Protein 1EP3 (pdb70)

Radius of gyration: 25.52 Å; Cα contacts (8 Å, |Δi|>4): 1447; chains: 2; bounding box: 64×76×48 Å

GO terms:
  GO:0005515 protein binding (F, IPI)

Organism: Lactococcus lactis subsp. cremoris (strain MG1363) (NCBI:txid416870)

InterPro domains:
  IPR001295 Dihydroorotate dehydrogenase, conserved site [PS00911] (43-62)
  IPR001295 Dihydroorotate dehydrogenase, conserved site [PS00912] (244-264)
  IPR005720 Dihydroorotate dehydrogenase, catalytic [PF01180] (7-291)
  IPR012135 Dihydroorotate dehydrogenase, class 1/ 2 [PIRSF000164] (5-302)
  IPR013785 Aldolase-type TIM barrel [G3DSA:3.20.20.70] (1-311)
  IPR024920 Dihydroorotate dehydrogenase, class 1 [MF_00224] (7-306)
  IPR033888 Dihydroorotate dehydrogenase, class 1B [cd04740] (8-303)
  IPR049622 Dihydroorotate dehydrogenase class I, catalytic [TIGR01037] (7-303)
  IPR050074 Dihydroorotate dehydrogenase [PTHR48109] (3-304)

Sequence (572 aa):
MTENNRLSVKLPGLDLKNPIIPASGCFGFGEEYAKYYDLNKLGSIMVKATTLHPRFGNPTPRVAETASGMLNAIGLQNPGLEVIMTEKLPWLNENFPELPIIANVAGSEEADYVAVCAKIGDAANVKAIELNISCPNVKHGGQAFGTDPEVAAALVKACKAVSKVPLYVKLSPNVTDIVPIAKAVEAAGADGLTMINTLMGVRFDLKTRQPILANITGGLSGPAIKPVALKLIHQVAQDVDIPIIGMGGVANAQDVLEMYMAGASAVAVGTANFADPFVCPKIIDKLPELMDQYRIESLESLIQEVKEGKKSQLQEMMTVVSQREVAYNIFEMVLKGTLVDEMDLPGQFLHLAVPNGAMLLRRPISISSWDKRAKTCTILYRIGDETTGTYKLSKLESGAKVDVMGPLGNGFPVAEVTSTDKILIIGGGIGVPPLYELAKQLEKTGCQMTILLGFASENVKILENEFSNLKNVTLKIATDDGSYGTKGHVGMLMNEIDFEVDALYTCGAPAMLKAVAKKYDQLERLYISMESRMACGIGACYACVEHDKEDESHALKVCEDGPVFLGKQLSL

Nearest PDB structures (foldseek):
  1ep1-assembly1_B  TM=9.930E-01  e=3.314E-54  Lactococcus lactis
  5ksw-assembly1_B  TM=9.909E-01  e=3.669E-52  Lactococcus lactis subsp. lactis
  6rra-assembly1_A  TM=8.407E-01  e=7.922E-14  Brucella ovis ATCC 25840
  7c3a-assembly3_C  TM=8.103E-01  e=3.298E-12  Janthinobacterium sp. J3
  7c3a-assembly2_B  TM=8.035E-01  e=1.981E-10  Janthinobacterium sp. J3

Foldseek 3Di:
DDADQQAWFDAFLFGFSHQEEADAPFCALVPPLCVVDPCVLGRAYAHHAAWAAFDQFDDDPAKDDDVQWIFGRRGRGDHHLVCCVPPRLVVCCVRPVPHAYEYEYEYQALVGRQVNQLPVLVRSRHREYEYDQQFFHVVVVGHGCQADLVSVLVSLLSSQVRHPHAYEYEHELAYPDNQSNLLSNVVSPHQEYEDYWFDKDWDADPVVRATNGPVRIGGIFALVCLVSQLVSLLVNQVPHDHAYAYEGRDQALVSQVSSLLSQHLHYHHGPNCVVPVCRRSRRVVPNVVVCVVVVRSHSNVSNVVSSVVSD/DLFKDFWFWQFKDAPFVQKMKTKTADPNLQVDDAQQFWKFWDFPDPVGGFTDTFGFLAADNVRRMTMTIDGDDDPVDRVVRVNPDGGGHTIIIGDRFFDHADQVPDAQEFAEEEEEEQRFCRSVLNVLVSNLVRNHAYEYEYEYQEPRRDDCPVSQVPGPSYHYAYEHCCRNDGHHRGSLVVVVVDDDDHQAYAYTYDPVVLLSVCVVPVVHFNYKYFADADDGPLAPDPLRQWAQAPVHSVDTAHCSYNHRIATHNSGHD

Secondary structure (DSSP, 8-state):
----TTT-EEETTEEESSSEEEPTTSSTTSTTGGGTS-GGGSS-EEEEEE-SS-B--PPSP-EEEETTEEEE-----B--HHHIIIIIHHHHHHH-TTS-EEEEE--SSHHHHHHHHHHHTTSTTEEEEEEE--SEEGGGTTEEGGG-HHHHHHHHHHHHHH-SS-EEEEE-S-SS-SHHHHHHHHHTT-SEEEE---EEE--B-TTT-SBSSTTS-EEEESGGGHHHHHHHHHHHHTT-SS-EEE-SS--SHHHHHHHHHHT-SEEEE-THHHH-TTHHHHHHHHHHHHHHHTT-S-HHHHHHHHHHS--/--SEEEEEEEEEEEEETTEEEEEEESGGGGG--STT-EEEEPPS-TT--SPEEEE--EEETTTTEEEEEEE---TTSHHHHHHT--TT-EEEEEEEESB----TT--TTSEEEEEEEGGGSHHHHHHHHHHHHHT-EEEEEEEESSGGG---HHHHHTSTTEEEEEEETT-SSSEES-HHHHHHH--S--SEEEEES-HHHHHHHHHHTTT-SSEEEE-----SSSSSSS-TTEEEETTEEEEEEETTTT-BEEBTTTTB-

Solvent-accessible surface area: 23606 Å² total; per-residue (Å²): 214,140,130,51,125,70,6,39,2,157,9,50,41,2,119,2,67,5,0,0,0,0,9,23,32,18,0,2,10,0,52,21,1,28,134,22,20,68,0,53,103,0,0,0,0,0,0,20,5,0,8,58,122,94,87,44,24,36,88,54,42,0,3,7,30,25,80,34,0,4,2,43,8,25,16,55,13,5,38,1,18,133,41,0,26,87,101,56,1,39,72,0,50,134,79,21,83,154,1,15,0,1,0,2,0,0,8,45,50,71,62,30,0,39,34,0,0,40,91,0,13,95,15,69,4,3,88,0,0,0,0,13,0,40,7,85,7,88,142,90,87,34,62,23,3,1,58,31,26,127,24,0,22,53,1,0,145,28,0,72,85,44,18,155,23,32,0,0,0,13,0,4,10,56,36,155,70,2,32,53,5,0,107,20,0,38,92,18,29,5,35,0,0,0,0,6,26,34,37,126,16,59,96,111,43,163,194,74,197,102,35,32,2,46,64,94,47,5,10,36,15,1,40,44,4,41,83,54,0,24,122,14,0,83,47,0,26,80,30,15,128,34,35,3,0,0,7,11,10,4,40,61,2,89,12,0,8,70,0,0,92,11,22,1,9,0,0,0,0,13,12,14,0,9,24,35,1,31,8,0,13,112,5,23,109,76,0,28,96,7,0,89,126,105,204,8,141,24,0,74,36,9,36,94,95,35,128,130,45,133,239,95,119,43,35,36,102,1,45,1,63,23,31,137,87,61,13,139,45,5,29,40,0,26,0,104,10,82,1,3,88,79,14,94,62,0,2,33,8,0,0,0,27,11,77,49,68,37,27,39,11,8,42,51,25,35,1,1,14,15,64,123,217,40,71,17,1,20,0,8,4,128,20,34,75,108,97,42,1,21,59,57,1,11,121,36,137,80,48,29,116,3,39,0,1,0,22,15,19,90,7,0,44,25,101,117,14,74,66,111,16,84,0,0,0,0,0,9,29,54,3,0,2,1,0,36,2,0,0,72,45,2,40,184,33,40,1,62,0,4,0,0,0,7,7,63,29,82,68,30,42,8,15,35,108,61,0,61,119,18,148,49,24,69,36,73,12,0,0,67,93,30,57,84,54,53,155,12,123,7,20,113,5,4,127,114,30,129,61,151,17,53,0,0,1,0,4,13,60,111,81,19,14,119,28,0,2,104,104,41,100,171,28,115,49,2,12,4,6,39,118,35,118,18,1,2,2,14,0,2,12,47,1,4,6,41,79,7,99,142,71,99,90,92,11,0,15,0,3,48,27,0,9,9,0,63,21,6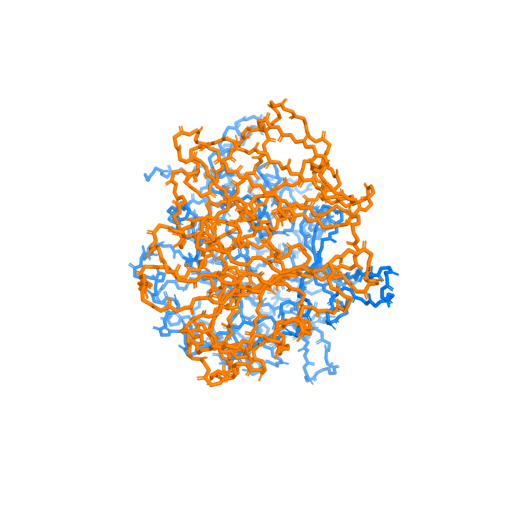5,70,3,14,84

Structure (mmCIF, N/CA/C/O backbone):
data_1EP3
#
_entry.id   1EP3
#
_cell.length_a   199.89
_cell.length_b   199.89
_cell.length_c   80.27
_cell.angle_alpha   90.00
_cell.angle_beta   90.00
_cell.angle_gamma   120.00
#
_symmetry.space_group_name_H-M   'H 3 2'
#
loop_
_entity.id
_entity.type
_entity.pdbx_description
1 polymer 'DIHYDROOROTATE DEHYDROGENASE B (PYRD SUBUNIT)'
2 polymer 'DIHYDROOROTATE DEHYDROGENASE B (PYRK SUBUNIT)'
3 non-polymer 'FLAVIN MONONUCLEOTIDE'
4 non-polymer 'FLAVIN-ADENINE DINUCLEOTIDE'
5 non-polymer 'FE2/S2 (INORGANIC) CLUSTER'
6 water water
#
loop_
_atom_site.group_PDB
_atom_site.id
_atom_site.type_symbol
_atom_site.label_atom_id
_atom_site.label_alt_id
_atom_site.label_comp_id
_atom_site.label_asym_id
_atom_site.label_entity_id
_atom_site.label_seq_id
_atom_site.pdbx_PDB_ins_code
_atom_site.Cartn_x
_atom_site.Cartn_y
_atom_site.Cartn_z
_atom_site.occupancy
_atom_site.B_iso_or_equiv
_atom_site.auth_seq_id
_atom_site.auth_comp_id
_atom_site.auth_asym_id
_atom_site.auth_atom_id
_atom_site.pdbx_PDB_model_num
ATOM 1 N N . MET A 1 1 ? -9.368 177.897 5.423 0.01 56.98 1 MET A N 1
ATOM 2 C CA . MET A 1 1 ? -7.889 178.011 5.566 0.01 56.95 1 MET A CA 1
ATOM 3 C C . MET A 1 1 ? -7.442 179.467 5.477 1.00 56.81 1 MET A C 1
ATOM 4 O O . MET A 1 1 ? -6.639 179.828 4.610 1.00 56.90 1 MET A O 1
ATOM 9 N N . THR A 1 2 ? -7.959 180.298 6.380 0.80 56.32 2 THR A N 1
ATOM 10 C CA . THR A 1 2 ? -7.620 181.721 6.407 1.00 55.53 2 THR A CA 1
ATOM 11 C C . THR A 1 2 ? -6.470 182.020 7.373 1.00 54.50 2 THR A C 1
ATOM 12 O O . THR A 1 2 ? -6.566 181.757 8.573 1.00 54.55 2 THR A O 1
ATOM 16 N N . GLU A 1 3 ? -5.390 182.578 6.830 1.00 53.09 3 GLU A N 1
ATOM 17 C CA . GLU A 1 3 ? -4.205 182.923 7.607 1.00 51.29 3 GLU A CA 1
ATOM 18 C C . GLU A 1 3 ? -4.340 184.317 8.216 1.00 49.46 3 GLU A C 1
ATOM 19 O O . GLU A 1 3 ? -5.250 185.071 7.868 1.00 49.43 3 GLU A O 1
ATOM 25 N N . ASN A 1 4 ? -3.431 184.655 9.127 1.00 46.74 4 ASN A N 1
ATOM 26 C CA . ASN A 1 4 ? -3.452 185.963 9.771 1.00 43.65 4 ASN A CA 1
ATOM 27 C C . ASN A 1 4 ? -2.040 186.469 10.033 1.00 41.75 4 ASN A C 1
ATOM 28 O O . ASN A 1 4 ? -1.314 185.916 10.858 1.00 41.31 4 ASN A O 1
ATOM 33 N N . ASN A 1 5 ? -1.673 187.537 9.335 1.00 39.04 5 ASN A N 1
ATOM 34 C CA . ASN A 1 5 ? -0.360 188.154 9.461 1.00 36.77 5 ASN A CA 1
ATOM 35 C C . ASN A 1 5 ? -0.031 188.602 10.889 1.00 34.67 5 ASN A C 1
ATOM 36 O O . ASN A 1 5 ? 1.136 188.615 11.282 1.00 34.41 5 ASN A O 1
ATOM 41 N N . ARG A 1 6 ? -1.048 188.989 11.657 1.00 31.80 6 ARG A N 1
ATOM 42 C CA . ARG A 1 6 ? -0.828 189.442 13.037 1.00 29.30 6 ARG A CA 1
ATOM 43 C C . ARG A 1 6 ? -0.256 188.331 13.911 1.00 27.20 6 ARG A C 1
ATOM 44 O O . ARG A 1 6 ? 0.420 188.596 14.896 1.00 26.69 6 ARG A O 1
ATOM 52 N N . LEU A 1 7 ? -0.526 187.089 13.527 1.00 24.83 7 LEU A N 1
ATOM 53 C CA . LEU A 1 7 ? -0.071 185.918 14.262 1.00 23.44 7 LEU A CA 1
ATOM 54 C C . LEU A 1 7 ? 1.236 185.295 13.769 1.00 22.69 7 LEU A C 1
ATOM 55 O O . LEU A 1 7 ? 1.901 184.572 14.509 1.00 21.52 7 LEU A O 1
ATOM 60 N N . SER A 1 8 ? 1.619 185.576 12.528 1.00 22.63 8 SER A N 1
ATOM 61 C CA . SER A 1 8 ? 2.826 184.962 11.986 1.00 21.88 8 SER A CA 1
ATOM 62 C C . SER A 1 8 ? 4.121 185.491 12.583 1.00 20.70 8 SER A C 1
ATOM 63 O O . SER A 1 8 ? 4.263 186.667 12.887 1.00 20.59 8 SER A O 1
ATOM 66 N N . VAL A 1 9 ? 5.065 184.581 12.759 1.00 20.42 9 VAL A N 1
ATOM 67 C CA . VAL A 1 9 ? 6.352 184.913 13.327 1.00 20.60 9 VAL A CA 1
ATOM 68 C C . VAL A 1 9 ? 7.437 184.197 12.548 1.00 20.64 9 VAL A C 1
ATOM 69 O O . VAL A 1 9 ? 7.273 183.058 12.118 1.00 20.22 9 VAL A O 1
ATOM 73 N N . LYS A 1 10 ? 8.555 184.878 12.367 1.00 21.12 10 LYS A N 1
ATOM 74 C CA . LYS A 1 10 ? 9.657 184.299 11.637 1.00 21.67 10 LYS A CA 1
ATOM 75 C C . LYS A 1 10 ? 10.805 183.985 12.590 1.00 21.33 10 LYS A C 1
ATOM 76 O O . LYS A 1 10 ? 11.315 184.868 13.266 1.00 21.35 10 LYS A O 1
ATOM 82 N N . LEU A 1 11 ? 11.181 182.713 12.652 1.00 21.25 11 LEU A N 1
ATOM 83 C CA . LEU A 1 11 ? 12.289 182.256 13.492 1.00 21.71 11 LEU A CA 1
ATOM 84 C C . LEU A 1 11 ? 13.223 181.477 12.574 1.00 22.13 11 LEU A C 1
ATOM 85 O O . LEU A 1 11 ? 12.832 181.101 11.470 1.00 22.68 11 LEU A O 1
ATOM 90 N N . PRO A 1 12 ? 14.470 181.227 13.009 1.00 22.58 12 PRO A N 1
ATOM 91 C CA . PRO A 1 12 ? 15.398 180.479 12.153 1.00 22.49 12 PRO A CA 1
ATOM 92 C C . PRO A 1 12 ? 14.820 179.171 11.617 1.00 22.26 12 PRO A C 1
ATOM 93 O O . PRO A 1 12 ? 14.417 178.285 12.388 1.00 21.45 12 PRO A O 1
ATOM 97 N N . GLY A 1 13 ? 14.786 179.076 10.287 1.00 21.46 13 GLY A N 1
ATOM 98 C CA . GLY A 1 13 ? 14.263 177.914 9.597 1.00 21.07 13 GLY A CA 1
ATOM 99 C C . GLY A 1 13 ? 12.763 177.754 9.763 1.00 21.37 13 GLY A C 1
ATOM 100 O O . GLY A 1 13 ? 12.169 176.821 9.219 1.00 21.40 13 GLY A O 1
ATOM 101 N N . LEU A 1 14 ? 12.138 178.678 10.487 1.00 21.23 14 LEU A N 1
ATOM 102 C CA . LEU A 1 14 ? 10.705 178.585 10.759 1.00 21.15 14 LEU A CA 1
ATOM 103 C C . LEU A 1 14 ? 9.852 179.789 10.388 1.00 21.94 14 LEU A C 1
ATOM 104 O O . LEU A 1 14 ? 9.854 180.802 11.080 1.00 22.32 14 LEU A O 1
ATOM 109 N N . ASP A 1 15 ? 9.110 179.677 9.296 1.00 23.07 15 ASP A N 1
ATOM 110 C CA . ASP A 1 15 ? 8.229 180.768 8.890 1.00 24.32 15 ASP A CA 1
ATOM 111 C C . ASP A 1 15 ? 6.837 180.299 9.311 1.00 23.74 15 ASP A C 1
ATOM 112 O O . ASP A 1 15 ? 6.114 179.667 8.539 1.00 23.58 15 ASP A O 1
ATOM 117 N N . LEU A 1 16 ? 6.481 180.600 10.558 1.00 23.02 16 LEU A N 1
ATOM 118 C CA . LEU A 1 16 ? 5.207 180.156 11.124 1.00 22.29 16 LEU A CA 1
ATOM 119 C C . LEU A 1 16 ? 4.014 181.056 10.834 1.00 21.62 16 LEU A C 1
ATOM 120 O O . LEU A 1 16 ? 4.087 182.278 11.013 1.00 22.23 16 LEU A O 1
ATOM 125 N N . LYS A 1 17 ? 2.914 180.441 10.400 1.00 20.71 17 LYS A N 1
ATOM 126 C CA . LYS A 1 17 ? 1.677 181.171 10.110 1.00 20.08 17 LYS A CA 1
ATOM 127 C C . LYS A 1 17 ? 1.089 181.678 11.440 1.00 19.83 17 LYS A C 1
ATOM 128 O O . LYS A 1 17 ? 0.336 182.652 11.472 1.00 20.15 17 LYS A O 1
ATOM 134 N N . ASN A 1 18 ? 1.423 180.989 12.530 1.00 18.94 18 ASN A N 1
ATOM 135 C CA . ASN A 1 18 ? 1.005 181.394 13.878 1.00 17.86 18 ASN A CA 1
ATOM 136 C C . ASN A 1 18 ? 2.016 180.742 14.829 1.00 17.77 18 ASN A C 1
ATOM 137 O O . ASN A 1 18 ? 2.712 179.803 14.445 1.00 18.09 18 ASN A O 1
ATOM 142 N N . PRO A 1 19 ? 2.118 181.227 16.077 1.00 17.79 19 PRO A N 1
ATOM 143 C CA . PRO A 1 19 ? 3.091 180.663 17.022 1.00 17.14 19 PRO A CA 1
ATOM 144 C C . PRO A 1 19 ? 2.809 179.358 17.738 1.00 16.73 19 PRO A C 1
ATOM 145 O O . PRO A 1 19 ? 3.679 178.846 18.434 1.00 17.06 19 PRO A O 1
ATOM 149 N N . ILE A 1 20 ? 1.612 178.817 17.582 1.00 16.71 20 ILE A N 1
ATOM 150 C CA . ILE A 1 20 ? 1.253 177.599 18.287 1.00 16.81 20 ILE A CA 1
ATOM 151 C C . ILE A 1 20 ? 1.831 176.304 17.724 1.00 17.31 20 ILE A C 1
ATOM 152 O O . ILE A 1 20 ? 1.596 175.940 16.565 1.00 17.64 20 ILE A O 1
ATOM 157 N N . ILE A 1 21 ? 2.565 175.600 18.582 1.00 16.38 21 ILE A N 1
ATOM 158 C CA . ILE A 1 21 ? 3.231 174.359 18.225 1.00 15.98 21 ILE A CA 1
ATOM 159 C C . ILE A 1 21 ? 3.041 173.269 19.276 1.00 16.12 21 ILE A C 1
ATOM 160 O O . ILE A 1 21 ? 3.422 173.448 20.432 1.00 15.93 21 ILE A O 1
ATOM 165 N N . PRO A 1 22 ? 2.442 172.126 18.901 1.00 15.42 22 PRO A N 1
ATOM 166 C CA . PRO A 1 22 ? 2.293 171.099 19.929 1.00 14.80 22 PRO A CA 1
ATOM 167 C C . PRO A 1 22 ? 3.692 170.689 20.369 1.00 15.38 22 PRO A C 1
ATOM 168 O O . PRO A 1 22 ? 4.592 170.554 19.529 1.00 14.94 22 PRO A O 1
ATOM 172 N N . ALA A 1 23 ? 3.872 170.500 21.678 1.00 14.27 23 ALA A N 1
ATOM 173 C CA . ALA A 1 23 ? 5.167 170.130 22.254 1.00 14.11 23 ALA A CA 1
ATOM 174 C C . ALA A 1 23 ? 5.542 168.671 22.021 1.00 13.88 23 ALA A C 1
ATOM 175 O O . ALA A 1 23 ? 4.685 167.792 21.950 1.00 14.33 23 ALA A O 1
ATOM 177 N N . SER A 1 24 ? 6.839 168.419 21.942 1.00 14.25 24 SER A N 1
ATOM 178 C CA . SER A 1 24 ? 7.347 167.075 21.706 1.00 14.87 24 SER A CA 1
ATOM 179 C C . SER A 1 24 ? 6.846 166.056 22.742 1.00 15.66 24 SER A C 1
ATOM 180 O O . SER A 1 24 ? 6.822 166.327 23.945 1.00 16.11 24 SER A O 1
ATOM 183 N N . GLY A 1 25 ? 6.440 164.889 22.256 1.00 15.31 25 GLY A N 1
ATOM 184 C CA . GLY A 1 25 ? 5.951 163.835 23.120 1.00 16.05 25 GLY A CA 1
ATOM 185 C C . GLY A 1 25 ? 4.482 163.932 23.475 1.00 16.19 25 GLY A C 1
ATOM 186 O O . GLY A 1 25 ? 3.928 163.010 24.057 1.00 17.44 25 GLY A O 1
ATOM 187 N N . CYS A 1 26 ? 3.850 165.043 23.130 1.00 16.30 26 CYS A N 1
ATOM 188 C CA . CYS A 1 26 ? 2.440 165.231 23.431 1.00 17.00 26 CYS A CA 1
ATOM 189 C C . CYS A 1 26 ? 1.568 165.238 22.173 1.00 17.35 26 CYS A C 1
ATOM 190 O O . CYS A 1 26 ? 0.361 165.461 22.254 1.00 17.14 26 CYS A O 1
ATOM 193 N N . PHE A 1 27 ? 2.179 164.997 21.014 1.00 17.64 27 PHE A N 1
ATOM 194 C CA . PHE A 1 27 ? 1.441 164.991 19.747 1.00 18.17 27 PHE A CA 1
ATOM 195 C C . PHE A 1 27 ? 1.891 163.819 18.865 1.00 18.64 27 PHE A C 1
ATOM 196 O O . PHE A 1 27 ? 1.476 163.712 17.706 1.00 19.60 27 PHE A O 1
ATOM 204 N N . GLY A 1 28 ? 2.732 162.943 19.416 1.00 18.81 28 GLY A N 1
ATOM 205 C CA . GLY A 1 28 ? 3.244 161.818 18.650 1.00 19.05 28 GLY A CA 1
ATOM 206 C C . GLY A 1 28 ? 3.870 162.376 17.385 1.00 19.90 28 GLY A C 1
ATOM 207 O O . GLY A 1 28 ? 4.720 163.262 17.454 1.00 18.87 28 GLY A O 1
ATOM 208 N N . PHE A 1 29 ? 3.451 161.853 16.232 1.00 20.73 29 PHE A N 1
ATOM 209 C CA . PHE A 1 29 ? 3.920 162.345 14.937 1.00 21.27 29 PHE A CA 1
ATOM 210 C C . PHE A 1 29 ? 2.733 162.944 14.197 1.00 21.63 29 PHE A C 1
ATOM 211 O O . PHE A 1 29 ? 2.742 163.072 12.971 1.00 21.48 29 PHE A O 1
ATOM 219 N N . GLY A 1 30 ? 1.708 163.301 14.970 1.00 21.50 30 GLY A N 1
ATOM 220 C CA . GLY A 1 30 ? 0.515 163.925 14.420 1.00 22.05 30 GLY A CA 1
ATOM 221 C C . GLY A 1 30 ? -0.573 163.030 13.862 1.00 22.51 30 GLY A C 1
ATOM 222 O O . GLY A 1 30 ? -1.660 163.508 13.548 1.00 22.21 30 GLY A O 1
ATOM 223 N N . GLU A 1 31 ? -0.304 161.736 13.756 1.00 23.81 31 GLU A N 1
ATOM 224 C CA . GLU A 1 31 ? -1.278 160.803 13.193 1.00 25.53 31 GLU A CA 1
ATOM 225 C C . GLU A 1 31 ? -2.579 160.608 13.986 1.00 25.70 31 GLU A C 1
ATOM 226 O O . GLU A 1 31 ? -3.629 160.335 13.402 1.00 25.98 31 GLU A O 1
ATOM 232 N N . GLU A 1 32 ? -2.528 160.747 15.306 1.00 25.49 32 GLU A N 1
ATOM 233 C CA . GLU A 1 32 ? -3.738 160.574 16.103 1.00 24.72 32 GLU A CA 1
ATOM 234 C C . GLU A 1 32 ? -4.578 161.847 16.143 1.00 24.27 32 GLU A C 1
ATOM 235 O O . GLU A 1 32 ? -5.776 161.814 15.858 1.00 24.14 32 GLU A O 1
ATOM 241 N N . TYR A 1 33 ? -3.957 162.974 16.477 1.00 23.52 33 TYR A N 1
ATOM 242 C CA . TYR A 1 33 ? -4.696 164.228 16.551 1.00 23.25 33 TYR A CA 1
ATOM 243 C C . TYR A 1 33 ? -5.158 164.751 15.192 1.00 23.41 33 TYR A C 1
ATOM 244 O O . TYR A 1 33 ? -6.018 165.627 15.129 1.00 22.09 33 TYR A O 1
ATOM 253 N N . ALA A 1 34 ? -4.594 164.220 14.106 1.00 23.46 34 ALA A N 1
ATOM 254 C CA . ALA A 1 34 ? -4.995 164.673 12.779 1.00 24.54 34 ALA A CA 1
ATOM 255 C C . ALA A 1 34 ? -6.455 164.296 12.536 1.00 25.20 34 ALA A C 1
ATOM 256 O O . ALA A 1 34 ? -7.117 164.863 11.663 1.00 25.06 34 ALA A O 1
ATOM 258 N N . LYS A 1 35 ? -6.951 163.342 13.323 1.00 25.35 35 LYS A N 1
ATOM 259 C CA . LYS A 1 35 ? -8.335 162.889 13.217 1.00 25.95 35 LYS A CA 1
ATOM 260 C C . LYS A 1 35 ? -9.289 163.917 13.806 1.00 26.41 35 LYS A C 1
ATOM 261 O O . LYS A 1 35 ? -10.465 163.970 13.437 1.00 27.31 35 LYS A O 1
ATOM 267 N N . TYR A 1 36 ? -8.791 164.736 14.728 1.00 26.11 36 TYR A N 1
ATOM 268 C CA . TYR A 1 36 ? -9.632 165.740 15.362 1.00 25.20 36 TYR A CA 1
ATOM 269 C C . TYR A 1 36 ? -9.735 167.036 14.583 1.00 24.65 36 TYR A C 1
ATOM 270 O O . TYR A 1 36 ? -10.794 167.653 14.545 1.00 25.37 36 TYR A O 1
ATOM 279 N N . TYR A 1 37 ? -8.643 167.461 13.965 1.00 23.99 37 TYR A N 1
ATOM 280 C CA . TYR A 1 37 ? -8.676 168.690 13.193 1.00 22.99 37 TYR A CA 1
ATOM 281 C C . TYR A 1 37 ? -7.557 168.737 12.172 1.00 23.08 37 TYR A C 1
ATOM 282 O O . TYR A 1 37 ? -6.631 167.925 12.204 1.00 22.83 37 TYR A O 1
ATOM 291 N N . ASP A 1 38 ? -7.664 169.694 11.262 1.00 22.89 38 ASP A N 1
ATOM 292 C CA . ASP A 1 38 ? -6.688 169.875 10.194 1.00 23.12 38 ASP A CA 1
ATOM 293 C C . ASP A 1 38 ? -5.369 170.447 10.716 1.00 21.91 38 ASP A C 1
ATOM 294 O O . ASP A 1 38 ? -5.291 171.611 11.100 1.00 21.95 38 ASP A O 1
ATOM 299 N N . LEU A 1 39 ? -4.334 169.613 10.721 1.00 21.11 39 LEU A N 1
ATOM 300 C CA . LEU A 1 39 ? -3.016 170.006 11.215 1.00 20.71 39 LEU A CA 1
ATOM 301 C C . LEU A 1 39 ? -2.416 171.274 10.610 1.00 20.89 39 LEU A C 1
ATOM 302 O O . LEU A 1 39 ? -1.542 171.901 11.220 1.00 19.57 39 LEU A O 1
ATOM 307 N N . ASN A 1 40 ? -2.867 171.661 9.417 1.00 20.56 40 ASN A N 1
ATOM 308 C CA . ASN A 1 40 ? -2.335 172.863 8.782 1.00 20.09 40 ASN A CA 1
ATOM 309 C C . ASN A 1 40 ? -2.702 174.091 9.595 1.00 19.63 40 ASN A C 1
ATOM 310 O O . ASN A 1 40 ? -2.098 175.145 9.448 1.00 19.58 40 ASN A O 1
ATOM 315 N N . LYS A 1 41 ? -3.695 173.949 10.463 1.00 20.01 41 LYS A N 1
ATOM 316 C CA . LYS A 1 41 ? -4.106 175.065 11.311 1.00 20.34 41 LYS A CA 1
ATOM 317 C C . LYS A 1 41 ? -2.948 175.463 12.226 1.00 19.25 41 LYS A C 1
ATOM 318 O O . LYS A 1 41 ? -2.824 176.626 12.604 1.00 19.39 41 LYS A O 1
ATOM 324 N N . LEU A 1 42 ? -2.100 174.489 12.554 1.00 18.42 42 LEU A N 1
ATOM 325 C CA . LEU A 1 42 ? -0.948 174.687 13.438 1.00 17.64 42 LEU A CA 1
ATOM 326 C C . LEU A 1 42 ? 0.208 175.465 12.823 1.00 18.33 42 LEU A C 1
ATOM 327 O O . LEU A 1 42 ? 0.366 175.515 11.596 1.00 18.07 42 LEU A O 1
ATOM 332 N N . GLY A 1 43 ? 1.019 176.071 13.687 1.00 17.75 43 GLY A N 1
ATOM 333 C CA . GLY A 1 43 ? 2.168 176.831 13.222 1.00 17.83 43 GLY A CA 1
ATOM 334 C C . GLY A 1 43 ? 3.293 175.879 12.859 1.00 17.65 43 GLY A C 1
ATOM 335 O O . GLY A 1 43 ? 4.059 176.108 11.916 1.00 18.37 43 GLY A O 1
ATOM 336 N N . SER A 1 44 ? 3.369 174.787 13.607 1.00 17.18 44 SER A N 1
ATOM 337 C CA . SER A 1 44 ? 4.380 173.764 13.411 1.00 16.28 44 SER A CA 1
ATOM 338 C C . SER A 1 44 ? 4.084 172.650 14.389 1.00 16.75 44 SER A C 1
ATOM 339 O O . SER A 1 44 ? 3.063 172.679 15.085 1.00 16.96 44 SER A O 1
ATOM 342 N N . ILE A 1 45 ? 4.958 171.651 14.423 1.00 16.87 45 ILE A N 1
ATOM 343 C CA . ILE A 1 45 ? 4.793 170.540 15.344 1.00 16.94 45 ILE A CA 1
ATOM 344 C C . ILE A 1 45 ? 6.152 170.047 15.802 1.00 17.08 45 ILE A C 1
ATOM 345 O O . ILE A 1 45 ? 7.070 169.889 14.997 1.00 17.45 45 ILE A O 1
ATOM 350 N N . MET A 1 46 ? 6.281 169.828 17.105 1.00 16.27 46 MET A N 1
ATOM 351 C CA . MET A 1 46 ? 7.504 169.277 17.668 1.00 15.88 46 MET A CA 1
ATOM 352 C C . MET A 1 46 ? 7.110 167.827 17.869 1.00 16.07 46 MET A C 1
ATOM 353 O O . MET A 1 46 ? 6.369 167.505 18.808 1.00 16.78 46 MET A O 1
ATOM 358 N N . VAL A 1 47 ? 7.556 166.957 16.966 1.00 16.34 47 VAL A N 1
ATOM 359 C CA . VAL A 1 47 ? 7.217 165.539 17.052 1.00 16.24 47 VAL A CA 1
ATOM 360 C C . VAL A 1 47 ? 8.008 164.897 18.186 1.00 16.86 47 VAL A C 1
ATOM 361 O O . VAL A 1 47 ? 8.993 165.471 18.651 1.00 16.81 47 VAL A O 1
ATOM 365 N N . LYS A 1 48 ? 7.561 163.731 18.648 1.00 17.53 48 LYS A N 1
ATOM 366 C CA . LYS A 1 48 ? 8.232 163.038 19.743 1.00 17.94 48 LYS A CA 1
ATOM 367 C C . LYS A 1 48 ? 9.705 162.800 19.413 1.00 17.66 48 LYS A C 1
ATOM 368 O O . LYS A 1 48 ? 10.103 162.779 18.239 1.00 17.97 48 LYS A O 1
ATOM 374 N N . ALA A 1 49 ? 10.507 162.615 20.457 1.00 15.51 49 ALA A N 1
ATOM 375 C CA . ALA A 1 49 ? 11.930 162.388 20.304 1.00 14.73 49 ALA A CA 1
ATOM 376 C C . ALA A 1 49 ? 12.244 161.199 19.409 1.00 14.36 49 ALA A C 1
ATOM 377 O O . ALA A 1 49 ? 11.595 160.152 19.481 1.00 12.35 49 ALA A O 1
ATOM 379 N N . THR A 1 50 ? 13.267 161.382 18.584 1.00 14.44 50 THR A N 1
ATOM 380 C CA . THR A 1 50 ? 13.753 160.335 17.704 1.00 15.00 50 THR A CA 1
ATOM 381 C C . THR A 1 50 ? 15.118 159.930 18.255 1.00 15.18 50 THR A C 1
ATOM 382 O O . THR A 1 50 ? 15.918 160.784 18.630 1.00 15.56 50 THR A O 1
ATOM 386 N N . THR A 1 51 ? 15.386 158.635 18.315 1.00 16.49 51 THR A N 1
ATOM 387 C CA . THR A 1 51 ? 16.689 158.163 18.768 1.00 18.13 51 THR A CA 1
ATOM 388 C C . THR A 1 51 ? 17.240 157.269 17.653 1.00 19.51 51 THR A C 1
ATOM 389 O O . THR A 1 51 ? 16.478 156.769 16.831 1.00 19.16 51 THR A O 1
ATOM 393 N N . LEU A 1 52 ? 18.558 157.095 17.620 1.00 21.36 52 LEU A N 1
ATOM 394 C CA . LEU A 1 52 ? 19.208 156.284 16.598 1.00 22.78 52 LEU A CA 1
ATOM 395 C C . LEU A 1 52 ? 18.516 154.937 16.447 1.00 24.00 52 LEU A C 1
ATOM 396 O O . LEU A 1 52 ? 18.064 154.579 15.367 1.00 24.51 52 LEU A O 1
ATOM 401 N N . HIS A 1 53 ? 18.438 154.188 17.537 1.00 24.99 53 HIS A N 1
ATOM 402 C CA . HIS A 1 53 ? 17.790 152.889 17.502 1.00 25.52 53 HIS A CA 1
ATOM 403 C C . HIS A 1 53 ? 16.418 152.958 18.143 1.00 25.16 53 HIS A C 1
ATOM 404 O O . HIS A 1 53 ? 16.114 153.887 18.898 1.00 24.82 53 HIS A O 1
ATOM 411 N N . PRO A 1 54 ? 15.563 151.975 17.846 1.00 25.01 54 PRO A N 1
ATOM 412 C CA . PRO A 1 54 ? 14.225 151.978 18.437 1.00 24.98 54 PRO A CA 1
ATOM 413 C C . PRO A 1 54 ? 14.346 151.936 19.953 1.00 25.39 54 PRO A C 1
ATOM 414 O O . PRO A 1 54 ? 15.324 151.427 20.494 1.00 24.88 54 PRO A O 1
ATOM 418 N N . ARG A 1 55 ? 13.357 152.497 20.632 1.00 26.32 55 ARG A N 1
ATOM 419 C CA . ARG A 1 55 ? 13.324 152.490 22.090 1.00 27.02 55 ARG A CA 1
ATOM 420 C C . ARG A 1 55 ? 11.909 152.139 22.515 1.00 26.36 55 ARG A C 1
ATOM 421 O O . ARG A 1 55 ? 10.948 152.734 22.035 1.00 26.22 55 ARG A O 1
ATOM 429 N N . PHE A 1 56 ? 11.780 151.164 23.403 1.00 26.47 56 PHE A N 1
ATOM 430 C CA . PHE A 1 56 ? 10.463 150.771 23.879 1.00 27.00 56 PHE A CA 1
ATOM 431 C C . PHE A 1 56 ? 10.038 151.706 25.011 1.00 26.97 56 PHE A C 1
ATOM 432 O O . PHE A 1 56 ? 8.850 151.984 25.187 1.00 27.72 56 PHE A O 1
ATOM 440 N N . GLY A 1 57 ? 11.015 152.196 25.770 1.00 26.28 57 GLY A N 1
ATOM 441 C CA . GLY A 1 57 ? 10.716 153.078 26.887 1.00 25.21 57 GLY A CA 1
ATOM 442 C C . GLY A 1 57 ? 10.700 152.342 28.223 1.00 24.75 57 GLY A C 1
ATOM 443 O O . GLY A 1 57 ? 11.076 151.173 28.309 1.00 23.88 57 GLY A O 1
ATOM 444 N N . ASN A 1 58 ? 10.239 153.030 29.264 1.00 24.53 58 ASN A N 1
ATOM 445 C CA . ASN A 1 58 ? 10.186 152.481 30.619 1.00 24.23 58 ASN A CA 1
ATOM 446 C C . ASN A 1 58 ? 8.971 151.609 30.898 1.00 23.72 58 ASN A C 1
ATOM 447 O O . ASN A 1 58 ? 7.969 151.671 30.192 1.00 22.70 58 ASN A O 1
ATOM 452 N N . PRO A 1 59 ? 9.051 150.776 31.947 1.00 23.93 59 PRO A N 1
ATOM 453 C CA . PRO A 1 59 ? 7.898 149.932 32.263 1.00 23.93 59 PRO A CA 1
ATOM 454 C C . PRO A 1 59 ? 6.758 150.822 32.777 1.00 23.75 59 PRO A C 1
ATOM 455 O O . PRO A 1 59 ? 6.946 152.014 33.044 1.00 23.13 59 PRO A O 1
ATOM 459 N N . THR A 1 60 ? 5.574 150.240 32.897 1.00 23.47 60 THR A N 1
ATOM 460 C CA . THR A 1 60 ? 4.399 150.967 33.349 1.00 23.07 60 THR A CA 1
ATOM 461 C C . THR A 1 60 ? 4.125 150.657 34.822 1.00 22.83 60 THR A C 1
ATOM 462 O O . THR A 1 60 ? 4.584 149.633 35.330 1.00 23.27 60 THR A O 1
ATOM 466 N N . PRO A 1 61 ? 3.371 151.526 35.530 1.00 22.20 61 PRO A N 1
ATOM 467 C CA . PRO A 1 61 ? 2.731 152.790 35.131 1.00 21.61 61 PRO A CA 1
ATOM 468 C C . PRO A 1 61 ? 3.723 153.851 34.645 1.00 21.01 61 PRO A C 1
ATOM 469 O O . PRO A 1 61 ? 4.810 154.005 35.208 1.00 20.43 61 PRO A O 1
ATOM 473 N N . ARG A 1 62 ? 3.327 154.579 33.601 1.00 20.39 62 ARG A N 1
ATOM 474 C CA . ARG A 1 62 ? 4.159 155.618 32.998 1.00 19.34 62 ARG A CA 1
ATOM 475 C C . ARG A 1 62 ? 3.680 157.033 33.297 1.00 18.15 62 ARG A C 1
ATOM 476 O O . ARG A 1 62 ? 4.401 157.997 33.045 1.00 18.15 62 ARG A O 1
ATOM 484 N N . VAL A 1 63 ? 2.465 157.164 33.817 1.00 17.63 63 VAL A N 1
ATOM 485 C CA . VAL A 1 63 ? 1.926 158.486 34.124 1.00 17.48 63 VAL A CA 1
ATOM 486 C C . VAL A 1 63 ? 1.165 158.526 35.451 1.00 17.26 63 VAL A C 1
ATOM 487 O O . VAL A 1 63 ? 0.749 157.494 35.973 1.00 17.36 63 VAL A O 1
ATOM 491 N N . ALA A 1 64 ? 0.981 159.733 35.972 1.00 16.90 64 ALA A N 1
ATOM 492 C CA . ALA A 1 64 ? 0.262 159.953 37.222 1.00 16.72 64 ALA A CA 1
ATOM 493 C C . ALA A 1 64 ? -0.211 161.394 37.238 1.00 16.58 64 ALA A C 1
ATOM 494 O O . ALA A 1 64 ? 0.425 162.271 36.652 1.00 15.93 64 ALA A O 1
ATOM 496 N N . GLU A 1 65 ? -1.325 161.645 37.910 1.00 16.10 65 GLU A N 1
ATOM 497 C CA . GLU A 1 65 ? -1.850 162.996 37.993 1.00 16.54 65 GLU A CA 1
ATOM 498 C C . GLU A 1 65 ? -1.287 163.724 39.220 1.00 16.39 65 GLU A C 1
ATOM 499 O O . GLU A 1 65 ? -0.884 163.094 40.186 1.00 17.30 65 GLU A O 1
ATOM 505 N N . THR A 1 66 ? -1.230 165.051 39.148 1.00 16.80 66 THR A N 1
ATOM 506 C CA . THR A 1 66 ? -0.753 165.894 40.244 1.00 16.02 66 THR A CA 1
ATOM 507 C C . THR A 1 66 ? -1.670 167.101 40.227 1.00 16.29 66 THR A C 1
ATOM 508 O O . THR A 1 66 ? -2.517 167.229 39.343 1.00 16.30 66 THR A O 1
ATOM 512 N N . ALA A 1 67 ? -1.527 167.983 41.207 1.00 16.29 67 ALA A N 1
ATOM 513 C CA . ALA A 1 67 ? -2.364 169.176 41.265 1.00 14.62 67 ALA A CA 1
ATOM 514 C C . ALA A 1 67 ? -1.999 170.074 40.090 1.00 14.54 67 ALA A C 1
ATOM 515 O O . ALA A 1 67 ? -0.884 170.609 40.031 1.00 13.85 67 ALA A O 1
ATOM 517 N N . SER A 1 68 ? -2.945 170.262 39.165 1.00 14.02 68 SER A N 1
ATOM 518 C CA . SER A 1 68 ? -2.713 171.087 37.976 1.00 12.92 68 SER A CA 1
ATOM 519 C C . SER A 1 68 ? -1.524 170.619 37.146 1.00 12.69 68 SER A C 1
ATOM 520 O O . SER A 1 68 ? -0.847 171.429 36.509 1.00 13.45 68 SER A O 1
ATOM 523 N N . GLY A 1 69 ? -1.249 169.326 37.141 1.00 12.91 69 GLY A N 1
ATOM 524 C CA . GLY A 1 69 ? -0.128 168.867 36.350 1.00 13.49 69 GLY A CA 1
ATOM 525 C C . GLY A 1 69 ? -0.184 167.376 36.187 1.00 13.29 69 GLY A C 1
ATOM 526 O O . GLY A 1 69 ? -1.225 166.766 36.445 1.00 13.72 69 GLY A O 1
ATOM 527 N N . MET A 1 70 ? 0.929 166.789 35.761 1.00 12.70 70 MET A N 1
ATOM 528 C CA . MET A 1 70 ? 1.008 165.349 35.603 1.00 13.32 70 MET A CA 1
ATOM 529 C C . MET A 1 70 ? 2.463 164.932 35.613 1.00 13.09 70 MET A C 1
ATOM 530 O O . MET A 1 70 ? 3.358 165.750 35.413 1.00 14.04 70 MET A O 1
ATOM 535 N N . LEU A 1 71 ? 2.688 163.649 35.843 1.00 12.95 71 LEU A N 1
ATOM 536 C CA . LEU A 1 71 ? 4.020 163.079 35.847 1.00 13.86 71 LEU A CA 1
ATOM 537 C C . LEU A 1 71 ? 4.049 162.055 34.725 1.00 14.54 71 LEU A C 1
ATOM 538 O O . LEU A 1 71 ? 3.065 161.351 34.501 1.00 14.38 71 LEU A O 1
ATOM 543 N N . ASN A 1 72 ? 5.164 161.983 34.008 1.00 15.05 72 ASN A N 1
ATOM 544 C CA . ASN A 1 72 ? 5.291 160.990 32.952 1.00 15.82 72 ASN A CA 1
ATOM 545 C C . ASN A 1 72 ? 6.702 160.438 32.980 1.00 15.32 72 ASN A C 1
ATOM 546 O O . ASN A 1 72 ? 7.663 161.165 33.221 1.00 15.45 72 ASN A O 1
ATOM 551 N N . ALA A 1 73 ? 6.819 159.139 32.766 1.00 15.97 73 ALA A N 1
ATOM 552 C CA . ALA A 1 73 ? 8.120 158.493 32.706 1.00 16.59 73 ALA A CA 1
ATOM 553 C C . ALA A 1 73 ? 8.020 157.565 31.491 1.00 17.42 73 ALA A C 1
ATOM 554 O O . ALA A 1 73 ? 8.332 156.372 31.572 1.00 17.88 73 ALA A O 1
ATOM 556 N N . ILE A 1 74 ? 7.558 158.127 30.373 1.00 18.22 74 ILE A N 1
ATOM 557 C CA . ILE A 1 74 ? 7.390 157.370 29.132 1.00 18.74 74 ILE A CA 1
ATOM 558 C C . ILE A 1 74 ? 8.687 156.672 28.754 1.00 19.27 74 ILE A C 1
ATOM 559 O O . ILE A 1 74 ? 8.674 155.511 28.364 1.00 19.85 74 ILE A O 1
ATOM 564 N N . GLY A 1 75 ? 9.801 157.392 28.873 1.00 19.23 75 GLY A N 1
ATOM 565 C CA . GLY A 1 75 ? 11.092 156.818 28.549 1.00 19.69 75 GLY A CA 1
ATOM 566 C C . GLY A 1 75 ? 11.519 157.044 27.104 1.00 20.20 75 GLY A C 1
ATOM 567 O O . GLY A 1 75 ? 12.386 156.330 26.600 1.00 19.51 75 GLY A O 1
ATOM 568 N N . LEU A 1 76 ? 10.904 158.015 26.432 1.00 20.03 76 LEU A N 1
ATOM 569 C CA . LEU A 1 76 ? 11.258 158.327 25.049 1.00 21.08 76 LEU A CA 1
ATOM 570 C C . LEU A 1 76 ? 11.047 157.157 24.091 1.00 21.54 76 LEU A C 1
ATOM 571 O O . LEU A 1 76 ? 11.925 156.831 23.302 1.00 21.43 76 LEU A O 1
ATOM 576 N N . GLN A 1 77 ? 9.883 156.529 24.167 1.00 21.85 77 GLN A N 1
ATOM 577 C CA . GLN A 1 77 ? 9.582 155.415 23.295 1.00 23.02 77 GLN A CA 1
ATOM 578 C C . GLN A 1 77 ? 9.389 155.918 21.868 1.00 23.02 77 GLN A C 1
ATOM 579 O O . GLN A 1 77 ? 8.623 156.852 21.629 1.00 23.30 77 GLN A O 1
ATOM 585 N N . ASN A 1 78 ? 10.099 155.307 20.924 1.00 22.57 78 ASN A N 1
ATOM 586 C CA . ASN A 1 78 ? 9.989 155.693 19.519 1.00 21.62 78 ASN A CA 1
ATOM 587 C C . ASN A 1 78 ? 10.511 154.548 18.642 1.00 21.26 78 ASN A C 1
ATOM 588 O O . ASN A 1 78 ? 11.286 153.704 19.101 1.00 20.63 78 ASN A O 1
ATOM 593 N N . PRO A 1 79 ? 10.089 154.508 17.369 1.00 20.85 79 PRO A N 1
ATOM 594 C CA . PRO A 1 79 ? 10.488 153.467 16.418 1.00 21.31 79 PRO A CA 1
ATOM 595 C C . PRO A 1 79 ? 11.915 153.514 15.877 1.00 21.14 79 PRO A C 1
ATOM 596 O O . PRO A 1 79 ? 12.358 152.570 15.210 1.00 22.05 79 PRO A O 1
ATOM 600 N N . GLY A 1 80 ? 12.637 154.590 16.167 1.00 19.89 80 GLY A N 1
ATOM 601 C CA . GLY A 1 80 ? 13.999 154.689 15.678 1.00 19.80 80 GLY A CA 1
ATOM 602 C C . GLY A 1 80 ? 14.111 155.555 14.436 1.00 19.45 80 GLY A C 1
ATOM 603 O O . GLY A 1 80 ? 13.143 155.755 13.710 1.00 18.82 80 GLY A O 1
ATOM 604 N N . LEU A 1 81 ? 15.311 156.075 14.210 1.00 19.78 81 LEU A N 1
ATOM 605 C CA . LEU A 1 81 ? 15.604 156.938 13.076 1.00 20.15 81 LEU A CA 1
ATOM 606 C C . LEU A 1 81 ? 15.084 156.397 11.735 1.00 20.90 81 LEU A C 1
ATOM 607 O O . LEU A 1 81 ? 14.346 157.084 11.025 1.00 21.09 81 LEU A O 1
ATOM 612 N N . GLU A 1 82 ? 15.460 155.167 11.397 1.00 21.79 82 GLU A N 1
ATOM 613 C CA . GLU A 1 82 ? 15.043 154.553 10.134 1.00 21.93 82 GLU A CA 1
ATOM 614 C C . GLU A 1 82 ? 13.541 154.642 9.889 1.00 21.86 82 GLU A C 1
ATOM 615 O O . GLU A 1 82 ? 13.099 155.216 8.887 1.00 21.36 82 GLU A O 1
ATOM 621 N N . VAL A 1 83 ? 12.752 154.079 10.804 1.00 21.72 83 VAL A N 1
ATOM 622 C CA . VAL A 1 83 ? 11.304 154.106 10.660 1.00 20.71 83 VAL A CA 1
ATOM 623 C C . VAL A 1 83 ? 10.782 155.536 10.624 1.00 20.93 83 VAL A C 1
ATOM 624 O O . VAL A 1 83 ? 9.841 155.839 9.900 1.00 21.02 83 VAL A O 1
ATOM 628 N N . ILE A 1 84 ? 11.390 156.428 11.398 1.00 20.61 84 ILE A N 1
ATOM 629 C CA . ILE A 1 84 ? 10.931 157.810 11.395 1.00 20.58 84 ILE A CA 1
ATOM 630 C C . ILE A 1 84 ? 11.278 158.481 10.062 1.00 20.73 84 ILE A C 1
ATOM 631 O O . ILE A 1 84 ? 10.502 159.279 9.537 1.00 19.93 84 ILE A O 1
ATOM 636 N N . MET A 1 85 ? 12.437 158.141 9.509 1.00 21.35 85 MET A N 1
ATOM 637 C CA . MET A 1 85 ? 12.852 158.712 8.232 1.00 22.54 85 MET A CA 1
ATOM 638 C C . MET A 1 85 ? 12.041 158.152 7.062 1.00 22.99 85 MET A C 1
ATOM 639 O O . MET A 1 85 ? 11.694 158.882 6.129 1.00 23.37 85 MET A O 1
ATOM 644 N N . THR A 1 86 ? 11.718 156.864 7.118 1.00 23.22 86 THR A N 1
ATOM 645 C CA . THR A 1 86 ? 10.990 156.239 6.017 1.00 23.14 86 THR A CA 1
ATOM 646 C C . THR A 1 86 ? 9.463 156.219 6.120 1.00 23.26 86 THR A C 1
ATOM 647 O O . THR A 1 86 ? 8.773 156.152 5.099 1.00 21.84 86 THR A O 1
ATOM 651 N N . GLU A 1 87 ? 8.925 156.292 7.336 1.00 22.75 87 GLU A N 1
ATOM 652 C CA . GLU A 1 87 ? 7.476 156.237 7.492 1.00 22.47 87 GLU A CA 1
ATOM 653 C C . GLU A 1 87 ? 6.778 157.434 8.134 1.00 22.14 87 GLU A C 1
ATOM 654 O O . GLU A 1 87 ? 5.868 158.021 7.548 1.00 21.36 87 GLU A O 1
ATOM 660 N N . LYS A 1 88 ? 7.201 157.787 9.342 1.00 21.83 88 LYS A N 1
ATOM 661 C CA . LYS A 1 88 ? 6.575 158.877 10.082 1.00 21.78 88 LYS A CA 1
ATOM 662 C C . LYS A 1 88 ? 6.678 160.266 9.468 1.00 20.83 88 LYS A C 1
ATOM 663 O O . LYS A 1 88 ? 5.664 160.930 9.271 1.00 21.02 88 LYS A O 1
ATOM 669 N N . LEU A 1 89 ? 7.888 160.724 9.176 1.00 20.53 89 LEU A N 1
ATOM 670 C CA . LEU A 1 89 ? 8.029 162.050 8.587 1.00 20.70 89 LEU A CA 1
ATOM 671 C C . LEU A 1 89 ? 7.390 162.119 7.186 1.00 20.46 89 LEU A C 1
ATOM 672 O O . LEU A 1 89 ? 6.738 163.106 6.848 1.00 20.50 89 LEU A O 1
ATOM 677 N N . PRO A 1 90 ? 7.562 161.071 6.361 1.00 20.30 90 PRO A N 1
ATOM 678 C CA . PRO A 1 90 ? 6.950 161.119 5.028 1.00 20.43 90 PRO A CA 1
ATOM 679 C C . PRO A 1 90 ? 5.421 161.237 5.098 1.00 20.82 90 PRO A C 1
ATOM 680 O O . PRO A 1 90 ? 4.808 161.886 4.254 1.00 20.63 90 PRO A O 1
ATOM 684 N N . TRP A 1 91 ? 4.808 160.623 6.109 1.00 21.50 91 TRP A N 1
ATOM 685 C CA . TRP A 1 91 ? 3.354 160.693 6.267 1.00 22.11 91 TRP A CA 1
ATOM 686 C C . TRP A 1 91 ? 2.936 162.142 6.432 1.00 22.44 91 TRP A C 1
ATOM 687 O O . TRP A 1 91 ? 1.928 162.593 5.871 1.00 22.66 91 TRP A O 1
ATOM 698 N N . LEU A 1 92 ? 3.704 162.865 7.239 1.00 21.92 92 LEU A N 1
ATOM 699 C CA . LEU A 1 92 ? 3.432 164.268 7.492 1.00 21.54 92 LEU A CA 1
ATOM 700 C C . LEU A 1 92 ? 3.695 165.092 6.227 1.00 22.22 92 LEU A C 1
ATOM 701 O O . LEU A 1 92 ? 2.954 166.019 5.914 1.00 22.10 92 LEU A O 1
ATOM 706 N N . ASN A 1 93 ? 4.753 164.745 5.505 1.00 23.12 93 ASN A N 1
ATOM 707 C CA . ASN A 1 93 ? 5.102 165.453 4.280 1.00 24.63 93 ASN A CA 1
ATOM 708 C C . ASN A 1 93 ? 4.063 165.191 3.186 1.00 24.84 93 ASN A C 1
ATOM 709 O O . ASN A 1 93 ? 3.760 166.072 2.387 1.00 25.34 93 ASN A O 1
ATOM 714 N N . GLU A 1 94 ? 3.515 163.982 3.161 1.00 25.91 94 GLU A N 1
ATOM 715 C CA . GLU A 1 94 ? 2.501 163.617 2.177 1.00 26.55 94 GLU A CA 1
ATOM 716 C C . GLU A 1 94 ? 1.163 164.287 2.471 1.00 26.36 94 GLU A C 1
ATOM 717 O O . GLU A 1 94 ? 0.499 164.776 1.563 1.00 26.30 94 GLU A O 1
ATOM 723 N N . ASN A 1 95 ? 0.765 164.311 3.740 1.00 25.32 95 ASN A N 1
ATOM 724 C CA . ASN A 1 95 ? -0.513 164.905 4.104 1.00 24.75 95 ASN A CA 1
ATOM 725 C C . ASN A 1 95 ? -0.462 166.384 4.451 1.00 24.03 95 ASN A C 1
ATOM 726 O O . ASN A 1 95 ? -1.463 167.100 4.310 1.00 24.39 95 ASN A O 1
ATOM 731 N N . PHE A 1 96 ? 0.690 166.853 4.907 1.00 22.86 96 PHE A N 1
ATOM 732 C CA . PHE A 1 96 ? 0.816 168.262 5.252 1.00 22.19 96 PHE A CA 1
ATOM 733 C C . PHE A 1 96 ? 2.162 168.793 4.780 1.00 22.24 96 PHE A C 1
ATOM 734 O O . PHE A 1 96 ? 2.984 169.242 5.582 1.00 21.96 96 PHE A O 1
ATOM 742 N N . PRO A 1 97 ? 2.393 168.762 3.453 1.00 21.75 97 PRO A N 1
ATOM 743 C CA . PRO A 1 97 ? 3.640 169.234 2.840 1.00 21.03 97 PRO A CA 1
ATOM 744 C C . PRO A 1 97 ? 4.064 170.641 3.246 1.00 20.16 97 PRO A C 1
ATOM 745 O O . PRO A 1 97 ? 5.257 170.931 3.332 1.00 20.71 97 PRO A O 1
ATOM 749 N N . GLU A 1 98 ? 3.097 171.516 3.494 1.00 19.79 98 GLU A N 1
ATOM 750 C CA . GLU A 1 98 ? 3.407 172.894 3.865 1.00 19.75 98 GLU A CA 1
ATOM 751 C C . GLU A 1 98 ? 3.662 173.089 5.373 1.00 19.33 98 GLU A C 1
ATOM 752 O O . GLU A 1 98 ? 4.124 174.146 5.799 1.00 19.56 98 GLU A O 1
ATOM 758 N N . LEU A 1 99 ? 3.390 172.068 6.177 1.00 18.18 99 LEU A N 1
ATOM 759 C CA . LEU A 1 99 ? 3.598 172.208 7.616 1.00 17.50 99 LEU A CA 1
ATOM 760 C C . LEU A 1 99 ? 5.044 171.929 8.038 1.00 16.94 99 LEU A C 1
ATOM 761 O O . LEU A 1 99 ? 5.533 170.805 7.918 1.00 17.15 99 LEU A O 1
ATOM 766 N N . PRO A 1 100 ? 5.751 172.959 8.524 1.00 16.59 100 PRO A N 1
ATOM 767 C CA . PRO A 1 100 ? 7.139 172.757 8.954 1.00 17.11 100 PRO A CA 1
ATOM 768 C C . PRO A 1 100 ? 7.162 171.867 10.196 1.00 17.00 100 PRO A C 1
ATOM 769 O O . PRO A 1 100 ? 6.307 171.983 11.078 1.00 16.85 100 PRO A O 1
ATOM 773 N N . ILE A 1 101 ? 8.133 170.971 10.257 1.00 16.98 101 ILE A N 1
ATOM 774 C CA . ILE A 1 101 ? 8.229 170.055 11.379 1.00 16.83 101 ILE A CA 1
ATOM 775 C C . ILE A 1 101 ? 9.500 170.310 12.166 1.00 16.94 101 ILE A C 1
ATOM 776 O O . ILE A 1 101 ? 10.576 170.500 11.593 1.00 16.55 101 ILE A O 1
ATOM 781 N N . ILE A 1 102 ? 9.372 170.325 13.488 1.00 16.64 102 ILE A N 1
ATOM 782 C CA . ILE A 1 102 ? 10.531 170.504 14.349 1.00 15.63 102 ILE A CA 1
ATOM 783 C C . ILE A 1 102 ? 10.836 169.111 14.856 1.00 15.81 102 ILE A C 1
ATOM 784 O O . ILE A 1 102 ? 10.014 168.485 15.537 1.00 16.34 102 ILE A O 1
ATOM 789 N N . ALA A 1 103 ? 12.014 168.614 14.507 1.00 15.63 103 ALA A N 1
ATOM 790 C CA . ALA A 1 103 ? 12.413 167.278 14.896 1.00 15.77 103 ALA A CA 1
ATOM 791 C C . ALA A 1 103 ? 13.131 167.233 16.245 1.00 15.36 103 ALA A C 1
ATOM 792 O O . ALA A 1 103 ? 14.229 167.761 16.391 1.00 15.11 103 ALA A O 1
ATOM 794 N N . ASN A 1 104 ? 12.505 166.585 17.223 1.00 15.14 104 ASN A N 1
ATOM 795 C CA . ASN A 1 104 ? 13.097 166.463 18.555 1.00 14.56 104 ASN A CA 1
ATOM 796 C C . ASN A 1 104 ? 14.104 165.317 18.516 1.00 14.62 104 ASN A C 1
ATOM 797 O O . ASN A 1 104 ? 13.795 164.228 18.041 1.00 15.39 104 ASN A O 1
ATOM 802 N N . VAL A 1 105 ? 15.306 165.571 19.021 1.00 14.81 105 VAL A N 1
ATOM 803 C CA . VAL A 1 105 ? 16.362 164.572 19.038 1.00 15.02 105 VAL A CA 1
ATOM 804 C C . VAL A 1 105 ? 16.829 164.233 20.445 1.00 15.66 105 VAL A C 1
ATOM 805 O O . VAL A 1 105 ? 17.026 165.119 21.269 1.00 15.87 105 VAL A O 1
ATOM 809 N N . ALA A 1 106 ? 17.015 162.947 20.713 1.00 16.85 106 ALA A N 1
ATOM 810 C CA . ALA A 1 106 ? 17.479 162.499 22.025 1.00 18.14 106 ALA A CA 1
ATOM 811 C C . ALA A 1 106 ? 18.587 161.477 21.828 1.00 18.48 106 ALA A C 1
ATOM 812 O O . ALA A 1 106 ? 18.868 161.069 20.700 1.00 18.85 106 ALA A O 1
ATOM 814 N N . GLY A 1 107 ? 19.204 161.057 22.928 1.00 19.03 107 GLY A N 1
ATOM 815 C CA . GLY A 1 107 ? 20.283 160.086 22.861 1.00 18.46 107 GLY A CA 1
ATOM 816 C C . GLY A 1 107 ? 20.933 159.866 24.220 1.00 19.59 107 GLY A C 1
ATOM 817 O O . GLY A 1 107 ? 20.665 160.597 25.178 1.00 18.71 107 GLY A O 1
ATOM 818 N N . SER A 1 108 ? 21.806 158.869 24.297 1.00 19.76 108 SER A N 1
ATOM 819 C CA . SER A 1 108 ? 22.489 158.534 25.539 1.00 20.79 108 SER A CA 1
ATOM 820 C C . SER A 1 108 ? 23.920 159.060 25.568 1.00 21.05 108 SER A C 1
ATOM 821 O O . SER A 1 108 ? 24.554 159.126 26.628 1.00 21.01 108 SER A O 1
ATOM 824 N N . GLU A 1 109 ? 24.423 159.425 24.394 1.00 20.61 109 GLU A N 1
ATOM 825 C CA . GLU A 1 109 ? 25.760 159.974 24.261 1.00 20.47 109 GLU A CA 1
ATOM 826 C C . GLU A 1 109 ? 25.797 160.887 23.047 1.00 20.03 109 GLU A C 1
ATOM 827 O O . GLU A 1 109 ? 24.892 160.863 22.214 1.00 18.40 109 GLU A O 1
ATOM 833 N N . GLU A 1 110 ? 26.837 161.703 22.959 1.00 20.32 110 GLU A N 1
ATOM 834 C CA . GLU A 1 110 ? 26.980 162.641 21.857 1.00 21.46 110 GLU A CA 1
ATOM 835 C C . GLU A 1 110 ? 26.868 161.953 20.490 1.00 21.32 110 GLU A C 1
ATOM 836 O O . GLU A 1 110 ? 26.217 162.468 19.585 1.00 22.18 110 GLU A O 1
ATOM 842 N N . ALA A 1 111 ? 27.496 160.791 20.353 1.00 21.26 111 ALA A N 1
ATOM 843 C CA . ALA A 1 111 ? 27.467 160.038 19.097 1.00 21.63 111 ALA A CA 1
ATOM 844 C C . ALA A 1 111 ? 26.043 159.793 18.602 1.00 21.54 111 ALA A C 1
ATOM 845 O O . ALA A 1 111 ? 25.780 159.888 17.401 1.00 21.19 111 ALA A O 1
ATOM 847 N N . ASP A 1 112 ? 25.126 159.484 19.521 1.00 21.46 112 ASP A N 1
ATOM 848 C CA . ASP A 1 112 ? 23.735 159.242 19.149 1.00 21.01 112 ASP A CA 1
ATOM 849 C C . ASP A 1 112 ? 23.065 160.491 18.597 1.00 20.30 112 ASP A C 1
ATOM 850 O O . ASP A 1 112 ? 22.363 160.427 17.586 1.00 19.52 112 ASP A O 1
ATOM 855 N N . TYR A 1 113 ? 23.259 161.621 19.274 1.00 19.29 113 TYR A N 1
ATOM 856 C CA . TYR A 1 113 ? 22.658 162.879 18.835 1.00 19.01 113 TYR A CA 1
ATOM 857 C C . TYR A 1 113 ? 23.166 163.275 17.451 1.00 19.11 113 TYR A C 1
ATOM 858 O O . TYR A 1 113 ? 22.396 163.671 16.581 1.00 18.97 113 TYR A O 1
ATOM 867 N N . VAL A 1 114 ? 24.477 163.184 17.271 1.00 19.13 114 VAL A N 1
ATOM 868 C CA . VAL A 1 114 ? 25.106 163.519 16.003 1.00 19.84 114 VAL A CA 1
ATOM 869 C C . VAL A 1 114 ? 24.491 162.714 14.862 1.00 19.28 114 VAL A C 1
ATOM 870 O O . VAL A 1 114 ? 24.142 163.266 13.818 1.00 19.59 114 VAL A O 1
ATOM 874 N N . ALA A 1 115 ? 24.354 161.410 15.070 1.00 19.00 115 ALA A N 1
ATOM 875 C CA . ALA A 1 115 ? 23.778 160.535 14.057 1.00 19.02 115 ALA A CA 1
ATOM 876 C C . ALA A 1 115 ? 22.381 160.985 13.648 1.00 19.30 115 ALA A C 1
ATOM 877 O O . ALA A 1 115 ? 22.074 161.071 12.455 1.00 19.34 115 ALA A O 1
ATOM 879 N N . VAL A 1 116 ? 21.526 161.283 14.623 1.00 18.90 116 VAL A N 1
ATOM 880 C CA . VAL A 1 116 ? 20.165 161.701 14.293 1.00 19.20 116 VAL A CA 1
ATOM 881 C C . VAL A 1 116 ? 20.111 163.076 13.650 1.00 18.99 116 VAL A C 1
ATOM 882 O O . VAL A 1 116 ? 19.404 163.265 12.666 1.00 19.67 116 VAL A O 1
ATOM 886 N N . CYS A 1 117 ? 20.852 164.031 14.204 1.00 18.92 117 CYS A N 1
ATOM 887 C CA . CYS A 1 117 ? 20.863 165.381 13.658 1.00 18.76 117 CYS A CA 1
ATOM 888 C C . CYS A 1 117 ? 21.326 165.403 12.201 1.00 18.68 117 CYS A C 1
ATOM 889 O O . CYS A 1 117 ? 20.710 166.058 11.362 1.00 18.22 117 CYS A O 1
ATOM 892 N N . ALA A 1 118 ? 22.413 164.701 11.901 1.00 18.08 118 ALA A N 1
ATOM 893 C CA . ALA A 1 118 ? 22.932 164.691 10.530 1.00 18.95 118 ALA A CA 1
ATOM 894 C C . ALA A 1 118 ? 21.907 164.155 9.530 1.00 19.02 118 ALA A C 1
ATOM 895 O O . ALA A 1 118 ? 21.749 164.713 8.455 1.00 20.21 118 ALA A O 1
ATOM 897 N N . LYS A 1 119 ? 21.196 163.098 9.909 1.00 19.44 119 LYS A N 1
ATOM 898 C CA . LYS A 1 119 ? 20.208 162.457 9.048 1.00 20.02 119 LYS A CA 1
ATOM 899 C C . LYS A 1 119 ? 18.816 163.072 8.943 1.00 20.22 119 LYS A C 1
ATOM 900 O O . LYS A 1 119 ? 18.313 163.297 7.837 1.00 20.69 119 LYS A O 1
ATOM 906 N N . ILE A 1 120 ? 18.197 163.337 10.089 1.00 19.61 120 ILE A N 1
ATOM 907 C CA . ILE A 1 120 ? 16.837 163.861 10.137 1.00 18.67 120 ILE A CA 1
ATOM 908 C C . ILE A 1 120 ? 16.571 165.075 9.254 1.00 18.64 120 ILE A C 1
ATOM 909 O O . ILE A 1 120 ? 15.451 165.263 8.771 1.00 18.01 120 ILE A O 1
ATOM 914 N N . GLY A 1 121 ? 17.592 165.897 9.036 1.00 19.40 121 GLY A N 1
ATOM 915 C CA . GLY A 1 121 ? 17.419 167.056 8.179 1.00 20.26 121 GLY A CA 1
ATOM 916 C C . GLY A 1 121 ? 17.162 166.684 6.718 1.00 21.13 121 GLY A C 1
ATOM 917 O O . GLY A 1 121 ? 16.769 167.535 5.912 1.00 21.46 121 GLY A O 1
ATOM 918 N N . ASP A 1 122 ? 17.368 165.417 6.367 1.00 21.71 122 ASP A N 1
ATOM 919 C CA . ASP A 1 122 ? 17.136 164.969 4.988 1.00 22.28 122 ASP A CA 1
ATOM 920 C C . ASP A 1 122 ? 15.660 165.068 4.629 1.00 22.54 122 ASP A C 1
ATOM 921 O O . ASP A 1 122 ? 15.313 165.215 3.457 1.00 23.39 122 ASP A O 1
ATOM 926 N N . ALA A 1 123 ? 14.789 164.975 5.631 1.00 22.19 123 ALA A N 1
ATOM 927 C CA . ALA A 1 123 ? 13.346 165.061 5.391 1.00 21.33 123 ALA A CA 1
ATOM 928 C C . ALA A 1 123 ? 12.963 166.452 4.892 1.00 20.99 123 ALA A C 1
ATOM 929 O O . ALA A 1 123 ? 13.318 167.469 5.497 1.00 21.07 123 ALA A O 1
ATOM 931 N N . ALA A 1 124 ? 12.230 166.498 3.786 1.00 20.74 124 ALA A N 1
ATOM 932 C CA . ALA A 1 124 ? 11.826 167.767 3.204 1.00 19.79 124 ALA A CA 1
ATOM 933 C C . ALA A 1 124 ? 11.028 168.636 4.169 1.00 19.48 124 ALA A C 1
ATOM 934 O O . ALA A 1 124 ? 11.196 169.854 4.193 1.00 19.82 124 ALA A O 1
ATOM 936 N N . ASN A 1 125 ? 10.163 168.012 4.965 1.00 18.93 125 ASN A N 1
ATOM 937 C CA . ASN A 1 125 ? 9.329 168.754 5.902 1.00 18.63 125 ASN A CA 1
ATOM 938 C C . ASN A 1 125 ? 9.982 169.131 7.238 1.00 18.59 125 ASN A C 1
ATOM 939 O O . ASN A 1 125 ? 9.449 169.963 7.968 1.00 18.81 125 ASN A O 1
ATOM 944 N N . VAL A 1 126 ? 11.126 168.530 7.562 1.00 18.60 126 VAL A N 1
ATOM 945 C CA . VAL A 1 126 ? 11.815 168.871 8.804 1.00 18.28 126 VAL A CA 1
ATOM 946 C C . VAL A 1 126 ? 12.535 170.181 8.561 1.00 18.67 126 VAL A C 1
ATOM 947 O O . VAL A 1 126 ? 13.466 170.233 7.763 1.00 18.72 126 VAL A O 1
ATOM 951 N N . LYS A 1 127 ? 12.101 171.241 9.242 1.00 17.95 127 LYS A N 1
ATOM 952 C CA . LYS A 1 127 ? 12.701 172.557 9.052 1.00 18.11 127 LYS A CA 1
ATOM 953 C C . LYS A 1 127 ? 13.618 173.035 10.174 1.00 17.65 127 LYS A C 1
ATOM 954 O O . LYS A 1 127 ? 14.278 174.063 10.043 1.00 17.48 127 LYS A O 1
ATOM 960 N N . ALA A 1 128 ? 13.662 172.286 11.272 1.00 17.22 128 ALA A N 1
ATOM 961 C CA . ALA A 1 128 ? 14.506 172.638 12.402 1.00 16.62 128 ALA A CA 1
ATOM 962 C C . ALA A 1 128 ? 14.641 171.441 13.327 1.00 16.31 128 ALA A C 1
ATOM 963 O O . ALA A 1 128 ? 13.810 170.534 13.304 1.00 16.00 128 ALA A O 1
ATOM 965 N N . ILE A 1 129 ? 15.689 171.456 14.145 1.00 16.01 129 ILE A N 1
ATOM 966 C CA . ILE A 1 129 ? 15.960 170.383 15.093 1.00 15.44 129 ILE A CA 1
ATOM 967 C C . ILE A 1 129 ? 15.881 170.935 16.518 1.00 16.16 129 ILE A C 1
ATOM 968 O O . ILE A 1 129 ? 16.376 172.026 16.793 1.00 15.30 129 ILE A O 1
ATOM 973 N N . GLU A 1 130 ? 15.251 170.179 17.413 1.00 16.48 130 GLU A N 1
ATOM 974 C CA . GLU A 1 130 ? 15.148 170.574 18.815 1.00 16.44 130 GLU A CA 1
ATOM 975 C C . GLU A 1 130 ? 15.880 169.494 19.597 1.00 16.38 130 GLU A C 1
ATOM 976 O O . GLU A 1 130 ? 15.457 168.345 19.624 1.00 17.18 130 GLU A O 1
ATOM 982 N N . LEU A 1 131 ? 16.991 169.857 20.219 1.00 16.78 131 LEU A N 1
ATOM 983 C CA . LEU A 1 131 ? 17.761 168.886 20.981 1.00 17.20 131 LEU A CA 1
ATOM 984 C C . LEU A 1 131 ? 17.199 168.703 22.377 1.00 17.34 131 LEU A C 1
ATOM 985 O O . LEU A 1 131 ? 17.112 169.661 23.149 1.00 17.67 131 LEU A O 1
ATOM 990 N N . ASN A 1 132 ? 16.809 167.473 22.689 1.00 17.35 132 ASN A N 1
ATOM 991 C CA . ASN A 1 132 ? 16.290 167.154 24.006 1.00 17.94 132 ASN A CA 1
ATOM 992 C C . ASN A 1 132 ? 17.526 166.828 24.837 1.00 18.58 132 ASN A C 1
ATOM 993 O O . ASN A 1 132 ? 18.034 165.709 24.782 1.00 18.15 132 ASN A O 1
ATOM 998 N N . ILE A 1 133 ? 18.031 167.807 25.585 1.00 19.85 133 ILE A N 1
ATOM 999 C CA . ILE A 1 133 ? 19.220 167.564 26.391 1.00 21.16 133 ILE A CA 1
ATOM 1000 C C . ILE A 1 133 ? 18.981 167.167 27.848 1.00 22.36 133 ILE A C 1
ATOM 1001 O O . ILE A 1 133 ? 19.891 167.239 28.676 1.00 23.23 133 ILE A O 1
ATOM 1006 N N . SER A 1 134 ? 17.767 166.726 28.161 1.00 23.68 134 SER A N 1
ATOM 1007 C CA . SER A 1 134 ? 17.458 166.281 29.519 1.00 24.99 134 SER A CA 1
ATOM 1008 C C . SER A 1 134 ? 17.770 164.794 29.670 1.00 26.51 134 SER A C 1
ATOM 1009 O O . SER A 1 134 ? 17.445 164.173 30.686 1.00 27.77 134 SER A O 1
ATOM 1012 N N . CYS A 1 135 ? 18.407 164.218 28.658 1.00 27.44 135 CYS A N 1
ATOM 1013 C CA . CYS A 1 135 ? 18.744 162.806 28.699 1.00 27.87 135 CYS A CA 1
ATOM 1014 C C . CYS A 1 135 ? 20.012 162.524 29.488 1.00 28.53 135 CYS A C 1
ATOM 1015 O O . CYS A 1 135 ? 20.932 163.335 29.518 1.00 28.46 135 CYS A O 1
ATOM 1018 N N . PRO A 1 136 ? 20.066 161.363 30.152 1.00 29.43 136 PRO A N 1
ATOM 1019 C CA . PRO A 1 136 ? 21.240 160.974 30.938 1.00 30.43 136 PRO A CA 1
ATOM 1020 C C . PRO A 1 136 ? 22.436 160.744 30.003 1.00 31.43 136 PRO A C 1
ATOM 1021 O O . PRO A 1 136 ? 22.305 160.083 28.968 1.00 30.86 136 PRO A O 1
ATOM 1025 N N . ASN A 1 137 ? 23.591 161.288 30.371 1.00 32.27 137 ASN A N 1
ATOM 1026 C CA . ASN A 1 137 ? 24.804 161.130 29.575 1.00 33.64 137 ASN A CA 1
ATOM 1027 C C . ASN A 1 137 ? 25.595 159.947 30.133 1.00 34.99 137 ASN A C 1
ATOM 1028 O O . ASN A 1 137 ? 26.258 160.069 31.162 1.00 34.74 137 ASN A O 1
ATOM 1033 N N . VAL A 1 138 ? 25.517 158.802 29.455 1.00 36.41 138 VAL A N 1
ATOM 1034 C CA . VAL A 1 138 ? 26.223 157.601 29.901 1.00 38.07 138 VAL A CA 1
ATOM 1035 C C . VAL A 1 138 ? 27.728 157.812 29.971 1.00 38.97 138 VAL A C 1
ATOM 1036 O O . VAL A 1 138 ? 28.430 157.085 30.674 1.00 39.48 138 VAL A O 1
ATOM 1040 N N . LYS A 1 139 ? 28.217 158.807 29.241 1.00 39.84 139 LYS A N 1
ATOM 1041 C CA . LYS A 1 139 ? 29.640 159.118 29.225 1.00 40.89 139 LYS A CA 1
ATOM 1042 C C . LYS A 1 139 ? 30.007 160.075 30.355 1.00 41.22 139 LYS A C 1
ATOM 1043 O O . LYS A 1 139 ? 31.157 160.506 30.472 1.00 41.66 139 LYS A O 1
ATOM 1049 N N . HIS A 1 140 ? 29.023 160.412 31.181 1.00 41.42 140 HIS A N 1
ATOM 1050 C CA . HIS A 1 140 ? 29.246 161.314 32.304 1.00 41.44 140 HIS A CA 1
ATOM 1051 C C . HIS A 1 140 ? 28.525 160.817 33.549 1.00 41.00 140 HIS A C 1
ATOM 1052 O O . HIS A 1 140 ? 27.927 161.602 34.288 1.00 41.25 140 HIS A O 1
ATOM 1059 N N . GLY A 1 141 ? 28.575 159.507 33.764 1.00 40.34 141 GLY A N 1
ATOM 1060 C CA . GLY A 1 141 ? 27.939 158.912 34.926 1.00 39.74 141 GLY A CA 1
ATOM 1061 C C . GLY A 1 141 ? 26.421 158.951 34.946 1.00 39.14 141 GLY A C 1
ATOM 1062 O O . GLY A 1 141 ? 25.804 158.557 35.941 0.80 39.43 141 GLY A O 1
ATOM 1063 N N . GLY A 1 142 ? 25.812 159.418 33.860 1.00 37.86 142 GLY A N 1
ATOM 1064 C CA . GLY A 1 142 ? 24.364 159.480 33.806 1.00 36.42 142 GLY A CA 1
ATOM 1065 C C . GLY A 1 142 ? 23.830 160.893 33.946 1.00 35.72 142 GLY A C 1
ATOM 1066 O O . GLY A 1 142 ? 22.623 161.119 33.879 1.00 35.62 142 GLY A O 1
ATOM 1067 N N . GLN A 1 143 ? 24.733 161.844 34.149 1.00 34.89 143 GLN A N 1
ATOM 1068 C CA . GLN A 1 143 ? 24.363 163.248 34.288 1.00 34.26 143 GLN A CA 1
ATOM 1069 C C . GLN A 1 143 ? 23.688 163.745 33.009 1.00 33.47 143 GLN A C 1
ATOM 1070 O O . GLN A 1 143 ? 24.115 163.415 31.901 1.00 33.81 143 GLN A O 1
ATOM 1076 N N . ALA A 1 144 ? 22.635 164.536 33.162 1.00 31.95 144 ALA A N 1
ATOM 1077 C CA . ALA A 1 144 ? 21.924 165.070 32.010 1.00 30.28 144 ALA A CA 1
ATOM 1078 C C . ALA A 1 144 ? 22.808 166.096 31.309 1.00 29.31 144 ALA A C 1
ATOM 1079 O O . ALA A 1 144 ? 23.458 166.917 31.963 1.00 29.33 144 ALA A O 1
ATOM 1081 N N . PHE A 1 145 ? 22.834 166.051 29.981 1.00 27.44 145 PHE A N 1
ATOM 1082 C CA . PHE A 1 145 ? 23.642 166.992 29.213 1.00 26.03 145 PHE A CA 1
ATOM 1083 C C . PHE A 1 145 ? 23.274 168.430 29.572 1.00 25.44 145 PHE A C 1
ATOM 1084 O O . PHE A 1 145 ? 24.120 169.323 29.563 1.00 25.64 145 PHE A O 1
ATOM 1092 N N . GLY A 1 146 ? 22.004 168.643 29.894 1.00 24.93 146 GLY A N 1
ATOM 1093 C CA . GLY A 1 146 ? 21.527 169.978 30.217 1.00 24.78 146 GLY A CA 1
ATOM 1094 C C . GLY A 1 146 ? 21.881 170.561 31.573 1.00 24.90 146 GLY A C 1
ATOM 1095 O O . GLY A 1 146 ? 21.443 171.661 31.894 1.00 24.34 146 GLY A O 1
ATOM 1096 N N . THR A 1 147 ? 22.674 169.849 32.366 1.00 25.70 147 THR A N 1
ATOM 1097 C CA . THR A 1 147 ? 23.052 170.342 33.692 1.00 27.04 147 THR A CA 1
ATOM 1098 C C . THR A 1 147 ? 24.536 170.720 33.782 1.00 28.43 147 THR A C 1
ATOM 1099 O O . THR A 1 147 ? 25.074 170.909 34.872 1.00 28.69 147 THR A O 1
ATOM 1103 N N . ASP A 1 148 ? 25.192 170.831 32.632 1.00 29.36 148 ASP A N 1
ATOM 1104 C CA . ASP A 1 148 ? 26.608 171.192 32.580 1.00 30.24 148 ASP A CA 1
ATOM 1105 C C . ASP A 1 148 ? 26.819 172.036 31.327 1.00 30.15 148 ASP A C 1
ATOM 1106 O O . ASP A 1 148 ? 26.728 171.531 30.211 1.00 30.15 148 ASP A O 1
ATOM 1111 N N . PRO A 1 149 ? 27.103 173.336 31.500 1.00 30.01 149 PRO A N 1
ATOM 1112 C CA . PRO A 1 149 ? 27.320 174.263 30.386 1.00 30.02 149 PRO A CA 1
ATOM 1113 C C . PRO A 1 149 ? 28.330 173.766 29.364 1.00 29.87 149 PRO A C 1
ATOM 1114 O O . PRO A 1 149 ? 28.078 173.800 28.161 1.00 29.65 149 PRO A O 1
ATOM 1118 N N . GLU A 1 150 ? 29.474 173.308 29.856 1.00 29.65 150 GLU A N 1
ATOM 1119 C CA . GLU A 1 150 ? 30.539 172.819 29.001 1.00 29.36 150 GLU A CA 1
ATOM 1120 C C . GLU A 1 150 ? 30.171 171.527 28.267 1.00 28.66 150 GLU A C 1
ATOM 1121 O O . GLU A 1 150 ? 30.497 171.363 27.089 1.00 28.38 150 GLU A O 1
ATOM 1127 N N . VAL A 1 151 ? 29.493 170.611 28.951 1.00 27.22 151 VAL A N 1
ATOM 1128 C CA . VAL A 1 151 ? 29.092 169.363 28.313 1.00 26.07 151 VAL A CA 1
ATOM 1129 C C . VAL A 1 151 ? 28.009 169.646 27.275 1.00 25.24 151 VAL A C 1
ATOM 1130 O O . VAL A 1 151 ? 28.030 169.098 26.167 1.00 25.27 151 VAL A O 1
ATOM 1134 N N . ALA A 1 152 ? 27.071 170.512 27.636 1.00 23.47 152 ALA A N 1
ATOM 1135 C CA . ALA A 1 152 ? 25.995 170.877 26.736 1.00 22.87 152 ALA A CA 1
ATOM 1136 C C . ALA A 1 152 ? 26.557 171.606 25.512 1.00 22.51 152 ALA A C 1
ATOM 1137 O O . ALA A 1 152 ? 26.109 171.378 24.388 1.00 22.12 152 ALA A O 1
ATOM 1139 N N . ALA A 1 153 ? 27.536 172.481 25.737 1.00 21.94 153 ALA A N 1
ATOM 1140 C CA . ALA A 1 153 ? 28.158 173.245 24.656 1.00 21.88 153 ALA A CA 1
ATOM 1141 C C . ALA A 1 153 ? 28.836 172.334 23.622 1.00 21.49 153 ALA A C 1
ATOM 1142 O O . ALA A 1 153 ? 28.657 172.503 22.424 1.00 21.37 153 ALA A O 1
ATOM 1144 N N . ALA A 1 154 ? 29.618 171.375 24.098 1.00 22.06 154 ALA A N 1
ATOM 1145 C CA . ALA A 1 154 ? 30.313 170.455 23.214 1.00 22.44 154 ALA A CA 1
ATOM 1146 C C . ALA A 1 154 ? 29.301 169.665 22.396 1.00 22.90 154 ALA A C 1
ATOM 1147 O O . ALA A 1 154 ? 29.518 169.413 21.211 1.00 22.97 154 ALA A O 1
ATOM 1149 N N . LEU A 1 155 ? 28.190 169.277 23.026 1.00 22.48 155 LEU A N 1
ATOM 1150 C CA . LEU A 1 155 ? 27.153 168.530 22.320 1.00 22.15 155 LEU A CA 1
ATOM 1151 C C . LEU A 1 155 ? 26.558 169.394 21.217 1.00 21.64 155 LEU A C 1
ATOM 1152 O O . LEU A 1 155 ? 26.363 168.938 20.088 1.00 21.79 155 LEU A O 1
ATOM 1157 N N . VAL A 1 156 ? 26.266 170.644 21.548 1.00 20.80 156 VAL A N 1
ATOM 1158 C CA . VAL A 1 156 ? 25.687 171.567 20.584 1.00 20.57 156 VAL A CA 1
ATOM 1159 C C . VAL A 1 156 ? 26.648 171.873 19.424 1.00 21.37 156 VAL A C 1
ATOM 1160 O O . VAL A 1 156 ? 26.228 172.009 18.273 1.00 20.84 156 VAL A O 1
ATOM 1164 N N . LYS A 1 157 ? 27.937 171.976 19.728 1.00 22.10 157 LYS A N 1
ATOM 1165 C CA . LYS A 1 157 ? 28.933 172.283 18.701 1.00 22.49 157 LYS A CA 1
ATOM 1166 C C . LYS A 1 157 ? 28.988 171.152 17.681 1.00 21.77 157 LYS A C 1
ATOM 1167 O O . LYS A 1 157 ? 28.879 171.378 16.478 1.00 22.42 157 LYS A O 1
ATOM 1173 N N . ALA A 1 158 ? 29.138 169.932 18.178 1.00 21.59 158 ALA A N 1
ATOM 1174 C CA . ALA A 1 158 ? 29.205 168.757 17.323 1.00 21.07 158 ALA A CA 1
ATOM 1175 C C . ALA A 1 158 ? 27.958 168.638 16.456 1.00 21.48 158 ALA A C 1
ATOM 1176 O O . ALA A 1 158 ? 28.057 168.399 15.250 1.00 21.27 158 ALA A O 1
ATOM 1178 N N . CYS A 1 159 ? 26.790 168.798 17.075 1.00 21.39 159 CYS A N 1
ATOM 1179 C CA . CYS A 1 159 ? 25.514 168.713 16.367 1.00 21.61 159 CYS A CA 1
ATOM 1180 C C . CYS A 1 159 ? 25.353 169.813 15.341 1.00 21.80 159 CYS A C 1
ATOM 1181 O O . CYS A 1 159 ? 24.822 169.584 14.261 1.00 22.37 159 CYS A O 1
ATOM 1184 N N . LYS A 1 160 ? 25.795 171.013 15.688 1.00 22.18 160 LYS A N 1
ATOM 1185 C CA . LYS A 1 160 ? 25.681 172.148 14.783 1.00 22.53 160 LYS A CA 1
ATOM 1186 C C . LYS A 1 160 ? 26.483 171.891 13.498 1.00 22.82 160 LYS A C 1
ATOM 1187 O O . LYS A 1 160 ? 26.039 172.218 12.394 1.00 22.67 160 LYS A O 1
ATOM 1193 N N . ALA A 1 161 ? 27.657 171.291 13.659 1.00 22.64 161 ALA A N 1
ATOM 1194 C CA . ALA A 1 161 ? 28.544 170.980 12.546 1.00 23.33 161 ALA A CA 1
ATOM 1195 C C . ALA A 1 161 ? 27.962 169.974 11.545 1.00 23.59 161 ALA A C 1
ATOM 1196 O O . ALA A 1 161 ? 28.364 169.973 10.385 1.00 23.62 161 ALA A O 1
ATOM 1198 N N . VAL A 1 162 ? 27.022 169.127 11.973 1.00 22.85 162 VAL A N 1
ATOM 1199 C CA . VAL A 1 162 ? 26.455 168.143 11.050 1.00 22.13 162 VAL A CA 1
ATOM 1200 C C . VAL A 1 162 ? 25.000 168.373 10.649 1.00 22.31 162 VAL A C 1
ATOM 1201 O O . VAL A 1 162 ? 24.488 167.688 9.765 1.00 21.56 162 VAL A O 1
ATOM 1205 N N . SER A 1 163 ? 24.334 169.330 11.288 1.00 22.42 163 SER A N 1
ATOM 1206 C CA . SER A 1 163 ? 22.922 169.607 10.995 1.00 23.04 163 SER A CA 1
ATOM 1207 C C . SER A 1 163 ? 22.693 170.426 9.730 1.00 22.48 163 SER A C 1
ATOM 1208 O O . SER A 1 163 ? 23.425 171.370 9.457 1.00 22.58 163 SER A O 1
ATOM 1211 N N . LYS A 1 164 ? 21.655 170.076 8.978 1.00 22.73 164 LYS A N 1
ATOM 1212 C CA . LYS A 1 164 ? 21.346 170.785 7.735 1.00 23.07 164 LYS A CA 1
ATOM 1213 C C . LYS A 1 164 ? 20.180 171.750 7.864 1.00 22.45 164 LYS A C 1
ATOM 1214 O O . LYS A 1 164 ? 19.728 172.335 6.875 1.00 22.61 164 LYS A O 1
ATOM 1220 N N . VAL A 1 165 ? 19.690 171.898 9.091 1.00 21.21 165 VAL A N 1
ATOM 1221 C CA . VAL A 1 165 ? 18.606 172.824 9.398 1.00 19.32 165 VAL A CA 1
ATOM 1222 C C . VAL A 1 165 ? 18.974 173.505 10.720 1.00 18.52 165 VAL A C 1
ATOM 1223 O O . VAL A 1 165 ? 19.795 172.986 11.482 1.00 17.84 165 VAL A O 1
ATOM 1227 N N . PRO A 1 166 ? 18.400 174.687 10.993 1.00 17.77 166 PRO A N 1
ATOM 1228 C CA . PRO A 1 166 ? 18.695 175.411 12.237 1.00 17.47 166 PRO A CA 1
ATOM 1229 C C . PRO A 1 166 ? 18.549 174.509 13.473 1.00 17.67 166 PRO A C 1
ATOM 1230 O O . PRO A 1 166 ? 17.620 173.700 13.564 1.00 16.86 166 PRO A O 1
ATOM 1234 N N . LEU A 1 167 ? 19.475 174.667 14.416 1.00 17.70 167 LEU A N 1
ATOM 1235 C CA . LEU A 1 167 ? 19.500 173.869 15.638 1.00 17.71 167 LEU A CA 1
ATOM 1236 C C . LEU A 1 167 ? 18.978 174.580 16.894 1.00 17.34 167 LEU A C 1
ATOM 1237 O O . LEU A 1 167 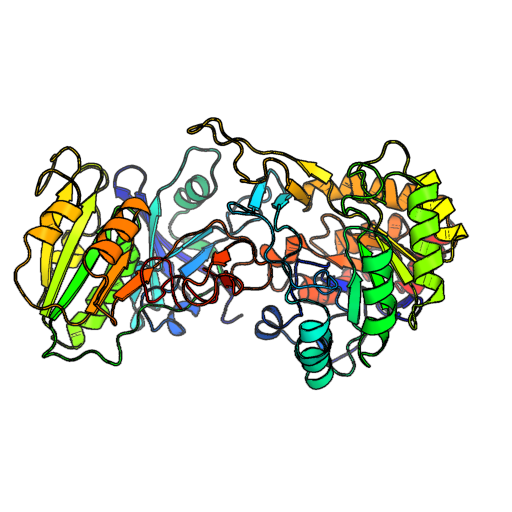? 19.547 175.572 17.344 1.00 16.97 167 LEU A O 1
ATOM 1242 N N . TYR A 1 168 ? 17.883 174.068 17.447 1.00 17.33 168 TYR A N 1
ATOM 1243 C CA . TYR A 1 168 ? 17.319 174.620 18.672 1.00 16.65 168 TYR A CA 1
ATOM 1244 C C . TYR A 1 168 ? 17.676 173.677 19.816 1.00 17.03 168 TYR A C 1
ATOM 1245 O O . TYR A 1 168 ? 17.782 172.469 19.622 1.00 17.34 168 TYR A O 1
ATOM 1254 N N . VAL A 1 169 ? 17.856 174.231 21.010 1.00 17.00 169 VAL A N 1
ATOM 1255 C CA . VAL A 1 169 ? 18.230 173.432 22.170 1.00 17.12 169 VAL A CA 1
ATOM 1256 C C . VAL A 1 169 ? 17.206 173.596 23.295 1.00 17.03 169 VAL A C 1
ATOM 1257 O O . VAL A 1 169 ? 16.980 174.707 23.778 1.00 16.62 169 VAL A O 1
ATOM 1261 N N . LYS A 1 170 ? 16.571 172.495 23.684 1.00 17.09 170 LYS A N 1
ATOM 1262 C CA . LYS A 1 170 ? 15.574 172.528 24.756 1.00 17.40 170 LYS A CA 1
ATOM 1263 C C . LYS A 1 170 ? 16.278 172.474 26.109 1.00 16.76 170 LYS A C 1
ATOM 1264 O O . LYS A 1 170 ? 16.890 171.473 26.460 1.00 16.15 170 LYS A O 1
ATOM 1270 N N . LEU A 1 171 ? 16.186 173.564 26.863 1.00 16.75 171 LEU A N 1
ATOM 1271 C CA . LEU A 1 171 ? 16.837 173.627 28.162 1.00 16.74 171 LEU A CA 1
ATOM 1272 C C . LEU A 1 171 ? 16.025 172.979 29.278 1.00 16.68 171 LEU A C 1
ATOM 1273 O O . LEU A 1 171 ? 14.790 173.017 29.281 1.00 15.44 171 LEU A O 1
ATOM 1278 N N . SER A 1 172 ? 16.745 172.374 30.215 1.00 16.53 172 SER A N 1
ATOM 1279 C CA . SER A 1 172 ? 16.153 171.723 31.382 1.00 17.14 172 SER A CA 1
ATOM 1280 C C . SER A 1 172 ? 15.993 172.759 32.496 1.00 17.19 172 SER A C 1
ATOM 1281 O O . SER A 1 172 ? 16.852 173.625 32.674 1.00 16.92 172 SER A O 1
ATOM 1284 N N . PRO A 1 173 ? 14.893 172.685 33.266 1.00 17.09 173 PRO A N 1
ATOM 1285 C CA . PRO A 1 173 ? 14.703 173.654 34.346 1.00 17.01 173 PRO A CA 1
ATOM 1286 C C . PRO A 1 173 ? 15.320 173.144 35.650 1.00 17.07 173 PRO A C 1
ATOM 1287 O O . PRO A 1 173 ? 15.355 173.856 36.654 1.00 16.69 173 PRO A O 1
ATOM 1291 N N . ASN A 1 174 ? 15.804 171.909 35.620 1.00 17.51 174 ASN A N 1
ATOM 1292 C CA . ASN A 1 174 ? 16.360 171.271 36.806 1.00 18.06 174 ASN A CA 1
ATOM 1293 C C . ASN A 1 174 ? 17.812 171.614 37.058 1.00 18.52 174 ASN A C 1
ATOM 1294 O O . ASN A 1 174 ? 18.684 170.744 37.091 1.00 18.88 174 ASN A O 1
ATOM 1299 N N . VAL A 1 175 ? 18.056 172.900 37.266 1.00 19.07 175 VAL A N 1
ATOM 1300 C CA . VAL A 1 175 ? 19.400 173.384 37.490 1.00 19.83 175 VAL A CA 1
ATOM 1301 C C . VAL A 1 175 ? 19.381 174.563 38.458 1.00 20.14 175 VAL A C 1
ATOM 1302 O O . VAL A 1 175 ? 18.384 175.272 38.570 1.00 19.73 175 VAL A O 1
ATOM 1306 N N . THR A 1 176 ? 20.504 174.770 39.135 1.00 21.02 176 THR A N 1
ATOM 1307 C CA . THR A 1 176 ? 20.646 175.857 40.097 1.00 21.75 176 THR A CA 1
ATOM 1308 C C . THR A 1 176 ? 20.607 177.202 39.378 1.00 21.99 176 THR A C 1
ATOM 1309 O O . THR A 1 176 ? 19.899 178.125 39.791 1.00 22.06 176 THR A O 1
ATOM 1313 N N . ASP A 1 177 ? 21.375 177.301 38.296 1.00 22.76 177 ASP A N 1
ATOM 1314 C CA . ASP A 1 177 ? 21.475 178.529 37.507 1.00 22.81 177 ASP A CA 1
ATOM 1315 C C . ASP A 1 177 ? 21.389 178.157 36.021 1.00 23.60 177 ASP A C 1
ATOM 1316 O O . ASP A 1 177 ? 22.207 177.388 35.518 1.00 23.55 177 ASP A O 1
ATOM 1321 N N . ILE A 1 178 ? 20.397 178.714 35.334 1.00 23.72 178 ILE A N 1
ATOM 1322 C CA . ILE A 1 178 ? 20.156 178.434 33.919 1.00 23.97 178 ILE A CA 1
ATOM 1323 C C . ILE A 1 178 ? 20.988 179.326 32.981 1.00 24.01 178 ILE A C 1
ATOM 1324 O O . ILE A 1 178 ? 21.229 178.971 31.827 1.00 23.09 178 ILE A O 1
ATOM 1329 N N . VAL A 1 179 ? 21.421 180.480 33.479 1.00 23.60 179 VAL A N 1
ATOM 1330 C CA . VAL A 1 179 ? 22.174 181.417 32.660 1.00 24.44 179 VAL A CA 1
ATOM 1331 C C . VAL A 1 179 ? 23.439 180.865 32.004 1.00 24.83 179 VAL A C 1
ATOM 1332 O O . VAL A 1 179 ? 23.650 181.064 30.808 1.00 24.79 179 VAL A O 1
ATOM 1336 N N . PRO A 1 180 ? 24.292 180.168 32.773 1.00 24.91 180 PRO A N 1
ATOM 1337 C CA . PRO A 1 180 ? 25.531 179.598 32.239 1.00 25.03 180 PRO A CA 1
ATOM 1338 C C . PRO A 1 180 ? 25.294 178.641 31.071 1.00 25.35 180 PRO A C 1
ATOM 1339 O O . PRO A 1 180 ? 25.956 178.737 30.040 1.00 24.23 180 PRO A O 1
ATOM 1343 N N . ILE A 1 181 ? 24.345 177.726 31.246 1.00 25.09 181 ILE A N 1
ATOM 1344 C CA . ILE A 1 181 ? 24.002 176.748 30.221 1.00 25.41 181 ILE A CA 1
ATOM 1345 C C . ILE A 1 181 ? 23.481 177.424 28.949 1.00 24.97 181 ILE A C 1
ATOM 1346 O O . ILE A 1 181 ? 23.855 177.050 27.838 1.00 24.56 181 ILE A O 1
ATOM 1351 N N . ALA A 1 182 ? 22.641 178.437 29.117 1.00 24.33 182 ALA A N 1
ATOM 1352 C CA . ALA A 1 182 ? 22.077 179.159 27.989 1.00 24.77 182 ALA A CA 1
ATOM 1353 C C . ALA A 1 182 ? 23.148 179.960 27.243 1.00 25.07 182 ALA A C 1
ATOM 1354 O O . ALA A 1 182 ? 23.157 180.014 26.002 1.00 24.83 182 ALA A O 1
ATOM 1356 N N . LYS A 1 183 ? 24.046 180.590 27.994 1.00 24.34 183 LYS A N 1
ATOM 1357 C CA . LYS A 1 183 ? 25.112 181.366 27.382 1.00 24.60 183 LYS A CA 1
ATOM 1358 C C . LYS A 1 183 ? 26.043 180.458 26.588 1.00 24.04 183 LYS A C 1
ATOM 1359 O O . LYS A 1 183 ? 26.428 180.779 25.465 1.00 24.59 183 LYS A O 1
ATOM 1365 N N . ALA A 1 184 ? 26.404 179.331 27.189 1.00 23.01 184 ALA A N 1
ATOM 1366 C CA . ALA A 1 184 ? 27.304 178.364 26.573 1.00 22.85 184 ALA A CA 1
ATOM 1367 C C . ALA A 1 184 ? 26.709 177.707 25.332 1.00 23.19 184 ALA A C 1
ATOM 1368 O O . ALA A 1 184 ? 27.423 177.433 24.365 1.00 22.04 184 ALA A O 1
ATOM 1370 N N . VAL A 1 185 ? 25.405 177.445 25.367 1.00 23.40 185 VAL A N 1
ATOM 1371 C CA . VAL A 1 185 ? 24.732 176.821 24.241 1.00 24.15 185 VAL A CA 1
ATOM 1372 C C . VAL A 1 185 ? 24.661 177.809 23.084 1.00 24.16 185 VAL A C 1
ATOM 1373 O O . VAL A 1 185 ? 24.790 177.433 21.919 1.00 24.43 185 VAL A O 1
ATOM 1377 N N . GLU A 1 186 ? 24.482 179.080 23.411 1.00 23.54 186 GLU A N 1
ATOM 1378 C CA . GLU A 1 186 ? 24.407 180.104 22.393 1.00 23.23 186 GLU A CA 1
ATOM 1379 C C . GLU A 1 186 ? 25.796 180.318 21.791 1.00 23.62 186 GLU A C 1
ATOM 1380 O O . GLU A 1 186 ? 25.941 180.481 20.578 1.00 23.32 186 GLU A O 1
ATOM 1386 N N . ALA A 1 187 ? 26.812 180.301 22.648 1.00 23.13 187 ALA A N 1
ATOM 1387 C CA . ALA A 1 187 ? 28.193 180.476 22.210 1.00 23.07 187 ALA A CA 1
ATOM 1388 C C . ALA A 1 187 ? 28.623 179.317 21.306 1.00 23.03 187 ALA A C 1
ATOM 1389 O O . ALA A 1 187 ? 29.437 179.503 20.392 1.00 23.17 187 ALA A O 1
ATOM 1391 N N . ALA A 1 188 ? 28.069 178.132 21.567 1.00 22.05 188 ALA A N 1
ATOM 1392 C CA . ALA A 1 188 ? 28.388 176.923 20.805 1.00 21.10 188 ALA A CA 1
ATOM 1393 C C . ALA A 1 188 ? 27.755 176.859 19.418 1.00 20.37 188 ALA A C 1
ATOM 1394 O O . ALA A 1 188 ? 28.021 175.925 18.665 1.00 19.99 188 ALA A O 1
ATOM 1396 N N . GLY A 1 189 ? 26.907 177.828 19.088 1.00 19.94 189 GLY A N 1
ATOM 1397 C CA . GLY A 1 189 ? 26.290 177.840 17.772 1.00 19.73 189 GLY A CA 1
ATOM 1398 C C . GLY A 1 189 ? 24.786 177.637 17.662 1.00 19.77 189 GLY A C 1
ATOM 1399 O O . GLY A 1 189 ? 24.237 177.734 16.566 1.00 18.92 189 GLY A O 1
ATOM 1400 N N . ALA A 1 190 ? 24.103 177.364 18.773 1.00 19.55 190 ALA A N 1
ATOM 1401 C CA . ALA A 1 190 ? 22.655 177.160 18.721 1.00 18.93 190 ALA A CA 1
ATOM 1402 C C . ALA A 1 190 ? 21.955 178.323 18.024 1.00 18.81 190 ALA A C 1
ATOM 1403 O O . ALA A 1 190 ? 22.270 179.488 18.270 1.00 18.39 190 ALA A O 1
ATOM 1405 N N . ASP A 1 191 ? 21.006 177.996 17.149 1.00 18.89 191 ASP A N 1
ATOM 1406 C CA . ASP A 1 191 ? 20.246 179.001 16.404 1.00 19.36 191 ASP A CA 1
ATOM 1407 C C . ASP A 1 191 ? 19.084 179.552 17.228 1.00 19.32 191 ASP A C 1
ATOM 1408 O O . ASP A 1 191 ? 18.554 180.626 16.952 1.00 18.65 191 ASP A O 1
ATOM 1413 N N . GLY A 1 192 ? 18.687 178.793 18.240 1.00 19.66 192 GLY A N 1
ATOM 1414 C CA . GLY A 1 192 ? 17.593 179.217 19.086 1.00 18.81 192 GLY A CA 1
ATOM 1415 C C . GLY A 1 192 ? 17.467 178.323 20.295 1.00 18.44 192 GLY A C 1
ATOM 1416 O O . GLY A 1 192 ? 18.188 177.333 20.444 1.00 18.63 192 GLY A O 1
ATOM 1417 N N . LEU A 1 193 ? 16.531 178.669 21.165 1.00 17.96 193 LEU A N 1
ATOM 1418 C CA . LEU A 1 193 ? 16.315 177.883 22.368 1.00 17.42 193 LEU A CA 1
ATOM 1419 C C . LEU A 1 193 ? 14.851 177.604 22.560 1.00 16.80 193 LEU A C 1
ATOM 1420 O O . LEU A 1 193 ? 13.999 178.350 22.083 1.00 17.12 193 LEU A O 1
ATOM 1425 N N . THR A 1 194 ? 14.568 176.496 23.232 1.00 15.82 194 THR A N 1
ATOM 1426 C CA . THR A 1 194 ? 13.203 176.152 23.583 1.00 15.66 194 THR A CA 1
ATOM 1427 C C . THR A 1 194 ? 13.331 175.813 25.067 1.00 15.88 194 THR A C 1
ATOM 1428 O O . THR A 1 194 ? 14.366 175.281 25.519 1.00 14.26 194 THR A O 1
ATOM 1432 N N . MET A 1 195 ? 12.302 176.149 25.832 1.00 15.99 195 MET A N 1
ATOM 1433 C CA . MET A 1 195 ? 12.317 175.881 27.265 1.00 16.56 195 MET A CA 1
ATOM 1434 C C . MET A 1 195 ? 10.908 176.064 27.819 1.00 15.67 195 MET A C 1
ATOM 1435 O O . MET A 1 195 ? 10.163 176.919 27.368 1.00 16.29 195 MET A O 1
ATOM 1440 N N . ILE A 1 196 ? 10.532 175.278 28.818 1.00 14.94 196 ILE A N 1
ATOM 1441 C CA . ILE A 1 196 ? 11.400 174.301 29.441 1.00 14.44 196 ILE A CA 1
ATOM 1442 C C . ILE A 1 196 ? 10.899 172.885 29.290 1.00 13.09 196 ILE A C 1
ATOM 1443 O O . ILE A 1 196 ? 9.734 172.647 28.963 1.00 12.67 196 ILE A O 1
ATOM 1448 N N . ASN A 1 197 ? 11.797 171.947 29.543 1.00 12.99 197 ASN A N 1
ATOM 1449 C CA . ASN A 1 197 ? 11.448 170.546 29.548 1.00 14.11 197 ASN A CA 1
ATOM 1450 C C . ASN A 1 197 ? 10.865 170.401 30.980 1.00 13.99 197 ASN A C 1
ATOM 1451 O O . ASN A 1 197 ? 10.806 171.382 31.718 1.00 13.63 197 ASN A O 1
ATOM 1456 N N . THR A 1 198 ? 10.456 169.207 31.374 1.00 14.93 198 THR A N 1
ATOM 1457 C CA . THR A 1 198 ? 9.822 169.010 32.671 1.00 15.64 198 THR A CA 1
ATOM 1458 C C . THR A 1 198 ? 10.689 169.109 33.934 1.00 15.88 198 THR A C 1
ATOM 1459 O O . THR A 1 198 ? 11.921 169.043 33.885 1.00 15.81 198 THR A O 1
ATOM 1463 N N . LEU A 1 199 ? 10.013 169.284 35.068 1.00 17.47 199 LEU A N 1
ATOM 1464 C CA . LEU A 1 199 ? 10.672 169.325 36.368 1.00 17.28 199 LEU A CA 1
ATOM 1465 C C . LEU A 1 199 ? 10.627 167.862 36.811 1.00 17.27 199 LEU A C 1
ATOM 1466 O O . LEU A 1 199 ? 10.069 167.024 36.103 1.00 17.14 199 LEU A O 1
ATOM 1471 N N . MET A 1 200 ? 11.208 167.547 37.964 1.00 17.48 200 MET A N 1
ATOM 1472 C CA . MET A 1 200 ? 11.215 166.173 38.462 1.00 17.64 200 MET A CA 1
ATOM 1473 C C . MET A 1 200 ? 10.233 165.999 39.621 1.00 17.22 200 MET A C 1
ATOM 1474 O O . MET A 1 200 ? 10.245 166.773 40.579 1.00 17.22 200 MET A O 1
ATOM 1479 N N . GLY A 1 201 ? 9.402 164.967 39.539 1.00 16.23 201 GLY A N 1
ATOM 1480 C CA . GLY A 1 201 ? 8.427 164.724 40.578 1.00 15.18 201 GLY A CA 1
ATOM 1481 C C . GLY A 1 201 ? 8.194 163.259 40.859 1.00 15.53 201 GLY A C 1
ATOM 1482 O O . GLY A 1 201 ? 8.601 162.387 40.082 1.00 15.82 201 GLY A O 1
ATOM 1483 N N . VAL A 1 202 ? 7.534 162.994 41.985 1.00 15.00 202 VAL A N 1
ATOM 1484 C CA . VAL A 1 202 ? 7.209 161.644 42.427 1.00 14.88 202 VAL A CA 1
ATOM 1485 C C . VAL A 1 202 ? 5.860 161.629 43.149 1.00 15.41 202 VAL A C 1
ATOM 1486 O O . VAL A 1 202 ? 5.518 162.570 43.870 1.00 14.71 202 VAL A O 1
ATOM 1490 N N . ARG A 1 203 ? 5.093 160.565 42.938 1.00 15.87 203 ARG A N 1
ATOM 1491 C CA . ARG A 1 203 ? 3.813 160.384 43.618 1.00 16.90 203 ARG A CA 1
ATOM 1492 C C . ARG A 1 203 ? 3.876 159.005 44.265 1.00 17.87 203 ARG A C 1
ATOM 1493 O O . ARG A 1 203 ? 4.485 158.083 43.710 1.00 18.19 203 ARG A O 1
ATOM 1501 N N . PHE A 1 204 ? 3.258 158.857 45.435 1.00 18.13 204 PHE A N 1
ATOM 1502 C CA . PHE A 1 204 ? 3.240 157.566 46.108 1.00 18.69 204 PHE A CA 1
ATOM 1503 C C . PHE A 1 204 ? 1.825 157.016 46.241 1.00 19.71 204 PHE A C 1
ATOM 1504 O O . PHE A 1 204 ? 0.874 157.758 46.464 1.00 19.95 204 PHE A O 1
ATOM 1512 N N . ASP A 1 205 ? 1.701 155.705 46.101 1.00 21.20 205 ASP A N 1
ATOM 1513 C CA . ASP A 1 205 ? 0.421 155.031 46.252 1.00 23.09 205 ASP A CA 1
ATOM 1514 C C . ASP A 1 205 ? 0.312 154.744 47.758 1.00 23.77 205 ASP A C 1
ATOM 1515 O O . ASP A 1 205 ? 1.186 154.098 48.337 1.00 23.11 205 ASP A O 1
ATOM 1520 N N . LEU A 1 206 ? -0.743 155.239 48.392 1.00 24.59 206 LEU A N 1
ATOM 1521 C CA . LEU A 1 206 ? -0.912 155.044 49.829 1.00 25.75 206 LEU A CA 1
ATOM 1522 C C . LEU A 1 206 ? -1.190 153.602 50.241 1.00 26.63 206 LEU A C 1
ATOM 1523 O O . LEU A 1 206 ? -0.799 153.177 51.325 1.00 27.06 206 LEU A O 1
ATOM 1528 N N . LYS A 1 207 ? -1.852 152.843 49.378 1.00 27.48 207 LYS A N 1
ATOM 1529 C CA . LYS A 1 207 ? -2.173 151.460 49.700 1.00 28.25 207 LYS A CA 1
ATOM 1530 C C . LYS A 1 207 ? -0.960 150.538 49.600 1.00 28.61 207 LYS A C 1
ATOM 1531 O O . LYS A 1 207 ? -0.762 149.681 50.458 1.00 29.04 207 LYS A O 1
ATOM 1537 N N . THR A 1 208 ? -0.141 150.715 48.566 1.00 28.40 208 THR A N 1
ATOM 1538 C CA . THR A 1 208 ? 1.039 149.871 48.390 1.00 28.31 208 THR A CA 1
ATOM 1539 C C . THR A 1 208 ? 2.284 150.495 48.994 1.00 27.91 208 THR A C 1
ATOM 1540 O O . THR A 1 208 ? 3.280 149.811 49.224 1.00 28.08 208 THR A O 1
ATOM 1544 N N . ARG A 1 209 ? 2.218 151.799 49.243 1.00 27.46 209 ARG A N 1
ATOM 1545 C CA . ARG A 1 209 ? 3.332 152.550 49.801 1.00 27.19 209 ARG A CA 1
ATOM 1546 C C . ARG A 1 209 ? 4.475 152.635 48.794 1.00 26.96 209 ARG A C 1
ATOM 1547 O O . ARG A 1 209 ? 5.589 153.027 49.135 1.00 27.08 209 ARG A O 1
ATOM 1555 N N . GLN A 1 210 ? 4.192 152.274 47.546 1.00 26.33 210 GLN A N 1
ATOM 1556 C CA . GLN A 1 210 ? 5.204 152.315 46.499 1.00 25.40 210 GLN A CA 1
ATOM 1557 C C . GLN A 1 210 ? 4.968 153.500 45.572 1.00 23.86 210 GLN A C 1
ATOM 1558 O O . GLN A 1 210 ? 3.885 154.083 45.549 1.00 22.93 210 GLN A O 1
ATOM 1564 N N . PRO A 1 211 ? 5.991 153.875 44.794 1.00 22.64 211 PRO A N 1
ATOM 1565 C CA . PRO A 1 211 ? 5.817 154.998 43.874 1.00 21.86 211 PRO A CA 1
ATOM 1566 C C . PRO A 1 211 ? 4.753 154.602 42.848 1.00 21.37 211 PRO A C 1
ATOM 1567 O O . PRO A 1 211 ? 4.626 153.432 42.507 1.00 21.35 211 PRO A O 1
ATOM 1571 N N . ILE A 1 212 ? 3.973 155.565 42.373 1.00 21.13 212 ILE A N 1
ATOM 1572 C CA . ILE A 1 212 ? 2.950 155.263 41.379 1.00 20.42 212 ILE A CA 1
ATOM 1573 C C . ILE A 1 212 ? 3.636 154.862 40.064 1.00 20.12 212 ILE A C 1
ATOM 1574 O O . ILE A 1 212 ? 3.239 153.906 39.407 1.00 19.37 212 ILE A O 1
ATOM 1579 N N . LEU A 1 213 ? 4.695 155.580 39.709 1.00 19.84 213 LEU A N 1
ATOM 1580 C CA . LEU A 1 213 ? 5.439 155.287 38.492 1.00 18.98 213 LEU A CA 1
ATOM 1581 C C . LEU A 1 213 ? 6.442 154.151 38.719 1.00 19.45 213 LEU A C 1
ATOM 1582 O O . LEU A 1 213 ? 7.135 154.110 39.751 1.00 18.62 213 LEU A O 1
ATOM 1587 N N . ALA A 1 214 ? 6.518 153.230 37.758 1.00 18.52 214 ALA A N 1
ATOM 1588 C CA . ALA A 1 214 ? 7.456 152.121 37.850 1.00 18.78 214 ALA A CA 1
ATOM 1589 C C . ALA A 1 214 ? 8.866 152.702 37.913 1.00 19.17 214 ALA A C 1
ATOM 1590 O O . ALA A 1 214 ? 9.732 152.193 38.636 1.00 19.67 214 ALA A O 1
ATOM 1592 N N . ASN A 1 215 ? 9.077 153.783 37.163 1.00 18.71 215 ASN A N 1
ATOM 1593 C CA . ASN A 1 215 ? 10.369 154.462 37.099 1.00 18.89 215 ASN A CA 1
ATOM 1594 C C . ASN A 1 215 ? 10.654 155.266 38.368 1.00 18.30 215 ASN A C 1
ATOM 1595 O O . ASN A 1 215 ? 11.717 155.864 38.497 1.00 17.60 215 ASN A O 1
ATOM 1600 N N . ILE A 1 216 ? 9.689 155.265 39.283 1.00 18.37 216 ILE A N 1
ATOM 1601 C CA . ILE A 1 216 ? 9.749 156.006 40.542 1.00 18.38 216 ILE A CA 1
ATOM 1602 C C . ILE A 1 216 ? 9.585 157.495 40.270 1.00 18.43 216 ILE A C 1
ATOM 1603 O O . ILE A 1 216 ? 8.579 158.088 40.656 1.00 18.42 216 ILE A O 1
ATOM 1608 N N . THR A 1 217 ? 10.568 158.096 39.600 1.00 18.95 217 THR A N 1
ATOM 1609 C CA . THR A 1 217 ? 10.512 159.518 39.281 1.00 18.64 217 THR A CA 1
ATOM 1610 C C . THR A 1 217 ? 9.905 159.742 37.895 1.00 18.66 217 THR A C 1
ATOM 1611 O O . THR A 1 217 ? 9.946 158.862 37.032 1.00 18.06 217 THR A O 1
ATOM 1615 N N . GLY A 1 218 ? 9.346 160.930 37.690 1.00 18.27 218 GLY A N 1
ATOM 1616 C CA . GLY A 1 218 ? 8.748 161.254 36.410 1.00 18.04 218 GLY A CA 1
ATOM 1617 C C . GLY A 1 218 ? 8.903 162.733 36.140 1.00 17.67 218 GLY A C 1
ATOM 1618 O O . GLY A 1 218 ? 9.248 163.500 37.040 1.00 17.96 218 GLY A O 1
ATOM 1619 N N . GLY A 1 219 ? 8.657 163.145 34.902 1.00 16.73 219 GLY A N 1
ATOM 1620 C CA . GLY A 1 219 ? 8.775 164.551 34.578 1.00 15.00 219 GLY A CA 1
ATOM 1621 C C . GLY A 1 219 ? 7.465 165.227 34.910 1.00 14.25 219 GLY A C 1
ATOM 1622 O O . GLY A 1 219 ? 6.417 164.701 34.571 1.00 13.50 219 GLY A O 1
ATOM 1623 N N . LEU A 1 220 ? 7.523 166.373 35.592 1.00 13.80 220 LEU A N 1
ATOM 1624 C CA . LEU A 1 220 ? 6.322 167.120 35.964 1.00 13.39 220 LEU A CA 1
ATOM 1625 C C . LEU A 1 220 ? 6.008 168.173 34.895 1.00 12.98 220 LEU A C 1
ATOM 1626 O O . LEU A 1 220 ? 6.875 168.952 34.522 1.00 13.08 220 LEU A O 1
ATOM 1631 N N . SER A 1 221 ? 4.768 168.198 34.418 1.00 13.09 221 SER A N 1
ATOM 1632 C CA . SER A 1 221 ? 4.355 169.160 33.393 1.00 12.81 221 SER A CA 1
ATOM 1633 C C . SER A 1 221 ? 2.952 169.675 33.677 1.00 12.56 221 SER A C 1
ATOM 1634 O O . SER A 1 221 ? 2.290 169.216 34.611 1.00 12.24 221 SER A O 1
ATOM 1637 N N . GLY A 1 222 ? 2.506 170.635 32.870 1.00 12.34 222 GLY A N 1
ATOM 1638 C CA . GLY A 1 222 ? 1.174 171.187 33.047 1.00 11.57 222 GLY A CA 1
ATOM 1639 C C . GLY A 1 222 ? 1.202 172.570 33.668 1.00 11.76 222 GLY A C 1
ATOM 1640 O O . GLY A 1 222 ? 2.266 173.067 34.000 1.00 11.17 222 GLY A O 1
ATOM 1641 N N . PRO A 1 223 ? 0.041 173.221 33.825 1.00 10.99 223 PRO A N 1
ATOM 1642 C CA . PRO A 1 223 ? -0.092 174.562 34.403 1.00 12.43 223 PRO A CA 1
ATOM 1643 C C . PRO A 1 223 ? 0.700 174.764 35.706 1.00 12.29 223 PRO A C 1
ATOM 1644 O O . PRO A 1 223 ? 1.169 175.861 35.990 1.00 13.10 223 PRO A O 1
ATOM 1648 N N . ALA A 1 224 ? 0.836 173.704 36.491 1.00 12.37 224 ALA A N 1
ATOM 1649 C CA . ALA A 1 224 ? 1.574 173.784 37.749 1.00 13.51 224 ALA A CA 1
ATOM 1650 C C . ALA A 1 224 ? 2.975 174.378 37.570 1.00 13.65 224 ALA A C 1
ATOM 1651 O O . ALA A 1 224 ? 3.453 175.138 38.422 1.00 14.11 224 ALA A O 1
ATOM 1653 N N . ILE A 1 225 ? 3.630 174.049 36.459 1.00 12.87 225 ILE A N 1
ATOM 1654 C CA . ILE A 1 225 ? 4.995 174.527 36.236 1.00 12.78 225 ILE A CA 1
ATOM 1655 C C . ILE A 1 225 ? 5.144 175.813 35.461 1.00 12.08 225 ILE A C 1
ATOM 1656 O O . ILE A 1 225 ? 6.249 176.323 35.328 1.00 13.27 225 ILE A O 1
ATOM 1661 N N . LYS A 1 226 ? 4.045 176.356 34.953 1.00 12.33 226 LYS A N 1
ATOM 1662 C CA . LYS A 1 226 ? 4.138 177.587 34.182 1.00 12.31 226 LYS A CA 1
ATOM 1663 C C . LYS A 1 226 ? 4.913 178.725 34.873 1.00 12.27 226 LYS A C 1
ATOM 1664 O O . LYS A 1 226 ? 5.675 179.439 34.229 1.00 12.19 226 LYS A O 1
ATOM 1670 N N . PRO A 1 227 ? 4.736 178.909 36.196 1.00 12.39 227 PRO A N 1
ATOM 1671 C CA . PRO A 1 227 ? 5.487 180.010 36.814 1.00 12.19 227 PRO A CA 1
ATOM 1672 C C . PRO A 1 227 ? 7.000 179.814 36.740 1.00 11.59 227 PRO A C 1
ATOM 1673 O O . PRO A 1 227 ? 7.752 180.772 36.599 1.00 11.83 227 PRO A O 1
ATOM 1677 N N . VAL A 1 228 ? 7.435 178.568 36.837 1.00 12.28 228 VAL A N 1
ATOM 1678 C CA . VAL A 1 228 ? 8.851 178.251 36.754 1.00 14.15 228 VAL A CA 1
ATOM 1679 C C . VAL A 1 228 ? 9.364 178.516 35.325 1.00 14.86 228 VAL A C 1
ATOM 1680 O O . VAL A 1 228 ? 10.444 179.080 35.144 1.00 14.74 228 VAL A O 1
ATOM 1684 N N . ALA A 1 229 ? 8.588 178.112 34.320 1.00 15.81 229 ALA A N 1
ATOM 1685 C CA . ALA A 1 229 ? 8.985 178.330 32.922 1.00 16.38 229 ALA A CA 1
ATOM 1686 C C . ALA A 1 229 ? 9.127 179.824 32.656 1.00 16.67 229 ALA A C 1
ATOM 1687 O O . ALA A 1 229 ? 10.138 180.273 32.121 1.00 17.16 229 ALA A O 1
ATOM 1689 N N . LEU A 1 230 ? 8.114 180.597 33.038 1.00 16.70 230 LEU A N 1
ATOM 1690 C CA . LEU A 1 230 ? 8.156 182.040 32.831 1.00 16.52 230 LEU A CA 1
ATOM 1691 C C . LEU A 1 230 ? 9.375 182.677 33.494 1.00 16.44 230 LEU A C 1
ATOM 1692 O O . LEU A 1 230 ? 10.009 183.572 32.931 1.00 16.03 230 LEU A O 1
ATOM 1697 N N . LYS A 1 231 ? 9.689 182.222 34.703 1.00 16.63 231 LYS A N 1
ATOM 1698 C CA . LYS A 1 231 ? 10.839 182.736 35.442 1.00 15.87 231 LYS A CA 1
ATOM 1699 C C . LYS A 1 231 ? 12.124 182.470 34.663 1.00 15.87 231 LYS A C 1
ATOM 1700 O O . LYS A 1 231 ? 12.927 183.375 34.449 1.00 15.81 231 LYS A O 1
ATOM 1706 N N . LEU A 1 232 ? 12.315 181.226 34.240 1.00 15.45 232 LEU A N 1
ATOM 1707 C CA . LEU A 1 232 ? 13.521 180.862 33.507 1.00 16.07 232 LEU A CA 1
ATOM 1708 C C . LEU A 1 232 ? 13.599 181.524 32.131 1.00 16.33 232 LEU A C 1
ATOM 1709 O O . LEU A 1 232 ? 14.665 181.992 31.725 1.00 16.98 232 LEU A O 1
ATOM 1714 N N . ILE A 1 233 ? 12.474 181.581 31.424 1.00 15.84 233 ILE A N 1
ATOM 1715 C CA . ILE A 1 233 ? 12.455 182.202 30.105 1.00 15.97 233 ILE A CA 1
ATOM 1716 C C . ILE A 1 233 ? 12.871 183.652 30.214 1.00 16.54 233 ILE A C 1
ATOM 1717 O O . ILE A 1 233 ? 13.720 184.136 29.456 1.00 16.23 233 ILE A O 1
ATOM 1722 N N . HIS A 1 234 ? 12.262 184.352 31.162 1.00 17.09 234 HIS A N 1
ATOM 1723 C CA . HIS A 1 234 ? 12.556 185.761 31.358 1.00 17.69 234 HIS A CA 1
ATOM 1724 C C . HIS A 1 234 ? 14.016 185.969 31.735 1.00 17.94 234 HIS A C 1
ATOM 1725 O O . HIS A 1 234 ? 14.656 186.940 31.329 1.00 18.00 234 HIS A O 1
ATOM 1732 N N . GLN A 1 235 ? 14.533 185.048 32.525 1.00 18.16 235 GLN A N 1
ATOM 1733 C CA . GLN A 1 235 ? 15.906 185.129 32.970 1.00 19.30 235 GLN A CA 1
ATOM 1734 C C . GLN A 1 235 ? 16.856 184.937 31.779 1.00 18.99 235 GLN A C 1
ATOM 1735 O O . GLN A 1 235 ? 17.795 185.708 31.588 1.00 17.80 235 GLN A O 1
ATOM 1741 N N . VAL A 1 236 ? 16.595 183.912 30.974 1.00 19.17 236 VAL A N 1
ATOM 1742 C CA . VAL A 1 236 ? 17.428 183.645 29.805 1.00 19.33 236 VAL A CA 1
ATOM 1743 C C . VAL A 1 236 ? 17.293 184.737 28.748 1.00 19.80 236 VAL A C 1
ATOM 1744 O O . VAL A 1 236 ? 18.271 185.090 28.094 1.00 20.58 236 VAL A O 1
ATOM 1748 N N . ALA A 1 237 ? 16.091 185.285 28.604 1.00 20.39 237 ALA A N 1
ATOM 1749 C CA . ALA A 1 237 ? 15.834 186.339 27.632 1.00 21.67 237 ALA A CA 1
ATOM 1750 C C . ALA A 1 237 ? 16.712 187.565 27.828 1.00 23.20 237 ALA A C 1
ATOM 1751 O O . ALA A 1 237 ? 16.994 188.285 26.871 1.00 22.87 237 ALA A O 1
ATOM 1753 N N . GLN A 1 238 ? 17.146 187.805 29.061 1.00 24.48 238 GLN A N 1
ATOM 1754 C CA . GLN A 1 238 ? 17.981 188.970 29.344 1.00 26.16 238 GLN A CA 1
ATOM 1755 C C . GLN A 1 238 ? 19.439 188.756 28.957 1.00 26.19 238 GLN A C 1
ATOM 1756 O O . GLN A 1 238 ? 20.198 189.713 28.855 1.00 26.03 238 GLN A O 1
ATOM 1762 N N . ASP A 1 239 ? 19.833 187.512 28.727 1.00 26.73 239 ASP A N 1
ATOM 1763 C CA . ASP A 1 239 ? 21.224 187.247 28.407 1.00 28.03 239 ASP A CA 1
ATOM 1764 C C . ASP A 1 239 ? 21.544 186.524 27.099 1.00 28.56 239 ASP A C 1
ATOM 1765 O O . ASP A 1 239 ? 22.677 186.097 26.901 1.00 29.25 239 ASP A O 1
ATOM 1770 N N . VAL A 1 240 ? 20.570 186.373 26.212 1.00 28.58 240 VAL A N 1
ATOM 1771 C CA . VAL A 1 240 ? 20.853 185.719 24.935 1.00 28.93 240 VAL A CA 1
ATOM 1772 C C . VAL A 1 240 ? 20.343 186.570 23.797 1.00 29.39 240 VAL A C 1
ATOM 1773 O O . VAL A 1 240 ? 19.435 187.382 23.966 1.00 29.12 240 VAL A O 1
ATOM 1777 N N . ASP A 1 241 ? 20.936 186.371 22.630 1.00 29.79 241 ASP A N 1
ATOM 1778 C CA . ASP A 1 241 ? 20.563 187.133 21.460 1.00 30.63 241 ASP A CA 1
ATOM 1779 C C . ASP A 1 241 ? 20.021 186.229 20.357 1.00 29.99 241 ASP A C 1
ATOM 1780 O O . ASP A 1 241 ? 20.189 186.516 19.172 1.00 31.31 241 ASP A O 1
ATOM 1785 N N . ILE A 1 242 ? 19.402 185.123 20.760 1.00 27.87 242 ILE A N 1
ATOM 1786 C CA . ILE A 1 242 ? 18.789 184.182 19.829 1.00 25.38 242 ILE A CA 1
ATOM 1787 C C . ILE A 1 242 ? 17.371 183.970 20.366 1.00 24.34 242 ILE A C 1
ATOM 1788 O O . ILE A 1 242 ? 17.130 184.141 21.559 1.00 24.09 242 ILE A O 1
ATOM 1793 N N . PRO A 1 243 ? 16.414 183.611 19.491 1.00 23.08 243 PRO A N 1
ATOM 1794 C CA . PRO A 1 243 ? 15.020 183.397 19.896 1.00 21.63 243 PRO A CA 1
ATOM 1795 C C . PRO A 1 243 ? 14.749 182.221 20.830 1.00 19.99 243 PRO A C 1
ATOM 1796 O O . PRO A 1 243 ? 15.517 181.257 20.912 1.00 20.43 243 PRO A O 1
ATOM 1800 N N . ILE A 1 244 ? 13.634 182.322 21.538 1.00 18.31 244 ILE A N 1
ATOM 1801 C CA . ILE A 1 244 ? 13.222 181.305 22.487 1.00 15.88 244 ILE A CA 1
ATOM 1802 C C . ILE A 1 244 ? 11.794 180.891 22.208 1.00 14.73 244 ILE A C 1
ATOM 1803 O O . ILE A 1 244 ? 10.915 181.744 22.045 1.00 13.25 244 ILE A O 1
ATOM 1808 N N . ILE A 1 245 ? 11.568 179.585 22.124 1.00 13.73 245 ILE A N 1
ATOM 1809 C CA . ILE A 1 245 ? 10.214 179.084 21.941 1.00 13.07 245 ILE A CA 1
ATOM 1810 C C . ILE A 1 245 ? 9.867 178.650 23.370 1.00 13.14 245 ILE A C 1
ATOM 1811 O O . ILE A 1 245 ? 10.530 177.784 23.952 1.00 12.79 245 ILE A O 1
ATOM 1816 N N . GLY A 1 246 ? 8.850 179.275 23.948 1.00 13.62 246 GLY A N 1
ATOM 1817 C CA . GLY A 1 246 ? 8.493 178.964 25.328 1.00 13.73 246 GLY A CA 1
ATOM 1818 C C . GLY A 1 246 ? 7.407 177.936 25.538 1.00 14.06 246 GLY A C 1
ATOM 1819 O O . GLY A 1 246 ? 6.450 177.859 24.772 1.00 14.38 246 GLY A O 1
ATOM 1820 N N . MET A 1 247 ? 7.558 177.135 26.584 1.00 13.98 247 MET A N 1
ATOM 1821 C CA . MET A 1 247 ? 6.562 176.131 26.904 1.00 14.44 247 MET A CA 1
ATOM 1822 C C . MET A 1 247 ? 6.625 175.767 28.375 1.00 15.12 247 MET A C 1
ATOM 1823 O O . MET A 1 247 ? 7.632 175.994 29.048 1.00 14.08 247 MET A O 1
ATOM 1828 N N . GLY A 1 248 ? 5.534 175.183 28.851 1.00 15.23 248 GLY A N 1
ATOM 1829 C CA . GLY A 1 248 ? 5.437 174.791 30.239 1.00 15.09 248 GLY A CA 1
ATOM 1830 C C . GLY A 1 248 ? 4.117 175.268 30.809 1.00 14.38 248 GLY A C 1
ATOM 1831 O O . GLY A 1 248 ? 3.991 176.421 31.207 1.00 14.60 248 GLY A O 1
ATOM 1832 N N . GLY A 1 249 ? 3.124 174.387 30.815 1.00 14.73 249 GLY A N 1
ATOM 1833 C CA . GLY A 1 249 ? 1.824 174.731 31.369 1.00 15.40 249 GLY A CA 1
ATOM 1834 C C . GLY A 1 249 ? 0.932 175.676 30.585 1.00 16.04 249 GLY A C 1
ATOM 1835 O O . GLY A 1 249 ? -0.007 176.250 31.140 1.00 17.03 249 GLY A O 1
ATOM 1836 N N . VAL A 1 250 ? 1.207 175.859 29.299 1.00 15.87 250 VAL A N 1
ATOM 1837 C CA . VAL A 1 250 ? 0.375 176.736 28.486 1.00 15.19 250 VAL A CA 1
ATOM 1838 C C . VAL A 1 250 ? -0.945 176.009 28.218 1.00 15.66 250 VAL A C 1
ATOM 1839 O O . VAL A 1 250 ? -0.954 174.888 27.692 1.00 16.21 250 VAL A O 1
ATOM 1843 N N . ALA A 1 251 ? -2.059 176.635 28.588 1.00 15.87 251 ALA A N 1
ATOM 1844 C CA . ALA A 1 251 ? -3.363 176.008 28.408 1.00 15.88 251 ALA A CA 1
ATOM 1845 C C . ALA A 1 251 ? -4.387 176.882 27.692 1.00 15.94 251 ALA A C 1
ATOM 1846 O O . ALA A 1 251 ? -5.487 176.429 27.398 1.00 16.60 251 ALA A O 1
ATOM 1848 N N . ASN A 1 252 ? -4.031 178.131 27.417 1.00 16.66 252 ASN A N 1
ATOM 1849 C CA . ASN A 1 252 ? -4.944 179.049 26.754 1.00 16.30 252 ASN A CA 1
ATOM 1850 C C . ASN A 1 252 ? -4.174 180.186 26.108 1.00 16.25 252 ASN A C 1
ATOM 1851 O O . ASN A 1 252 ? -2.955 180.262 26.233 1.00 15.82 252 ASN A O 1
ATOM 1856 N N . ALA A 1 253 ? -4.902 181.072 25.435 1.00 15.96 253 ALA A N 1
ATOM 1857 C CA . ALA A 1 253 ? -4.315 182.218 24.741 1.00 16.24 253 ALA A CA 1
ATOM 1858 C C . ALA A 1 253 ? -3.676 183.231 25.698 1.00 16.30 253 ALA A C 1
ATOM 1859 O O . ALA A 1 253 ? -2.718 183.914 25.333 1.00 16.37 253 ALA A O 1
ATOM 1861 N N . GLN A 1 254 ? -4.226 183.347 26.904 1.00 15.97 254 GLN A N 1
ATOM 1862 C CA . GLN A 1 254 ? -3.675 184.262 27.908 1.00 15.54 254 GLN A CA 1
ATOM 1863 C C . GLN A 1 254 ? -2.262 183.807 28.268 1.00 14.58 254 GLN A C 1
ATOM 1864 O O . GLN A 1 254 ? -1.348 184.618 28.394 1.00 15.14 254 GLN A O 1
ATOM 1870 N N . ASP A 1 255 ? -2.092 182.502 28.436 1.00 14.36 255 ASP A N 1
ATOM 1871 C CA . ASP A 1 255 ? -0.788 181.945 28.773 1.00 13.86 255 ASP A CA 1
ATOM 1872 C C . ASP A 1 255 ? 0.212 182.213 27.649 1.00 14.39 255 ASP A C 1
ATOM 1873 O O . ASP A 1 255 ? 1.382 182.488 27.907 1.00 13.18 255 ASP A O 1
ATOM 1878 N N . VAL A 1 256 ? -0.255 182.129 26.400 1.00 14.87 256 VAL A N 1
ATOM 1879 C CA . VAL A 1 256 ? 0.618 182.369 25.246 1.00 14.48 256 VAL A CA 1
ATOM 1880 C C . VAL A 1 256 ? 1.117 183.811 25.292 1.00 14.47 256 VAL A C 1
ATOM 1881 O O . VAL A 1 256 ? 2.304 184.077 25.133 1.00 15.81 256 VAL A O 1
ATOM 1885 N N . LEU A 1 257 ? 0.209 184.749 25.515 1.00 14.96 257 LEU A N 1
ATOM 1886 C CA . LEU A 1 257 ? 0.616 186.137 25.612 1.00 14.85 257 LEU A CA 1
ATOM 1887 C C . LEU A 1 257 ? 1.553 186.333 26.821 1.00 15.32 257 LEU A C 1
ATOM 1888 O O . LEU A 1 257 ? 2.485 187.138 26.770 1.00 14.76 257 LEU A O 1
ATOM 1893 N N . GLU A 1 258 ? 1.325 185.592 27.904 1.00 15.20 258 GLU A N 1
ATOM 1894 C CA . GLU A 1 258 ? 2.209 185.728 29.061 1.00 15.54 258 GLU A CA 1
ATOM 1895 C C . GLU A 1 258 ? 3.611 185.246 28.659 1.00 15.19 258 GLU A C 1
ATOM 1896 O O . GLU A 1 258 ? 4.606 185.859 29.025 1.00 15.86 258 GLU A O 1
ATOM 1902 N N . MET A 1 259 ? 3.686 184.161 27.893 1.00 15.25 259 MET A N 1
ATOM 1903 C CA . MET A 1 259 ? 4.975 183.655 27.421 1.00 15.74 259 MET A CA 1
ATOM 1904 C C . MET A 1 259 ? 5.719 184.747 26.650 1.00 15.68 259 MET A C 1
ATOM 1905 O O . MET A 1 259 ? 6.935 184.877 26.764 1.00 15.07 259 MET A O 1
ATOM 1910 N N . TYR A 1 260 ? 4.982 185.519 25.857 1.00 16.36 260 TYR A N 1
ATOM 1911 C CA . TYR A 1 260 ? 5.572 186.610 25.084 1.00 16.64 260 TYR A CA 1
ATOM 1912 C C . TYR A 1 260 ? 6.074 187.721 25.996 1.00 17.10 260 TYR A C 1
ATOM 1913 O O . TYR A 1 260 ? 7.116 188.310 25.737 1.00 16.37 260 TYR A O 1
ATOM 1922 N N . MET A 1 261 ? 5.331 188.011 27.062 1.00 18.10 261 MET A N 1
ATOM 1923 C CA . MET A 1 261 ? 5.749 189.062 27.995 1.00 18.96 261 MET A CA 1
ATOM 1924 C C . MET A 1 261 ? 7.065 188.661 28.656 1.00 19.07 261 MET A C 1
ATOM 1925 O O . MET A 1 261 ? 7.859 189.515 29.040 1.00 20.47 261 MET A O 1
ATOM 1930 N N . ALA A 1 262 ? 7.299 187.359 28.778 1.00 18.87 262 ALA A N 1
ATOM 1931 C CA . ALA A 1 262 ? 8.524 186.866 29.399 1.00 18.73 262 ALA A CA 1
ATOM 1932 C C . ALA A 1 262 ? 9.722 186.860 28.440 1.00 18.71 262 ALA A C 1
ATOM 1933 O O . ALA A 1 262 ? 10.876 186.742 28.879 1.00 18.32 262 ALA A O 1
ATOM 1935 N N . GLY A 1 263 ? 9.452 186.976 27.139 1.00 18.17 263 GLY A N 1
ATOM 1936 C CA . GLY A 1 263 ? 10.535 186.997 26.166 1.00 17.81 263 GLY A CA 1
ATOM 1937 C C . GLY A 1 263 ? 10.488 185.945 25.063 1.00 17.67 263 GLY A C 1
ATOM 1938 O O . GLY A 1 263 ? 11.398 185.884 24.234 1.00 18.01 263 GLY A O 1
ATOM 1939 N N . ALA A 1 264 ? 9.442 185.127 25.040 1.00 16.51 264 ALA A N 1
ATOM 1940 C CA . ALA A 1 264 ? 9.308 184.085 24.023 1.00 16.89 264 ALA A CA 1
ATOM 1941 C C . ALA A 1 264 ? 8.917 184.637 22.650 1.00 16.84 264 ALA A C 1
ATOM 1942 O O . ALA A 1 264 ? 8.295 185.694 22.551 1.00 17.01 264 ALA A O 1
ATOM 1944 N N . SER A 1 265 ? 9.286 183.917 21.592 1.00 17.41 265 SER A N 1
ATOM 1945 C CA . SER A 1 265 ? 8.941 184.332 20.233 1.00 17.46 265 SER A CA 1
ATOM 1946 C C . SER A 1 265 ? 7.844 183.456 19.656 1.00 17.67 265 SER A C 1
ATOM 1947 O O . SER A 1 265 ? 7.100 183.880 18.767 1.00 18.41 265 SER A O 1
ATOM 1950 N N . ALA A 1 266 ? 7.756 182.230 20.162 1.00 17.51 266 ALA A N 1
ATOM 1951 C CA . ALA A 1 266 ? 6.728 181.277 19.743 1.00 16.90 266 ALA A CA 1
ATOM 1952 C C . ALA A 1 266 ? 6.369 180.475 20.996 1.00 16.19 266 ALA A C 1
ATOM 1953 O O . ALA A 1 266 ? 7.100 180.519 21.979 1.00 16.08 266 ALA A O 1
ATOM 1955 N N . VAL A 1 267 ? 5.263 179.738 20.964 1.00 16.46 267 VAL A N 1
ATOM 1956 C CA . VAL A 1 267 ? 4.826 178.986 22.146 1.00 16.10 267 VAL A CA 1
ATOM 1957 C C . VAL A 1 267 ? 4.351 177.550 21.912 1.00 15.80 267 VAL A C 1
ATOM 1958 O O . VAL A 1 267 ? 3.415 177.300 21.136 1.00 15.78 267 VAL A O 1
ATOM 1962 N N . ALA A 1 268 ? 4.990 176.603 22.594 1.00 15.30 268 ALA A N 1
ATOM 1963 C CA . ALA A 1 268 ? 4.610 175.202 22.462 1.00 15.77 268 ALA A CA 1
ATOM 1964 C C . ALA A 1 268 ? 3.584 174.827 23.536 1.00 16.49 268 ALA A C 1
ATOM 1965 O O . ALA A 1 268 ? 3.611 175.353 24.652 1.00 16.39 268 ALA A O 1
ATOM 1967 N N . VAL A 1 269 ? 2.692 173.905 23.186 1.00 16.60 269 VAL A N 1
ATOM 1968 C CA . VAL A 1 269 ? 1.625 173.453 24.070 1.00 16.92 269 VAL A CA 1
ATOM 1969 C C . VAL A 1 269 ? 1.665 171.939 24.145 1.00 16.71 269 VAL A C 1
ATOM 1970 O O . VAL A 1 269 ? 1.405 171.244 23.152 1.00 16.33 269 VAL A O 1
ATOM 1974 N N . GLY A 1 270 ? 1.990 171.420 25.325 1.00 15.57 270 GLY A N 1
ATOM 1975 C CA . GLY A 1 270 ? 2.078 169.984 25.475 1.00 14.99 270 GLY A CA 1
ATOM 1976 C C . GLY A 1 270 ? 0.926 169.324 26.201 1.00 15.55 270 GLY A C 1
ATOM 1977 O O . GLY A 1 270 ? -0.100 168.969 25.601 1.00 14.98 270 GLY A O 1
ATOM 1978 N N . THR A 1 271 ? 1.113 169.152 27.509 1.00 14.86 271 THR A N 1
ATOM 1979 C CA . THR A 1 271 ? 0.136 168.519 28.383 1.00 13.70 271 THR A CA 1
ATOM 1980 C C . THR A 1 271 ? -1.315 168.940 28.156 1.00 13.55 271 THR A C 1
ATOM 1981 O O . THR A 1 271 ? -2.223 168.111 28.244 1.00 14.30 271 THR A O 1
ATOM 1985 N N . ALA A 1 272 ? -1.545 170.210 27.859 1.00 13.30 272 ALA A N 1
ATOM 1986 C CA . ALA A 1 272 ? -2.906 170.676 27.657 1.00 13.86 272 ALA A CA 1
ATOM 1987 C C . ALA A 1 272 ? -3.667 169.930 26.551 1.00 15.11 272 ALA A C 1
ATOM 1988 O O . ALA A 1 272 ? -4.901 169.866 26.582 1.00 15.32 272 ALA A O 1
ATOM 1990 N N . ASN A 1 273 ? -2.942 169.366 25.581 1.00 15.32 273 ASN A N 1
ATOM 1991 C CA . ASN A 1 273 ? -3.584 168.617 24.497 1.00 16.08 273 ASN A CA 1
ATOM 1992 C C . ASN A 1 273 ? -4.320 167.395 25.032 1.00 17.06 273 ASN A C 1
ATOM 1993 O O . ASN A 1 273 ? -5.355 167.000 24.488 1.00 17.11 273 ASN A O 1
ATOM 1998 N N . PHE A 1 274 ? -3.780 166.789 26.090 1.00 17.82 274 PHE A N 1
ATOM 1999 C CA . PHE A 1 274 ? -4.399 165.603 26.686 1.00 18.73 274 PHE A CA 1
ATOM 2000 C C . PHE A 1 274 ? -5.748 165.912 27.325 1.00 18.93 274 PHE A C 1
ATOM 2001 O O . PHE A 1 274 ? -6.650 165.077 27.313 1.00 19.78 274 PHE A O 1
ATOM 2009 N N . ALA A 1 275 ? -5.873 167.102 27.904 1.00 19.72 275 ALA A N 1
ATOM 2010 C CA . ALA A 1 275 ? -7.115 167.518 28.558 1.00 19.82 275 ALA A CA 1
ATOM 2011 C C . ALA A 1 275 ? -8.163 167.955 27.532 1.00 20.04 275 ALA A C 1
ATOM 2012 O O . ALA A 1 275 ? -9.340 167.606 27.646 1.00 19.89 275 ALA A O 1
ATOM 2014 N N . ASP A 1 276 ? -7.723 168.720 26.535 1.00 19.88 276 ASP A N 1
ATOM 2015 C CA . ASP A 1 276 ? -8.603 169.214 25.476 1.00 20.11 276 ASP A CA 1
ATOM 2016 C C . ASP A 1 276 ? -7.898 169.058 24.124 1.00 19.80 276 ASP A C 1
ATOM 2017 O O . ASP A 1 276 ? -7.026 169.856 23.771 1.00 19.00 276 ASP A O 1
ATOM 2022 N N . PRO A 1 277 ? -8.281 168.029 23.350 1.00 20.44 277 PRO A N 1
ATOM 2023 C CA . PRO A 1 277 ? -7.707 167.728 22.029 1.00 20.36 277 PRO A CA 1
ATOM 2024 C C . PRO A 1 277 ? -7.686 168.915 21.077 1.00 20.48 277 PRO A C 1
ATOM 2025 O O . PRO A 1 277 ? -6.817 169.005 20.204 1.00 20.82 277 PRO A O 1
ATOM 2029 N N . PHE A 1 278 ? -8.642 169.821 21.256 1.00 19.95 278 PHE A N 1
ATOM 2030 C CA . PHE A 1 278 ? -8.773 171.000 20.412 1.00 20.07 278 PHE A CA 1
ATOM 2031 C C . PHE A 1 278 ? -8.130 172.233 20.999 1.00 19.61 278 PHE A C 1
ATOM 2032 O O . PHE A 1 278 ? -8.338 173.328 20.489 1.00 19.65 278 PHE A O 1
ATOM 2040 N N . VAL A 1 279 ? -7.333 172.077 22.050 1.00 18.67 279 VAL A N 1
ATOM 2041 C CA . VAL A 1 279 ? -6.738 173.249 22.664 1.00 17.77 279 VAL A CA 1
ATOM 2042 C C . VAL A 1 279 ? -5.925 174.148 21.722 1.00 17.44 279 VAL A C 1
ATOM 2043 O O . VAL A 1 279 ? -6.070 175.373 21.760 1.00 17.55 279 VAL A O 1
ATOM 2047 N N . CYS A 1 280 ? -5.088 173.571 20.868 1.00 17.36 280 CYS A N 1
ATOM 2048 C CA . CYS A 1 280 ? -4.282 174.418 19.978 1.00 17.43 280 CYS A CA 1
ATOM 2049 C C . CYS A 1 280 ? -5.115 175.255 18.997 1.00 17.42 280 CYS A C 1
ATOM 2050 O O . CYS A 1 280 ? -4.938 176.473 18.908 1.00 17.58 280 CYS A O 1
ATOM 2053 N N . PRO A 1 281 ? -6.038 174.627 18.250 1.00 17.94 281 PRO A N 1
ATOM 2054 C CA . PRO A 1 281 ? -6.826 175.462 17.329 1.00 18.46 281 PRO A CA 1
ATOM 2055 C C . PRO A 1 281 ? -7.693 176.493 18.066 1.00 18.73 281 PRO A C 1
ATOM 2056 O O . PRO A 1 281 ? -7.951 177.589 17.559 1.00 18.10 281 PRO A O 1
ATOM 2060 N N . LYS A 1 282 ? -8.147 176.144 19.267 1.00 18.90 282 LYS A N 1
ATOM 2061 C CA . LYS A 1 282 ? -8.941 177.082 20.052 1.00 18.48 282 LYS A CA 1
ATOM 2062 C C . LYS A 1 282 ? -8.078 178.280 20.396 1.00 17.71 282 LYS A C 1
ATOM 2063 O O . LYS A 1 282 ? -8.510 179.424 20.288 1.00 17.87 282 LYS A O 1
ATOM 2069 N N . ILE A 1 283 ? -6.847 178.017 20.818 1.00 17.86 283 ILE A N 1
ATOM 2070 C CA . ILE A 1 283 ? -5.937 179.102 21.170 1.00 17.61 283 ILE A CA 1
ATOM 2071 C C . ILE A 1 283 ? -5.694 180.021 19.967 1.00 17.72 283 ILE A C 1
ATOM 2072 O O . ILE A 1 283 ? -5.779 181.245 20.071 1.00 17.68 283 ILE A O 1
ATOM 2077 N N . ILE A 1 284 ? -5.382 179.418 18.825 1.00 18.46 284 ILE A N 1
ATOM 2078 C CA . ILE A 1 284 ? -5.138 180.171 17.598 1.00 18.35 284 ILE A CA 1
ATOM 2079 C C . ILE A 1 284 ? -6.351 181.043 17.292 1.00 18.55 284 ILE A C 1
ATOM 2080 O O . ILE A 1 284 ? -6.213 182.221 16.977 1.00 17.76 284 ILE A O 1
ATOM 2085 N N . ASP A 1 285 ? -7.542 180.467 17.408 1.00 19.45 285 ASP A N 1
ATOM 2086 C CA . ASP A 1 285 ? -8.764 181.218 17.141 1.00 20.99 285 ASP A CA 1
ATOM 2087 C C . ASP A 1 285 ? -8.952 182.395 18.082 1.00 21.22 285 ASP A C 1
ATOM 2088 O O . ASP A 1 285 ? -9.421 183.454 17.681 1.00 20.58 285 ASP A O 1
ATOM 2093 N N . LYS A 1 286 ? -8.581 182.192 19.342 1.00 21.86 286 LYS A N 1
ATOM 2094 C CA . LYS A 1 286 ? -8.754 183.207 20.370 1.00 21.80 286 LYS A CA 1
ATOM 2095 C C . LYS A 1 286 ? -7.724 184.329 20.425 1.00 21.40 286 LYS A C 1
ATOM 2096 O O . LYS A 1 286 ? -8.044 185.427 20.865 1.00 21.23 286 LYS A O 1
ATOM 2102 N N . LEU A 1 287 ? -6.499 184.067 19.975 1.00 21.30 287 LEU A N 1
ATOM 2103 C CA . LEU A 1 287 ? -5.433 185.066 20.047 1.00 20.91 287 LEU A CA 1
ATOM 2104 C C . LEU A 1 287 ? -5.715 186.478 19.563 1.00 21.38 287 LEU A C 1
ATOM 2105 O O . LEU A 1 287 ? -5.446 187.442 20.285 1.00 21.19 287 LEU A O 1
ATOM 2110 N N . PRO A 1 288 ? -6.263 186.633 18.343 1.00 21.86 288 PRO A N 1
ATOM 2111 C CA . PRO A 1 288 ? -6.548 187.972 17.823 1.00 22.19 288 PRO A CA 1
ATOM 2112 C C . PRO A 1 288 ? -7.388 188.865 18.741 1.00 22.23 288 PRO A C 1
ATOM 2113 O O . PRO A 1 288 ? -7.021 190.005 18.997 1.00 22.12 288 PRO A O 1
ATOM 2117 N N . GLU A 1 289 ? -8.510 188.359 19.236 1.00 22.95 289 GLU A N 1
ATOM 2118 C CA . GLU A 1 289 ? -9.342 189.174 20.117 1.00 23.81 289 GLU A CA 1
ATOM 2119 C C . GLU A 1 289 ? -8.628 189.498 21.430 1.00 23.72 289 GLU A C 1
ATOM 2120 O O . GLU A 1 289 ? -8.783 190.588 21.976 1.00 23.23 289 GLU A O 1
ATOM 2126 N N . LEU A 1 290 ? -7.829 188.562 21.931 1.00 23.76 290 LEU A N 1
ATOM 2127 C CA . LEU A 1 290 ? -7.111 188.815 23.168 1.00 23.79 290 LEU A CA 1
ATOM 2128 C C . LEU A 1 290 ? -6.065 189.896 22.915 1.00 23.45 290 LEU A C 1
ATOM 2129 O O . LEU A 1 290 ? -5.865 190.785 23.744 1.00 23.55 290 LEU A O 1
ATOM 2134 N N . MET A 1 291 ? -5.403 189.826 21.763 1.00 23.01 291 MET A N 1
ATOM 2135 C CA . MET A 1 291 ? -4.392 190.825 21.400 1.00 22.89 291 MET A CA 1
ATOM 2136 C C . MET A 1 291 ? -5.049 192.199 21.270 1.00 23.03 291 MET A C 1
ATOM 2137 O O . MET A 1 291 ? -4.465 193.217 21.640 1.00 22.97 291 MET A O 1
ATOM 2142 N N . ASP A 1 292 ? -6.265 192.225 20.729 1.00 23.44 292 ASP A N 1
ATOM 2143 C CA . ASP A 1 292 ? -6.987 193.480 20.589 1.00 24.08 292 ASP A CA 1
ATOM 2144 C C . ASP A 1 292 ? -7.146 194.099 21.971 1.00 25.03 292 ASP A C 1
ATOM 2145 O O . ASP A 1 292 ? -6.874 195.285 22.184 1.00 24.33 292 ASP A O 1
ATOM 2150 N N . GLN A 1 293 ? -7.592 193.278 22.915 1.00 26.13 293 GLN A N 1
ATOM 2151 C CA . GLN A 1 293 ? -7.800 193.749 24.269 1.00 27.57 293 GLN A CA 1
ATOM 2152 C C . GLN A 1 293 ? -6.539 194.342 24.881 1.00 27.27 293 GLN A C 1
ATOM 2153 O O . GLN A 1 293 ? -6.579 195.411 25.484 1.00 27.30 293 GLN A O 1
ATOM 2159 N N . TYR A 1 294 ? -5.414 193.664 24.705 1.00 26.74 294 TYR A N 1
ATOM 2160 C CA . TYR A 1 294 ? -4.175 194.140 25.278 1.00 26.74 294 TYR A CA 1
ATOM 2161 C C . TYR A 1 294 ? -3.337 195.052 24.397 1.00 26.90 294 TYR A C 1
ATOM 2162 O O . TYR A 1 294 ? -2.136 195.211 24.620 1.00 26.96 294 TYR A O 1
ATOM 2171 N N . ARG A 1 295 ? -3.980 195.666 23.406 1.00 27.10 295 ARG A N 1
ATOM 2172 C CA . ARG A 1 295 ? -3.305 196.602 22.510 1.00 26.39 295 ARG A CA 1
ATOM 2173 C C . ARG A 1 295 ? -2.123 196.024 21.740 1.00 26.31 295 ARG A C 1
ATOM 2174 O O . ARG A 1 295 ? -1.133 196.714 21.506 1.00 26.70 295 ARG A O 1
ATOM 2182 N N . ILE A 1 296 ? -2.219 194.763 21.338 1.00 25.51 296 ILE A N 1
ATOM 2183 C CA . ILE A 1 296 ? -1.130 194.148 20.594 1.00 24.74 296 ILE A CA 1
ATOM 2184 C C . ILE A 1 296 ? -1.483 194.085 19.100 1.00 24.55 296 ILE A C 1
ATOM 2185 O O . ILE A 1 296 ? -2.389 193.364 18.693 1.00 24.25 296 ILE A O 1
ATOM 2190 N N . GLU A 1 297 ? -0.768 194.866 18.296 1.00 24.48 297 GLU A N 1
ATOM 2191 C CA . GLU A 1 297 ? -1.000 194.914 16.858 1.00 25.02 297 GLU A CA 1
ATOM 2192 C C . GLU A 1 297 ? -0.611 193.604 16.183 1.00 23.86 297 GLU A C 1
ATOM 2193 O O . GLU A 1 297 ? -1.335 193.101 15.333 1.00 23.95 297 GLU A O 1
ATOM 2199 N N . SER A 1 298 ? 0.527 193.045 16.579 1.00 23.02 298 SER A N 1
ATOM 2200 C CA . SER A 1 298 ? 0.998 191.781 16.010 1.00 22.25 298 SER A CA 1
ATOM 2201 C C . SER A 1 298 ? 2.012 191.145 16.948 1.00 21.71 298 SER A C 1
ATOM 2202 O O . SER A 1 298 ? 2.638 191.827 17.752 1.00 21.58 298 SER A O 1
ATOM 2205 N N . LEU A 1 299 ? 2.198 189.841 16.819 1.00 21.63 299 LEU A N 1
ATOM 2206 C CA . LEU A 1 299 ? 3.149 189.152 17.665 1.00 21.80 299 LEU A CA 1
ATOM 2207 C C . LEU A 1 299 ? 4.584 189.564 17.344 1.00 22.32 299 LEU A C 1
ATOM 2208 O O . LEU A 1 299 ? 5.425 189.639 18.246 1.00 21.72 299 LEU A O 1
ATOM 2213 N N . GLU A 1 300 ? 4.866 189.837 16.067 1.00 22.64 300 GLU A N 1
ATOM 2214 C CA . GLU A 1 300 ? 6.204 190.274 15.655 1.00 23.27 300 GLU A CA 1
ATOM 2215 C C . GLU A 1 300 ? 6.503 191.601 16.340 1.00 23.32 300 GLU A C 1
ATOM 2216 O O . GLU A 1 300 ? 7.612 191.836 16.823 1.00 23.41 300 GLU A O 1
ATOM 2222 N N . SER A 1 301 ? 5.502 192.472 16.375 1.00 23.14 301 SER A N 1
ATOM 2223 C CA . SER A 1 301 ? 5.660 193.767 17.013 1.00 23.69 301 SER A CA 1
ATOM 2224 C C . SER A 1 301 ? 5.879 193.573 18.516 1.00 23.30 301 SER A C 1
ATOM 2225 O O . SER A 1 301 ? 6.778 194.175 19.103 1.00 23.54 301 SER A O 1
ATOM 2228 N N . LEU A 1 302 ? 5.067 192.716 19.130 1.00 22.71 302 LEU A N 1
ATOM 2229 C CA . LEU A 1 302 ? 5.179 192.459 20.562 1.00 22.45 302 LEU A CA 1
ATOM 2230 C C . LEU A 1 302 ? 6.588 191.984 20.928 1.00 22.89 302 LEU A C 1
ATOM 2231 O O . LEU A 1 302 ? 7.198 192.499 21.870 1.00 22.39 302 LEU A O 1
ATOM 2236 N N . ILE A 1 303 ? 7.100 191.009 20.177 1.00 23.49 303 ILE A N 1
ATOM 2237 C CA . ILE A 1 303 ? 8.442 190.463 20.396 1.00 24.12 303 ILE A CA 1
ATOM 2238 C C . ILE A 1 303 ? 9.490 191.574 20.421 1.00 25.12 303 ILE A C 1
ATOM 2239 O O . ILE A 1 303 ? 10.418 191.555 21.230 1.00 25.48 303 ILE A O 1
ATOM 2244 N N . GLN A 1 304 ? 9.342 192.534 19.516 1.00 26.02 304 GLN A N 1
ATOM 2245 C CA . GLN A 1 304 ? 10.272 193.646 19.434 1.00 27.28 304 GLN A CA 1
ATOM 2246 C C . GLN A 1 304 ? 10.097 194.612 20.604 1.00 27.72 304 GLN A C 1
ATOM 2247 O O . GLN A 1 304 ? 11.074 195.105 21.162 1.00 27.45 304 GLN A O 1
ATOM 2253 N N . GLU A 1 305 ? 8.849 194.880 20.972 1.00 28.48 305 GLU A N 1
ATOM 2254 C CA . GLU A 1 305 ? 8.576 195.790 22.076 1.00 29.47 305 GLU A CA 1
ATOM 2255 C C . GLU A 1 305 ? 9.124 195.221 23.375 1.00 29.39 305 GLU A C 1
ATOM 2256 O O . GLU A 1 305 ? 9.771 195.926 24.143 1.00 29.02 305 GLU A O 1
ATOM 2262 N N . VAL A 1 306 ? 8.877 193.937 23.607 1.00 29.66 306 VAL A N 1
ATOM 2263 C CA . VAL A 1 306 ? 9.356 193.287 24.815 1.00 30.34 306 VAL A CA 1
ATOM 2264 C C . VAL A 1 306 ? 10.877 193.263 24.817 1.00 31.47 306 VAL A C 1
ATOM 2265 O O . VAL A 1 306 ? 11.506 193.414 25.857 1.00 31.39 306 VAL A O 1
ATOM 2269 N N . LYS A 1 307 ? 11.471 193.082 23.645 1.00 33.17 307 LYS A N 1
ATOM 2270 C CA . LYS A 1 307 ? 12.922 193.027 23.558 1.00 35.03 307 LYS A CA 1
ATOM 2271 C C . LYS A 1 307 ? 13.594 194.360 23.887 1.00 36.44 307 LYS A C 1
ATOM 2272 O O . LYS A 1 307 ? 14.700 194.386 24.424 1.00 36.06 307 LYS A O 1
ATOM 2278 N N . GLU A 1 308 ? 12.927 195.466 23.579 1.00 38.09 308 GLU A N 1
ATOM 2279 C CA . GLU A 1 308 ? 13.509 196.779 23.837 1.00 40.15 308 GLU A CA 1
ATOM 2280 C C . GLU A 1 308 ? 13.114 197.377 25.181 1.00 41.62 308 GLU A C 1
ATOM 2281 O O . GLU A 1 308 ? 13.853 198.179 25.747 1.00 42.21 308 GLU A O 1
ATOM 2287 N N . GLY A 1 309 ? 11.948 196.995 25.687 1.00 43.04 309 GLY A N 1
ATOM 2288 C CA . GLY A 1 309 ? 11.500 197.513 26.965 1.00 44.22 309 GLY A CA 1
ATOM 2289 C C . GLY A 1 309 ? 11.764 196.509 28.067 0.20 45.08 309 GLY A C 1
ATOM 2290 O O . GLY A 1 309 ? 10.887 196.228 28.883 0.20 45.26 309 GLY A O 1
ATOM 2291 N N . LYS A 1 310 ? 12.978 195.965 28.083 0.20 45.88 310 LYS A N 1
ATOM 2292 C CA . LYS A 1 310 ? 13.377 194.979 29.081 0.20 46.68 310 LYS A CA 1
ATOM 2293 C C . LYS A 1 310 ? 12.927 195.383 30.480 0.20 47.08 310 LYS A C 1
ATOM 2294 O O . LYS A 1 310 ? 13.648 196.072 31.202 0.20 47.16 310 LYS A O 1
ATOM 2300 N N . LYS A 1 311 ? 11.727 194.947 30.851 0.20 47.53 311 LYS A N 1
ATOM 2301 C CA . LYS A 1 311 ? 11.159 195.253 32.158 0.50 47.92 311 LYS A CA 1
ATOM 2302 C C . LYS A 1 311 ? 9.800 194.571 32.296 0.50 48.04 311 LYS A C 1
ATOM 2303 O O . LYS A 1 311 ? 9.373 193.913 31.323 0.20 48.06 311 LYS A O 1
ATOM 2310 N N . SER B 2 2 ? -15.170 167.016 17.924 0.01 54.06 2 SER B N 1
ATOM 2311 C CA . SER B 2 2 ? -16.611 167.311 17.684 1.00 54.07 2 SER B CA 1
ATOM 2312 C C . SER B 2 2 ? -17.440 166.031 17.778 0.50 53.64 2 SER B C 1
ATOM 2313 O O . SER B 2 2 ? -18.404 165.957 18.541 0.50 53.67 2 SER B O 1
ATOM 2316 N N . GLN B 2 3 ? -17.060 165.027 16.996 1.00 53.16 3 GLN B N 1
ATOM 2317 C CA . GLN B 2 3 ? -17.762 163.748 16.994 1.00 52.29 3 GLN B CA 1
ATOM 2318 C C . GLN B 2 3 ? -17.099 162.876 18.036 1.00 51.42 3 GLN B C 1
ATOM 2319 O O . GLN B 2 3 ? -17.611 161.818 18.402 1.00 51.77 3 GLN B O 1
ATOM 2325 N N . LEU B 2 4 ? -15.942 163.328 18.503 1.00 49.99 4 LEU B N 1
ATOM 2326 C CA . LEU B 2 4 ? -15.181 162.579 19.484 1.00 48.31 4 LEU B CA 1
ATOM 2327 C C . LEU B 2 4 ? -15.165 163.293 20.829 1.00 46.74 4 LEU B C 1
ATOM 2328 O O . LEU B 2 4 ? -14.535 162.825 21.770 1.00 46.44 4 LEU B O 1
ATOM 2333 N N . GLN B 2 5 ? -15.864 164.422 20.911 1.00 45.08 5 GLN B N 1
ATOM 2334 C CA . GLN B 2 5 ? -15.925 165.205 22.141 1.00 43.72 5 GLN B CA 1
ATOM 2335 C C . GLN B 2 5 ? -17.253 165.954 22.231 1.00 42.84 5 GLN B C 1
ATOM 2336 O O . GLN B 2 5 ? -17.719 166.526 21.247 1.00 42.51 5 GLN B O 1
ATOM 2342 N N . GLU B 2 6 ? -17.856 165.951 23.416 1.00 41.60 6 GLU B N 1
ATOM 2343 C CA . GLU B 2 6 ? -19.131 166.625 23.623 1.00 40.32 6 GLU B CA 1
ATOM 2344 C C . GLU B 2 6 ? -19.472 166.843 25.093 1.00 39.79 6 GLU B C 1
ATOM 2345 O O . GLU B 2 6 ? -19.142 166.021 25.949 1.00 39.41 6 GLU B O 1
ATOM 2351 N N . MET B 2 7 ? -20.133 167.961 25.380 1.00 39.07 7 MET B N 1
ATOM 2352 C CA . MET B 2 7 ? -20.566 168.252 26.738 1.00 38.95 7 MET B CA 1
ATOM 2353 C C . MET B 2 7 ? -21.882 167.505 26.927 1.00 38.55 7 MET B C 1
ATOM 2354 O O . MET B 2 7 ? -22.958 168.081 26.778 1.00 38.67 7 MET B O 1
ATOM 2359 N N . MET B 2 8 ? -21.791 166.217 27.235 1.00 37.81 8 MET B N 1
ATOM 2360 C CA . MET B 2 8 ? -22.984 165.407 27.417 1.00 37.76 8 MET B CA 1
ATOM 2361 C C . MET B 2 8 ? -23.815 165.895 28.601 1.00 37.70 8 MET B C 1
ATOM 2362 O O . MET B 2 8 ? -23.363 166.722 29.395 1.00 37.95 8 MET B O 1
ATOM 2367 N N . THR B 2 9 ? -25.039 165.393 28.707 1.00 37.23 9 THR B N 1
ATOM 2368 C CA . THR B 2 9 ? -25.916 165.781 29.798 1.00 36.84 9 THR B CA 1
ATOM 2369 C C . THR B 2 9 ? -26.207 164.595 30.706 1.00 36.29 9 THR B C 1
ATOM 2370 O O . THR B 2 9 ? -26.492 163.489 30.234 1.00 36.25 9 THR B O 1
ATOM 2374 N N . VAL B 2 10 ? -26.115 164.827 32.012 1.00 35.71 10 VAL B N 1
ATOM 2375 C CA . VAL B 2 10 ? -26.388 163.781 32.984 1.00 34.84 10 VAL B CA 1
ATOM 2376 C C . VAL B 2 10 ? -27.900 163.607 33.051 1.00 34.74 10 VAL B C 1
ATOM 2377 O O . VAL B 2 10 ? -28.625 164.554 33.352 1.00 34.56 10 VAL B O 1
ATOM 2381 N N . VAL B 2 11 ? -28.367 162.401 32.754 1.00 34.50 11 VAL B N 1
ATOM 2382 C CA . VAL B 2 11 ? -29.793 162.106 32.795 1.00 34.38 11 VAL B CA 1
ATOM 2383 C C . VAL B 2 11 ? -30.105 161.680 34.215 1.00 34.09 11 VAL B C 1
ATOM 2384 O O . VAL B 2 11 ? -31.115 162.077 34.795 1.00 34.28 11 VAL B O 1
ATOM 2388 N N . SER B 2 12 ? -29.217 160.866 34.772 1.00 33.48 12 SER B N 1
ATOM 2389 C CA . SER B 2 12 ? -29.382 160.378 36.129 1.00 32.99 12 SER B CA 1
ATOM 2390 C C . SER B 2 12 ? -28.066 159.822 36.644 1.00 32.51 12 SER B C 1
ATOM 2391 O O . SER B 2 12 ? -27.166 159.513 35.865 1.00 32.01 12 SER B O 1
ATOM 2394 N N . GLN B 2 13 ? -27.973 159.715 37.965 1.00 31.84 13 GLN B N 1
ATOM 2395 C CA . GLN B 2 13 ? -26.814 159.159 38.633 1.00 31.33 13 GLN B CA 1
ATOM 2396 C C . GLN B 2 13 ? -27.177 158.754 40.052 1.00 31.52 13 GLN B C 1
ATOM 2397 O O . GLN B 2 13 ? -27.736 159.536 40.818 1.00 31.67 13 GLN B O 1
ATOM 2403 N N . ARG B 2 14 ? -26.851 157.517 40.395 1.00 31.87 14 ARG B N 1
ATOM 2404 C CA . ARG B 2 14 ? -27.127 157.005 41.722 1.00 32.36 14 ARG B CA 1
ATOM 2405 C C . ARG B 2 14 ? -26.116 155.921 42.040 1.00 32.53 14 ARG B C 1
ATOM 2406 O O . ARG B 2 14 ? -25.547 155.303 41.134 1.00 32.50 14 ARG B O 1
ATOM 2414 N N . GLU B 2 15 ? -25.888 155.698 43.327 1.00 32.51 15 GLU B N 1
ATOM 2415 C CA . GLU B 2 15 ? -24.966 154.663 43.757 1.00 33.19 15 GLU B CA 1
ATOM 2416 C C . GLU B 2 15 ? -25.751 153.360 43.718 1.00 33.50 15 GLU B C 1
ATOM 2417 O O . GLU B 2 15 ? -26.810 153.254 44.335 1.00 33.90 15 GLU B O 1
ATOM 2423 N N . VAL B 2 16 ? -25.243 152.381 42.975 1.00 33.72 16 VAL B N 1
ATOM 2424 C CA . VAL B 2 16 ? -25.912 151.089 42.835 1.00 33.88 16 VAL B CA 1
ATOM 2425 C C . VAL B 2 16 ? -25.236 149.977 43.630 1.00 33.91 16 VAL B C 1
ATOM 2426 O O . VAL B 2 16 ? -25.783 148.886 43.778 1.00 34.40 16 VAL B O 1
ATOM 2430 N N . ALA B 2 17 ? -24.040 150.256 44.131 1.00 33.71 17 ALA B N 1
ATOM 2431 C CA . ALA B 2 17 ? -23.300 149.291 44.935 1.00 33.76 17 ALA B CA 1
ATOM 2432 C C . ALA B 2 17 ? -22.350 150.094 45.818 1.00 33.63 17 ALA B C 1
ATOM 2433 O O . ALA B 2 17 ? -22.227 151.308 45.652 1.00 33.57 17 ALA B O 1
ATOM 2435 N N . TYR B 2 18 ? -21.683 149.430 46.755 1.00 33.44 18 TYR B N 1
ATOM 2436 C CA . TYR B 2 18 ? -20.773 150.137 47.645 1.00 33.38 18 TYR B CA 1
ATOM 2437 C C . TYR B 2 18 ? -19.715 150.913 46.861 1.00 32.45 18 TYR B C 1
ATOM 2438 O O . TYR B 2 18 ? -18.815 150.326 46.261 1.00 32.40 18 TYR B O 1
ATOM 2447 N N . ASN B 2 19 ? -19.835 152.236 46.883 1.00 31.25 19 ASN B N 1
ATOM 2448 C CA . ASN B 2 19 ? -18.911 153.121 46.178 1.00 30.31 19 ASN B CA 1
ATOM 2449 C C . ASN B 2 19 ? -18.931 152.948 44.658 1.00 29.25 19 ASN B C 1
ATOM 2450 O O . ASN B 2 19 ? -17.982 153.326 43.969 1.00 28.50 19 ASN B O 1
ATOM 2455 N N . ILE B 2 20 ? -20.018 152.381 44.138 1.00 28.20 20 ILE B N 1
ATOM 2456 C CA . ILE B 2 20 ? -20.157 152.190 42.698 1.00 27.78 20 ILE B CA 1
ATOM 2457 C C . ILE B 2 20 ? -21.369 152.957 42.189 1.00 27.80 20 ILE B C 1
ATOM 2458 O O . ILE B 2 20 ? -22.498 152.710 42.606 1.00 27.43 20 ILE B O 1
ATOM 2463 N N . PHE B 2 21 ? -21.118 153.905 41.292 1.00 27.85 21 PHE B N 1
ATOM 2464 C CA . PHE B 2 21 ? -22.176 154.730 40.737 1.00 28.72 21 PHE B CA 1
ATOM 2465 C C . PHE B 2 21 ? -22.502 154.426 39.279 1.00 29.76 21 PHE B C 1
ATOM 2466 O O . PHE B 2 21 ? -21.627 154.068 38.480 1.00 29.54 21 PHE B O 1
ATOM 2474 N N . GLU B 2 22 ? -23.778 154.574 38.949 1.00 30.36 22 GLU B N 1
ATOM 2475 C CA . GLU B 2 22 ? -24.250 154.357 37.595 1.00 31.58 22 GLU B CA 1
ATOM 2476 C C . GLU B 2 22 ? -24.710 155.704 37.064 1.00 31.72 22 GLU B C 1
ATOM 2477 O O . GLU B 2 22 ? -25.633 156.316 37.600 1.00 31.55 22 GLU B O 1
ATOM 2483 N N . MET B 2 23 ? -24.038 156.179 36.024 1.00 31.69 23 MET B N 1
ATOM 2484 C CA . MET B 2 23 ? -24.384 157.459 35.432 1.00 32.20 23 MET B CA 1
ATOM 2485 C C . MET B 2 23 ? -24.984 157.246 34.046 1.00 32.34 23 MET B C 1
ATOM 2486 O O . MET B 2 23 ? -24.511 156.410 33.280 1.00 32.14 23 MET B O 1
ATOM 2491 N N . VAL B 2 24 ? -26.041 157.989 33.738 1.00 33.17 24 VAL B N 1
ATOM 2492 C CA . VAL B 2 24 ? -26.679 157.883 32.429 1.00 33.78 24 VAL B CA 1
ATOM 2493 C C . VAL B 2 24 ? -26.417 159.192 31.711 1.00 34.01 24 VAL B C 1
ATOM 2494 O O . VAL B 2 24 ? -26.772 160.259 32.205 1.00 34.08 24 VAL B O 1
ATOM 2498 N N . LEU B 2 25 ? -25.779 159.104 30.551 1.00 34.41 25 LEU B N 1
ATOM 2499 C CA . LEU B 2 25 ? -25.439 160.288 29.776 1.00 35.37 25 LEU B CA 1
ATOM 2500 C C . LEU B 2 25 ? -26.169 160.353 28.439 1.00 36.10 25 LEU B C 1
ATOM 2501 O O . LEU B 2 25 ? -26.309 159.349 27.734 1.00 35.80 25 LEU B O 1
ATOM 2506 N N . LYS B 2 26 ? -26.619 161.550 28.089 1.00 37.02 26 LYS B N 1
ATOM 2507 C CA . LYS B 2 26 ? -27.328 161.746 26.835 1.00 38.43 26 LYS B CA 1
ATOM 2508 C C . LYS B 2 26 ? -26.546 162.697 25.933 1.00 38.61 26 LYS B C 1
ATOM 2509 O O . LYS B 2 26 ? -26.097 163.759 26.367 1.00 38.43 26 LYS B O 1
ATOM 2515 N N . GLY B 2 27 ? -26.381 162.308 24.675 1.00 39.15 27 GLY B N 1
ATOM 2516 C CA . GLY B 2 27 ? -25.656 163.148 23.741 1.00 39.59 27 GLY B CA 1
ATOM 2517 C C . GLY B 2 27 ? -25.555 162.538 22.359 1.00 40.09 27 GLY B C 1
ATOM 2518 O O . GLY B 2 27 ? -25.846 161.358 22.166 1.00 40.12 27 GLY B O 1
ATOM 2519 N N . THR B 2 28 ? -25.130 163.348 21.395 1.00 40.58 28 THR B N 1
ATOM 2520 C CA . THR B 2 28 ? -24.986 162.900 20.016 1.00 41.28 28 THR B CA 1
ATOM 2521 C C . THR B 2 28 ? -23.894 161.852 19.837 1.00 41.69 28 THR B C 1
ATOM 2522 O O . THR B 2 28 ? -23.880 161.139 18.833 1.00 42.27 28 THR B O 1
ATOM 2526 N N . LEU B 2 29 ? -22.980 161.756 20.803 1.00 42.16 29 LEU B N 1
ATOM 2527 C CA . LEU B 2 29 ? -21.889 160.786 20.721 1.00 42.06 29 LEU B CA 1
ATOM 2528 C C . LEU B 2 29 ? -22.408 159.359 20.737 1.00 42.17 29 LEU B C 1
ATOM 2529 O O . LEU B 2 29 ? -21.761 158.451 20.210 1.00 41.82 29 LEU B O 1
ATOM 2534 N N . VAL B 2 30 ? -23.573 159.158 21.347 1.00 42.53 30 VAL B N 1
ATOM 2535 C CA . VAL B 2 30 ? -24.157 157.826 21.429 1.00 43.31 30 VAL B CA 1
ATOM 2536 C C . VAL B 2 30 ? -24.352 157.223 20.041 1.00 43.88 30 VAL B C 1
ATOM 2537 O O . VAL B 2 30 ? -24.160 156.019 19.838 1.00 43.55 30 VAL B O 1
ATOM 2541 N N . ASP B 2 31 ? -24.724 158.072 19.087 1.00 44.48 31 ASP B N 1
ATOM 2542 C CA . ASP B 2 31 ? -24.957 157.636 17.716 1.00 45.03 31 ASP B CA 1
ATOM 2543 C C . ASP B 2 31 ? -23.750 156.945 17.102 1.00 45.17 31 ASP B C 1
ATOM 2544 O O . ASP B 2 31 ? -23.902 156.024 16.300 1.00 45.06 31 ASP B O 1
ATOM 2549 N N . GLU B 2 32 ? -22.554 157.381 17.485 1.00 45.24 32 GLU B N 1
ATOM 2550 C CA . GLU B 2 32 ? -21.333 156.808 16.935 1.00 45.43 32 GLU B CA 1
ATOM 2551 C C . GLU B 2 32 ? -20.904 155.499 17.582 1.00 45.06 32 GLU B C 1
ATOM 2552 O O . GLU B 2 32 ? -19.933 154.871 17.157 1.00 45.13 32 GLU B O 1
ATOM 2558 N N . MET B 2 33 ? -21.631 155.079 18.606 1.00 44.76 33 MET B N 1
ATOM 2559 C CA . MET B 2 33 ? -21.308 153.829 19.269 1.00 44.56 33 MET B CA 1
ATOM 2560 C C . MET B 2 33 ? -21.787 152.687 18.383 1.00 44.64 33 MET B C 1
ATOM 2561 O O . MET B 2 33 ? -22.674 152.870 17.551 1.00 44.80 33 MET B O 1
ATOM 2566 N N . ASP B 2 34 ? -21.189 151.515 18.549 1.00 44.56 34 ASP B N 1
ATOM 2567 C CA . ASP B 2 34 ? -21.565 150.355 17.754 1.00 44.80 34 ASP B CA 1
ATOM 2568 C C . ASP B 2 34 ? -21.066 149.059 18.381 1.00 44.49 34 ASP B C 1
ATOM 2569 O O . ASP B 2 34 ? -21.859 148.172 18.699 1.00 44.78 34 ASP B O 1
ATOM 2574 N N . LEU B 2 35 ? -19.753 148.942 18.550 1.00 43.86 35 LEU B N 1
ATOM 2575 C CA . LEU B 2 35 ? -19.185 147.742 19.151 1.00 43.31 35 LEU B CA 1
ATOM 2576 C C . LEU B 2 35 ? -19.038 147.878 20.665 1.00 42.85 35 LEU B C 1
ATOM 2577 O O . LEU B 2 35 ? -18.685 148.942 21.179 1.00 42.53 35 LEU B O 1
ATOM 2582 N N . PRO B 2 36 ? -19.329 146.797 21.402 1.00 42.14 36 PRO B N 1
ATOM 2583 C CA . PRO B 2 36 ? -19.209 146.827 22.860 1.00 41.38 36 PRO B CA 1
ATOM 2584 C C . PRO B 2 36 ? -17.728 146.789 23.231 1.00 40.37 36 PRO B C 1
ATOM 2585 O O . PRO B 2 36 ? -16.923 146.197 22.516 1.00 39.86 36 PRO B O 1
ATOM 2589 N N . GLY B 2 37 ? -17.361 147.430 24.334 1.00 39.24 37 GLY B N 1
ATOM 2590 C CA . GLY B 2 37 ? -15.966 147.413 24.728 1.00 37.70 37 GLY B CA 1
ATOM 2591 C C . GLY B 2 37 ? -15.239 148.730 2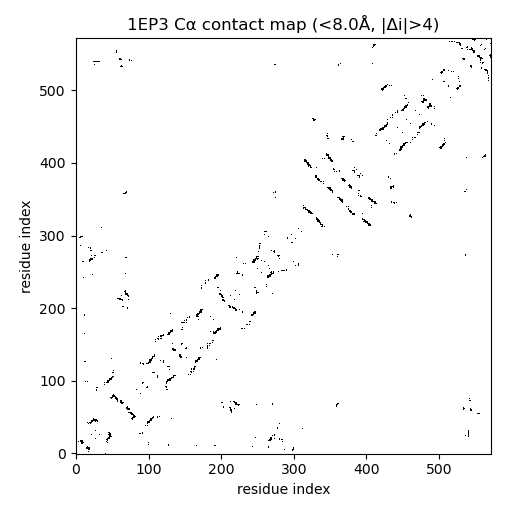4.550 1.00 36.55 37 GLY B C 1
ATOM 2592 O O . GLY B 2 37 ? -14.111 148.877 25.017 1.00 36.67 37 GLY B O 1
ATOM 2593 N N . GLN B 2 38 ? -15.853 149.687 23.861 1.00 35.12 38 GLN B N 1
ATOM 2594 C CA . GLN B 2 38 ? -15.210 150.982 23.704 1.00 33.95 38 GLN B CA 1
ATOM 2595 C C . GLN B 2 38 ? -15.380 151.736 25.020 1.00 33.31 38 GLN B C 1
ATOM 2596 O O . GLN B 2 38 ? -16.188 151.348 25.868 1.00 32.71 38 GLN B O 1
ATOM 2602 N N . PHE B 2 39 ? -14.620 152.808 25.201 1.00 32.40 39 PHE B N 1
ATOM 2603 C CA . PHE B 2 39 ? -14.722 153.568 26.438 1.00 31.55 39 PHE B CA 1
ATOM 2604 C C . PHE B 2 39 ? -14.872 155.060 26.198 1.00 30.81 39 PHE B C 1
ATOM 2605 O O . PHE B 2 39 ? -14.826 155.532 25.060 1.00 30.21 39 PHE B O 1
ATOM 2613 N N . LEU B 2 40 ? -15.071 155.789 27.292 1.00 30.10 40 LEU B N 1
ATOM 2614 C CA . LEU B 2 40 ? -15.199 157.237 27.260 1.00 29.38 40 LEU B CA 1
ATOM 2615 C C . LEU B 2 40 ? -14.082 157.790 28.146 1.00 28.86 40 LEU B C 1
ATOM 2616 O O . LEU B 2 40 ? -13.724 157.182 29.159 1.00 28.70 40 LEU B O 1
ATOM 2621 N N . HIS B 2 41 ? -13.532 158.932 27.747 1.00 28.16 41 HIS B N 1
ATOM 2622 C CA . HIS B 2 41 ? -12.456 159.601 28.477 1.00 27.52 41 HIS B CA 1
ATOM 2623 C C . HIS B 2 41 ? -13.132 160.816 29.108 1.00 27.18 41 HIS B C 1
ATOM 2624 O O . HIS B 2 41 ? -13.408 161.803 28.424 1.00 26.89 41 HIS B O 1
ATOM 2631 N N . LEU B 2 42 ? -13.399 160.732 30.409 1.00 26.81 42 LEU B N 1
ATOM 2632 C CA . LEU B 2 42 ? -14.106 161.793 31.129 1.00 26.85 42 LEU B CA 1
ATOM 2633 C C . LEU B 2 42 ? -13.257 162.819 31.861 1.00 26.76 42 LEU B C 1
ATOM 2634 O O . LEU B 2 42 ? -12.375 162.471 32.650 1.00 26.49 42 LEU B O 1
ATOM 2639 N N . ALA B 2 43 ? -13.557 164.089 31.614 1.00 26.79 43 ALA B N 1
ATOM 2640 C CA . ALA B 2 43 ? -12.859 165.178 32.277 1.00 26.90 43 ALA B CA 1
ATOM 2641 C C . ALA B 2 43 ? -13.498 165.403 33.645 1.00 27.01 43 ALA B C 1
ATOM 2642 O O . ALA B 2 43 ? -14.723 165.449 33.770 1.00 26.98 43 ALA B O 1
ATOM 2644 N N . VAL B 2 44 ? -12.664 165.532 34.671 1.00 27.10 44 VAL B N 1
ATOM 2645 C CA . VAL B 2 44 ? -13.153 165.767 36.023 1.00 26.86 44 VAL B CA 1
ATOM 2646 C C . VAL B 2 44 ? -13.505 167.234 36.195 1.00 27.34 44 VAL B C 1
ATOM 2647 O O . VAL B 2 44 ? -12.772 168.111 35.742 1.00 27.60 44 VAL B O 1
ATOM 2651 N N . PRO B 2 45 ? -14.637 167.523 36.857 1.00 27.95 45 PRO B N 1
ATOM 2652 C CA . PRO B 2 45 ? -15.068 168.904 37.084 1.00 28.58 45 PRO B CA 1
ATOM 2653 C C . PRO B 2 45 ? -14.235 169.624 38.159 1.00 28.83 45 PRO B C 1
ATOM 2654 O O . PRO B 2 45 ? -14.776 170.180 39.111 1.00 29.53 45 PRO B O 1
ATOM 2658 N N . ASN B 2 46 ? -12.916 169.608 37.992 1.00 28.47 46 ASN B N 1
ATOM 2659 C CA . ASN B 2 46 ? -11.990 170.253 38.924 1.00 28.18 46 ASN B CA 1
ATOM 2660 C C . ASN B 2 46 ? -10.814 170.722 38.076 1.00 27.40 46 ASN B C 1
ATOM 2661 O O . ASN B 2 46 ? -10.214 169.920 37.360 1.00 27.36 46 ASN B O 1
ATOM 2666 N N . GLY B 2 47 ? -10.483 172.007 38.165 1.00 26.61 47 GLY B N 1
ATOM 2667 C CA . GLY B 2 47 ? -9.382 172.548 37.377 1.00 25.95 47 GLY B CA 1
ATOM 2668 C C . GLY B 2 47 ? -7.994 172.022 37.708 1.00 25.13 47 GLY B C 1
ATOM 2669 O O . GLY B 2 47 ? -7.064 172.157 36.904 1.00 25.01 47 GLY B O 1
ATOM 2670 N N . ALA B 2 48 ? -7.845 171.423 38.887 1.00 24.15 48 ALA B N 1
ATOM 2671 C CA . ALA B 2 48 ? -6.556 170.884 39.317 1.00 23.14 48 ALA B CA 1
ATOM 2672 C C . ALA B 2 48 ? -6.354 169.442 38.855 1.00 22.86 48 ALA B C 1
ATOM 2673 O O . ALA B 2 48 ? -5.285 168.863 39.059 1.00 21.96 48 ALA B O 1
ATOM 2675 N N . MET B 2 49 ? -7.387 168.862 38.247 1.00 22.63 49 MET B N 1
ATOM 2676 C CA . MET B 2 49 ? -7.320 167.490 37.762 1.00 23.06 49 MET B CA 1
ATOM 2677 C C . MET B 2 49 ? -7.493 167.522 36.243 1.00 23.13 49 MET B C 1
ATOM 2678 O O . MET B 2 49 ? -8.606 167.472 35.719 1.00 23.03 49 MET B O 1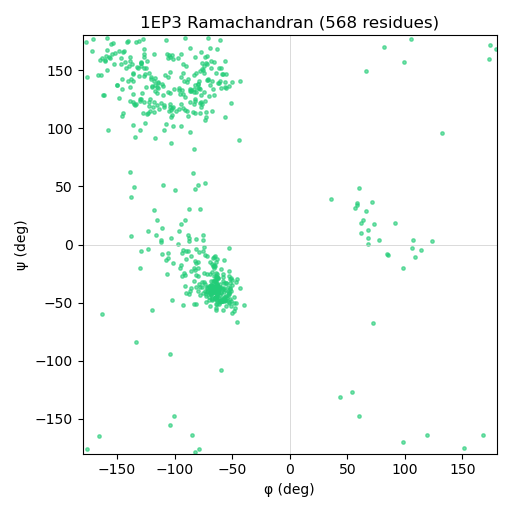
ATOM 2683 N N . LEU B 2 50 ? -6.362 167.605 35.549 1.00 23.04 50 LEU B N 1
ATOM 2684 C CA . LEU B 2 50 ? -6.332 167.704 34.095 1.00 23.28 50 LEU B CA 1
ATOM 2685 C C . LEU B 2 50 ? -6.469 166.412 33.293 1.00 22.35 50 LEU B C 1
ATOM 2686 O O . LEU B 2 50 ? -6.914 166.456 32.154 1.00 22.57 50 LEU B O 1
ATOM 2691 N N . LEU B 2 51 ? -6.085 165.274 33.863 1.00 21.66 51 LEU B N 1
ATOM 2692 C CA . LEU B 2 51 ? -6.191 164.009 33.145 1.00 21.62 51 LEU B CA 1
ATOM 2693 C C . LEU B 2 51 ? -7.608 163.438 33.145 1.00 22.22 51 LEU B C 1
ATOM 2694 O O . LEU B 2 51 ? -8.286 163.410 34.182 1.00 21.94 51 LEU B O 1
ATOM 2699 N N . ARG B 2 52 ? -8.056 162.984 31.974 1.00 21.95 52 ARG B N 1
ATOM 2700 C CA . ARG B 2 52 ? -9.393 162.405 31.846 1.00 21.77 52 ARG B CA 1
ATOM 2701 C C . ARG B 2 52 ? -9.424 160.993 32.416 1.00 21.89 52 ARG B C 1
ATOM 2702 O O . ARG B 2 52 ? -8.409 160.292 32.407 1.00 21.37 52 ARG B O 1
ATOM 2710 N N . ARG B 2 53 ? -10.594 160.591 32.915 1.00 22.12 53 ARG B N 1
ATOM 2711 C CA . ARG B 2 53 ? -10.800 159.262 33.490 1.00 22.51 53 ARG B CA 1
ATOM 2712 C C . ARG B 2 53 ? -11.404 158.313 32.456 1.00 22.76 53 ARG B C 1
ATOM 2713 O O . ARG B 2 53 ? -12.521 158.528 31.986 1.00 22.92 53 ARG B O 1
ATOM 2721 N N . PRO B 2 54 ? -10.674 157.246 32.096 1.00 22.68 54 PRO B N 1
ATOM 2722 C CA . PRO B 2 54 ? -11.189 156.291 31.112 1.00 23.38 54 PRO B CA 1
ATOM 2723 C C . PRO B 2 54 ? -12.221 155.358 31.742 1.00 23.62 54 PRO B C 1
ATOM 2724 O O . PRO B 2 54 ? -11.909 154.620 32.675 1.00 22.84 54 PRO B O 1
ATOM 2728 N N . ILE B 2 55 ? -13.451 155.402 31.234 1.00 24.03 55 ILE B N 1
ATOM 2729 C CA . ILE B 2 55 ? -14.517 154.557 31.764 1.00 24.43 55 ILE B CA 1
ATOM 2730 C C . ILE B 2 55 ? -15.241 153.801 30.656 1.00 25.22 55 ILE B C 1
ATOM 2731 O O . ILE B 2 55 ? -15.769 154.409 29.728 1.00 24.69 55 ILE B O 1
ATOM 2736 N N . SER B 2 56 ? -15.267 152.477 30.772 1.00 26.53 56 SER B N 1
ATOM 2737 C CA . SER B 2 56 ? -15.933 151.619 29.799 1.00 28.22 56 SER B CA 1
ATOM 2738 C C . SER B 2 56 ? -17.408 151.965 29.678 1.00 28.89 56 SER B C 1
ATOM 2739 O O . SER B 2 56 ? -18.045 152.366 30.649 1.00 28.46 56 SER B O 1
ATOM 2742 N N . ILE B 2 57 ? -17.946 151.817 28.474 1.00 29.95 57 ILE B N 1
ATOM 2743 C CA . ILE B 2 57 ? -19.366 152.059 28.252 1.00 31.32 57 ILE B CA 1
ATOM 2744 C C . ILE B 2 57 ? -20.052 150.757 28.687 1.00 31.91 57 ILE B C 1
ATOM 2745 O O . ILE B 2 57 ? -19.696 149.679 28.211 1.00 31.98 57 ILE B O 1
ATOM 2750 N N . SER B 2 58 ? -21.010 150.843 29.603 1.00 33.18 58 SER B N 1
ATOM 2751 C CA . SER B 2 58 ? -21.704 149.641 30.068 1.00 34.32 58 SER B CA 1
ATOM 2752 C C . SER B 2 58 ? -22.802 149.236 29.086 1.00 35.50 58 SER B C 1
ATOM 2753 O O . SER B 2 58 ? -23.053 148.048 28.867 1.00 35.76 58 SER B O 1
ATOM 2756 N N . SER B 2 59 ? -23.457 150.234 28.505 1.00 36.59 59 SER B N 1
ATOM 2757 C CA . SER B 2 59 ? -24.511 149.995 27.529 1.00 38.28 59 SER B CA 1
ATOM 2758 C C . SER B 2 59 ? -25.007 151.333 27.005 1.00 38.98 59 SER B C 1
ATOM 2759 O O . SER B 2 59 ? -24.597 152.389 27.490 1.00 38.90 59 SER B O 1
ATOM 2762 N N . TRP B 2 60 ? -25.887 151.288 26.013 1.00 39.95 60 TRP B N 1
ATOM 2763 C CA . TRP B 2 60 ? -26.439 152.509 25.448 1.00 41.26 60 TRP B CA 1
ATOM 2764 C C . TRP B 2 60 ? -27.810 152.254 24.827 1.00 41.77 60 TRP B C 1
ATOM 2765 O O . TRP B 2 60 ? -28.194 151.108 24.578 1.00 41.67 60 TRP B O 1
ATOM 2776 N N . ASP B 2 61 ? -28.542 153.335 24.589 1.00 42.37 61 ASP B N 1
ATOM 2777 C CA . ASP B 2 61 ? -29.872 153.262 24.006 1.00 42.99 61 ASP B CA 1
ATOM 2778 C C . ASP B 2 61 ? -29.924 154.233 22.839 1.00 43.26 61 ASP B C 1
ATOM 2779 O O . ASP B 2 61 ? -30.122 155.434 23.027 1.00 43.35 61 ASP B O 1
ATOM 2784 N N . LYS B 2 62 ? -29.744 153.705 21.635 1.00 43.70 62 LYS B N 1
ATOM 2785 C CA . LYS B 2 62 ? -29.761 154.517 20.423 1.00 44.25 62 LYS B CA 1
ATOM 2786 C C . LYS B 2 62 ? -30.939 155.495 20.412 1.00 44.15 62 LYS B C 1
ATOM 2787 O O . LYS B 2 62 ? -30.751 156.711 20.480 1.00 44.12 62 LYS B O 1
ATOM 2793 N N . ARG B 2 63 ? -32.152 154.955 20.330 1.00 44.03 63 ARG B N 1
ATOM 2794 C CA . ARG B 2 63 ? -33.357 155.776 20.290 1.00 44.06 63 ARG B CA 1
ATOM 2795 C C . ARG B 2 63 ? -33.362 156.846 21.370 1.00 43.72 63 ARG B C 1
ATOM 2796 O O . ARG B 2 63 ? -33.683 158.001 21.104 1.00 43.86 63 ARG B O 1
ATOM 2804 N N . ALA B 2 64 ? -33.005 156.462 22.588 1.00 43.48 64 ALA B N 1
ATOM 2805 C CA . ALA B 2 64 ? -32.972 157.409 23.693 1.00 43.08 64 ALA B CA 1
ATOM 2806 C C . ALA B 2 64 ? -31.799 158.386 23.563 1.00 42.75 64 ALA B C 1
ATOM 2807 O O . ALA B 2 64 ? -31.853 159.501 24.087 1.00 42.86 64 ALA B O 1
ATOM 2809 N N . LYS B 2 65 ? -30.748 157.970 22.858 1.00 42.02 65 LYS B N 1
ATOM 2810 C CA . LYS B 2 65 ? -29.563 158.810 22.671 1.00 41.65 65 LYS B CA 1
ATOM 2811 C C . LYS B 2 65 ? -28.792 158.897 23.987 1.00 40.63 65 LYS B C 1
ATOM 2812 O O . LYS B 2 65 ? -28.230 159.936 24.326 1.00 40.37 65 LYS B O 1
ATOM 2818 N N . THR B 2 66 ? -28.766 157.792 24.722 1.00 39.84 66 THR B N 1
ATOM 2819 C CA . THR B 2 66 ? -28.085 157.753 26.005 1.00 38.90 66 THR B CA 1
ATOM 2820 C C . THR B 2 66 ? -27.180 156.540 26.137 1.00 38.14 66 THR B C 1
ATOM 2821 O O . THR B 2 66 ? -27.419 155.501 25.520 1.00 38.49 66 THR B O 1
ATOM 2825 N N . CYS B 2 67 ? -26.133 156.689 26.941 1.00 36.73 67 CYS B N 1
ATOM 2826 C CA . CYS B 2 67 ? -25.207 155.601 27.218 1.00 35.61 67 CYS B CA 1
ATOM 2827 C C . CYS B 2 67 ? -25.097 155.540 28.736 1.00 34.55 67 CYS B C 1
ATOM 2828 O O . CYS B 2 67 ? -25.360 156.529 29.424 1.00 34.05 67 CYS B O 1
ATOM 2831 N N . THR B 2 68 ? -24.724 154.379 29.254 1.00 33.70 68 THR B N 1
ATOM 2832 C CA . THR B 2 68 ? -24.609 154.195 30.692 1.00 32.85 68 THR B CA 1
ATOM 2833 C C . THR B 2 68 ? -23.239 153.684 31.095 1.00 32.28 68 THR B C 1
ATOM 2834 O O . THR B 2 68 ? -22.607 152.921 30.357 1.00 32.19 68 THR B O 1
ATOM 2838 N N . ILE B 2 69 ? -22.785 154.115 32.271 1.00 31.18 69 ILE B N 1
ATOM 2839 C CA . ILE B 2 69 ? -21.497 153.682 32.801 1.00 30.08 69 ILE B CA 1
ATOM 2840 C C . ILE B 2 69 ? -21.605 153.332 34.284 1.00 29.51 69 ILE B C 1
ATOM 2841 O O . ILE B 2 69 ? -22.414 153.910 35.014 1.00 29.62 69 ILE B O 1
ATOM 2846 N N . LEU B 2 70 ? -20.797 152.363 34.704 1.00 29.05 70 LEU B N 1
ATOM 2847 C CA . LEU B 2 70 ? -20.734 151.910 36.093 1.00 28.94 70 LEU B CA 1
ATOM 2848 C C . LEU B 2 70 ? -19.288 152.113 36.548 1.00 28.49 70 LEU B C 1
ATOM 2849 O O . LEU B 2 70 ? -18.377 151.469 36.020 1.00 27.94 70 LEU B O 1
ATOM 2854 N N . TYR B 2 71 ? -19.065 152.997 37.516 1.00 27.58 71 TYR B N 1
ATOM 2855 C CA . TYR B 2 71 ? -17.702 153.226 37.977 1.00 26.74 71 TYR B CA 1
ATOM 2856 C C . TYR B 2 71 ? -17.538 153.313 39.495 1.00 27.00 71 TYR B C 1
ATOM 2857 O O . TYR B 2 71 ? -18.426 153.783 40.210 1.00 26.74 71 TYR B O 1
ATOM 2866 N N . ARG B 2 72 ? -16.384 152.845 39.965 1.00 27.01 72 ARG B N 1
ATOM 2867 C CA . ARG B 2 72 ? -16.031 152.849 41.381 1.00 27.33 72 ARG B CA 1
ATOM 2868 C C . ARG B 2 72 ? -15.327 154.165 41.709 1.00 27.23 72 ARG B C 1
ATOM 2869 O O . ARG B 2 72 ? -14.527 154.656 40.910 1.00 26.45 72 ARG B O 1
ATOM 2877 N N . ILE B 2 73 ? -15.638 154.746 42.868 1.00 27.00 73 ILE B N 1
ATOM 2878 C CA . ILE B 2 73 ? -15.007 156.005 43.279 1.00 27.00 73 ILE B CA 1
ATOM 2879 C C . ILE B 2 73 ? -13.981 155.774 44.376 1.00 26.97 73 ILE B C 1
ATOM 2880 O O . ILE B 2 73 ? -14.000 154.745 45.049 1.00 26.87 73 ILE B O 1
ATOM 2885 N N . GLY B 2 74 ? -13.079 156.738 44.534 1.00 27.33 74 GLY B N 1
ATOM 2886 C CA . GLY B 2 74 ? -12.068 156.668 45.573 1.00 27.29 74 GLY B CA 1
ATOM 2887 C C . GLY B 2 74 ? -12.521 157.629 46.657 1.00 27.55 74 GLY B C 1
ATOM 2888 O O . GLY B 2 74 ? -13.719 157.911 46.756 1.00 27.24 74 GLY B O 1
ATOM 2889 N N . ASP B 2 75 ? -11.596 158.151 47.460 1.00 27.75 75 ASP B N 1
ATOM 2890 C CA . ASP B 2 75 ? -11.987 159.077 48.517 1.00 28.25 75 ASP B CA 1
ATOM 2891 C C . ASP B 2 75 ? -12.244 160.477 47.977 1.00 28.11 75 ASP B C 1
ATOM 2892 O O . ASP B 2 75 ? -12.186 160.714 46.763 1.00 28.11 75 ASP B O 1
ATOM 2897 N N . GLU B 2 76 ? -12.522 161.398 48.892 1.00 27.47 76 GLU B N 1
ATOM 2898 C CA . GLU B 2 76 ? -12.825 162.777 48.544 1.00 27.68 76 GLU B CA 1
ATOM 2899 C C . GLU B 2 76 ? -11.748 163.504 47.744 1.00 26.84 76 GLU B C 1
ATOM 2900 O O . GLU B 2 76 ? -12.004 164.580 47.207 1.00 26.99 76 GLU B O 1
ATOM 2906 N N . THR B 2 77 ? -10.549 162.939 47.661 1.00 26.18 77 THR B N 1
ATOM 2907 C CA . THR B 2 77 ? -9.484 163.587 46.897 1.00 25.98 77 THR B CA 1
ATOM 2908 C C . THR B 2 77 ? -9.347 163.037 45.465 1.00 25.72 77 THR B C 1
ATOM 2909 O O . THR B 2 77 ? -8.489 163.490 44.710 1.00 25.91 77 THR B O 1
ATOM 2913 N N . THR B 2 78 ? -10.187 162.075 45.087 1.00 25.14 78 THR B N 1
ATOM 2914 C CA . THR B 2 78 ? -10.103 161.489 43.747 1.00 24.36 78 THR B CA 1
ATOM 2915 C C . THR B 2 78 ? -11.033 162.142 42.721 1.00 24.04 78 THR B C 1
ATOM 2916 O O . THR B 2 78 ? -11.958 162.871 43.080 1.00 24.39 78 THR B O 1
ATOM 2920 N N . GLY B 2 79 ? -10.773 161.881 41.441 1.00 23.59 79 GLY B N 1
ATOM 2921 C CA . GLY B 2 79 ? -11.592 162.451 40.384 1.00 22.67 79 GLY B CA 1
ATOM 2922 C C . GLY B 2 79 ? -12.971 161.826 40.289 1.00 22.47 79 GLY B C 1
ATOM 2923 O O . GLY B 2 79 ? -13.963 162.531 40.129 1.00 21.47 79 GLY B O 1
ATOM 2924 N N . THR B 2 80 ? -13.035 160.501 40.375 1.00 22.36 80 THR B N 1
ATOM 2925 C CA . THR B 2 80 ? -14.311 159.796 40.309 1.00 23.53 80 THR B CA 1
ATOM 2926 C C . THR B 2 80 ? -15.254 160.268 41.420 1.00 24.49 80 THR B C 1
ATOM 2927 O O . THR B 2 80 ? -16.463 160.383 41.216 1.00 24.41 80 THR B O 1
ATOM 2931 N N . TYR B 2 81 ? -14.699 160.532 42.600 1.00 25.63 81 TYR B N 1
ATOM 2932 C CA . TYR B 2 81 ? -15.507 160.998 43.725 1.00 26.57 81 TYR B CA 1
ATOM 2933 C C . TYR B 2 81 ? -16.250 162.263 43.325 1.00 26.79 81 TYR B C 1
ATOM 2934 O O . TYR B 2 81 ? -17.458 162.385 43.542 1.00 26.35 81 TYR B O 1
ATOM 2943 N N . LYS B 2 82 ? -15.523 163.195 42.719 1.00 27.56 82 LYS B N 1
ATOM 2944 C CA . LYS B 2 82 ? -16.103 164.457 42.287 1.00 28.31 82 LYS B CA 1
ATOM 2945 C C . LYS B 2 82 ? -17.149 164.253 41.196 1.00 28.67 82 LYS B C 1
ATOM 2946 O O . LYS B 2 82 ? -18.117 165.011 41.106 1.00 28.73 82 LYS B O 1
ATOM 2952 N N . LEU B 2 83 ? -16.953 163.227 40.372 1.00 28.58 83 LEU B N 1
ATOM 2953 C CA . LEU B 2 83 ? -17.896 162.921 39.303 1.00 29.03 83 LEU B CA 1
ATOM 2954 C C . LEU B 2 83 ? -19.187 162.338 39.886 1.00 29.47 83 LEU B C 1
ATOM 2955 O O . LEU B 2 83 ? -20.280 162.624 39.396 1.00 28.81 83 LEU B O 1
ATOM 2960 N N . SER B 2 84 ? -19.052 161.535 40.941 1.00 30.25 84 SER B N 1
ATOM 2961 C CA . SER B 2 84 ? -20.206 160.905 41.580 1.00 30.97 84 SER B CA 1
ATOM 2962 C C . SER B 2 84 ? -21.163 161.915 42.212 1.00 31.63 84 SER B C 1
ATOM 2963 O O . SER B 2 84 ? -22.301 161.576 42.538 1.00 32.28 84 SER B O 1
ATOM 2966 N N . LYS B 2 85 ? -20.706 163.151 42.378 1.00 31.97 85 LYS B N 1
ATOM 2967 C CA . LYS B 2 85 ? -21.527 164.202 42.971 1.00 32.69 85 LYS B CA 1
ATOM 2968 C C . LYS B 2 85 ? -22.477 164.846 41.960 1.00 33.22 85 LYS B C 1
ATOM 2969 O O . LYS B 2 85 ? -23.486 165.442 42.338 1.00 33.56 85 LYS B O 1
ATOM 2975 N N . LEU B 2 86 ? -22.154 164.732 40.676 1.00 33.34 86 LEU B N 1
ATOM 2976 C CA . LEU B 2 86 ? -22.989 165.320 39.637 1.00 33.93 86 LEU B CA 1
ATOM 2977 C C . LEU B 2 86 ? -24.411 164.762 39.650 1.00 34.53 86 LEU B C 1
ATOM 2978 O O . LEU B 2 86 ? -24.623 163.552 39.748 1.00 34.13 86 LEU B O 1
ATOM 2983 N N . GLU B 2 87 ? -25.382 165.662 39.548 1.00 35.53 87 GLU B N 1
ATOM 2984 C CA . GLU B 2 87 ? -26.786 165.279 39.547 1.00 36.74 87 GLU B CA 1
ATOM 2985 C C . GLU B 2 87 ? -27.390 165.437 38.156 1.00 36.85 87 GLU B C 1
ATOM 2986 O O . GLU B 2 87 ? -26.737 165.920 37.233 1.00 36.61 87 GLU B O 1
ATOM 2992 N N . SER B 2 88 ? -28.650 165.036 38.024 1.00 37.00 88 SER B N 1
ATOM 2993 C CA . SER B 2 88 ? -29.356 165.119 36.757 1.00 36.76 88 SER B CA 1
ATOM 2994 C C . SER B 2 88 ? -29.325 166.542 36.222 1.00 36.53 88 SER B C 1
ATOM 2995 O O . SER B 2 88 ? -29.542 167.503 36.965 1.00 36.30 88 SER B O 1
ATOM 2998 N N . GLY B 2 89 ? -29.041 166.672 34.928 1.00 36.14 89 GLY B N 1
ATOM 2999 C CA . GLY B 2 89 ? -28.991 167.983 34.310 1.00 35.50 89 GLY B CA 1
ATOM 3000 C C . GLY B 2 89 ? -27.586 168.530 34.187 1.00 35.23 89 GLY B C 1
ATOM 3001 O O . GLY B 2 89 ? -27.335 169.425 33.382 1.00 35.03 89 GLY B O 1
ATOM 3002 N N . ALA B 2 90 ? -26.666 167.999 34.985 1.00 34.96 90 ALA B N 1
ATOM 3003 C CA . ALA B 2 90 ? -25.282 168.458 34.943 1.00 34.84 90 ALA B CA 1
ATOM 3004 C C . ALA B 2 90 ? -24.658 168.050 33.617 1.00 34.92 90 ALA B C 1
ATOM 3005 O O . ALA B 2 90 ? -25.133 167.121 32.966 1.00 34.89 90 ALA B O 1
ATOM 3007 N N . LYS B 2 91 ? -23.600 168.754 33.222 1.00 35.05 91 LYS B N 1
ATOM 3008 C CA . LYS B 2 91 ? -22.896 168.469 31.973 1.00 35.16 91 LYS B CA 1
ATOM 3009 C C . LYS B 2 91 ? -21.560 167.786 32.250 1.00 34.85 91 LYS B C 1
ATOM 3010 O O . LYS B 2 91 ? -20.889 168.092 33.236 1.00 34.87 91 LYS B O 1
ATOM 3016 N N . VAL B 2 92 ? -21.176 166.862 31.374 1.00 34.23 92 VAL B N 1
ATOM 3017 C CA . VAL B 2 92 ? -19.912 166.147 31.512 1.00 33.66 92 VAL B CA 1
ATOM 3018 C C . VAL B 2 92 ? -19.119 166.213 30.200 1.00 32.91 92 VAL B C 1
ATOM 3019 O O . VAL B 2 92 ? -19.628 165.843 29.139 1.00 32.79 92 VAL B O 1
ATOM 3023 N N . ASP B 2 93 ? -17.880 166.695 30.282 1.00 32.01 93 ASP B N 1
ATOM 3024 C CA . ASP B 2 93 ? -17.001 166.812 29.116 1.00 30.91 93 ASP B CA 1
ATOM 3025 C C . ASP B 2 93 ? -16.538 165.410 28.742 1.00 30.62 93 ASP B C 1
ATOM 3026 O O . ASP B 2 93 ? -15.705 164.812 29.431 1.00 30.89 93 ASP B O 1
ATOM 3031 N N . VAL B 2 94 ? -17.076 164.888 27.647 1.00 30.16 94 VAL B N 1
ATOM 3032 C CA . VAL B 2 94 ? -16.742 163.541 27.207 1.00 30.09 94 VAL B CA 1
ATOM 3033 C C . VAL B 2 94 ? -15.990 163.469 25.886 1.00 30.66 94 VAL B C 1
ATOM 3034 O O . VAL B 2 94 ? -16.278 164.214 24.948 1.00 31.18 94 VAL B O 1
ATOM 3038 N N . MET B 2 95 ? -15.016 162.564 25.840 1.00 30.90 95 MET B N 1
ATOM 3039 C CA . MET B 2 95 ? -14.223 162.292 24.646 1.00 31.07 95 MET B CA 1
ATOM 3040 C C . MET B 2 95 ? -14.530 160.835 24.316 1.00 31.21 95 MET B C 1
ATOM 3041 O O . MET B 2 95 ? -14.337 159.962 25.162 1.00 30.95 95 MET B O 1
ATOM 3046 N N . GLY B 2 96 ? -15.023 160.572 23.108 1.00 31.50 96 GLY B N 1
ATOM 3047 C CA . GLY B 2 96 ? -15.324 159.201 22.730 1.00 31.86 96 GLY B CA 1
ATOM 3048 C C . GLY B 2 96 ? -16.448 159.062 21.718 1.00 32.42 96 GLY B C 1
ATOM 3049 O O . GLY B 2 96 ? -16.962 160.067 21.223 1.00 32.18 96 GLY B O 1
ATOM 3050 N N . PRO B 2 97 ? -16.859 157.822 21.393 1.00 32.72 97 PRO B N 1
ATOM 3051 C CA . PRO B 2 97 ? -16.322 156.562 21.929 1.00 32.93 97 PRO B CA 1
ATOM 3052 C C . PRO B 2 97 ? -14.893 156.292 21.467 1.00 32.89 97 PRO B C 1
ATOM 3053 O O . PRO B 2 97 ? -14.493 156.732 20.393 1.00 32.90 97 PRO B O 1
ATOM 3057 N N . LEU B 2 98 ? -14.130 155.564 22.277 1.00 32.85 98 LEU B N 1
ATOM 3058 C CA . LEU B 2 98 ? -12.735 155.277 21.950 1.00 33.30 98 LEU B CA 1
ATOM 3059 C C . LEU B 2 98 ? -12.346 153.805 22.043 1.00 33.60 98 LEU B C 1
ATOM 3060 O O . LEU B 2 98 ? -12.984 153.020 22.746 1.00 33.18 98 LEU B O 1
ATOM 3065 N N . GLY B 2 99 ? -11.283 153.454 21.323 1.00 34.05 99 GLY B N 1
ATOM 3066 C CA . GLY B 2 99 ? -10.745 152.104 21.342 1.00 35.38 99 GLY B CA 1
ATOM 3067 C C . GLY B 2 99 ? -11.383 151.041 20.474 1.00 36.40 99 GLY B C 1
ATOM 3068 O O . GLY B 2 99 ? -12.444 151.245 19.888 1.00 36.74 99 GLY B O 1
ATOM 3069 N N . ASN B 2 100 ? -10.708 149.900 20.385 1.00 37.55 100 ASN B N 1
ATOM 3070 C CA . ASN B 2 100 ? -11.202 148.761 19.624 1.00 39.20 100 ASN B CA 1
ATOM 3071 C C . ASN B 2 100 ? -12.011 147.902 20.58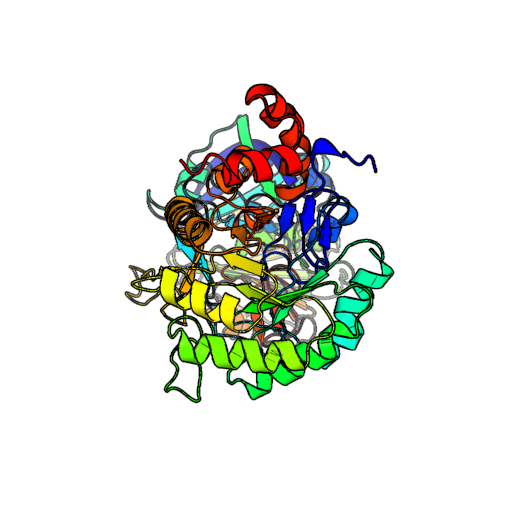2 1.00 39.71 100 ASN B C 1
ATOM 3072 O O . ASN B 2 100 ? -11.470 147.365 21.549 1.00 39.19 100 ASN B O 1
ATOM 3077 N N . GLY B 2 101 ? -13.306 147.782 20.313 1.00 40.26 101 GLY B N 1
ATOM 3078 C CA . GLY B 2 101 ? -14.171 147.004 21.179 1.00 40.63 101 GLY B CA 1
ATOM 3079 C C . GLY B 2 101 ? -14.199 145.520 20.879 1.00 41.10 101 GLY B C 1
ATOM 3080 O O . GLY B 2 101 ? -13.335 144.992 20.183 1.00 41.06 101 GLY B O 1
ATOM 3081 N N . PHE B 2 102 ? -15.203 144.847 21.424 1.00 41.48 102 PHE B N 1
ATOM 3082 C CA . PHE B 2 102 ? -15.375 143.416 21.241 1.00 42.38 102 PHE B CA 1
ATOM 3083 C C . PHE B 2 102 ? -15.968 143.092 19.872 1.00 43.45 102 PHE B C 1
ATOM 3084 O O . PHE B 2 102 ? -16.921 143.737 19.422 1.00 43.12 102 PHE B O 1
ATOM 3092 N N . PRO B 2 103 ? -15.388 142.101 19.179 1.00 44.61 103 PRO B N 1
ATOM 3093 C CA . PRO B 2 103 ? -15.883 141.696 17.860 1.00 45.62 103 PRO B CA 1
ATOM 3094 C C . PRO B 2 103 ? -17.137 140.845 18.058 1.00 46.61 103 PRO B C 1
ATOM 3095 O O . PRO B 2 103 ? -17.123 139.899 18.838 1.00 46.43 103 PRO B O 1
ATOM 3099 N N . VAL B 2 104 ? -18.220 141.183 17.369 1.00 48.20 104 VAL B N 1
ATOM 3100 C CA . VAL B 2 104 ? -19.455 140.414 17.501 1.00 49.81 104 VAL B CA 1
ATOM 3101 C C . VAL B 2 104 ? -20.040 140.004 16.151 1.00 51.15 104 VAL B C 1
ATOM 3102 O O . VAL B 2 104 ? -20.842 139.070 16.070 1.00 51.48 104 VAL B O 1
ATOM 3106 N N . ALA B 2 105 ? -19.632 140.706 15.097 1.00 52.46 105 ALA B N 1
ATOM 3107 C CA . ALA B 2 105 ? -20.115 140.438 13.746 1.00 53.89 105 ALA B CA 1
ATOM 3108 C C . ALA B 2 105 ? -19.999 138.970 13.346 1.00 54.79 105 ALA B C 1
ATOM 3109 O O . ALA B 2 105 ? -20.979 138.359 12.918 1.00 55.06 105 ALA B O 1
ATOM 3111 N N . GLU B 2 106 ? -18.803 138.406 13.488 1.00 55.87 106 GLU B N 1
ATOM 3112 C CA . GLU B 2 106 ? -18.568 137.013 13.122 1.00 56.96 106 GLU B CA 1
ATOM 3113 C C . GLU B 2 106 ? -18.992 136.006 14.192 1.00 57.63 106 GLU B C 1
ATOM 3114 O O . GLU B 2 106 ? -18.240 135.088 14.525 1.00 57.88 106 GLU B O 1
ATOM 3120 N N . VAL B 2 107 ? -20.201 136.177 14.719 1.00 58.29 107 VAL B N 1
ATOM 3121 C CA . VAL B 2 107 ? -20.729 135.281 15.744 1.00 59.06 107 VAL B CA 1
ATOM 3122 C C . VAL B 2 107 ? -22.068 134.730 15.274 1.00 59.62 107 VAL B C 1
ATOM 3123 O O . VAL B 2 107 ? -22.906 135.481 14.771 1.00 59.96 107 VAL B O 1
ATOM 3127 N N . THR B 2 108 ? -22.276 133.426 15.440 1.00 59.96 108 THR B N 1
ATOM 3128 C CA . THR B 2 108 ? -23.526 132.809 15.003 1.00 60.23 108 THR B CA 1
ATOM 3129 C C . THR B 2 108 ? -24.252 131.996 16.074 0.80 60.36 108 THR B C 1
ATOM 3130 O O . THR B 2 108 ? -23.637 131.436 16.986 1.00 60.35 108 THR B O 1
ATOM 3134 N N . SER B 2 109 ? -25.573 131.936 15.931 0.30 60.38 109 SER B N 1
ATOM 3135 C CA . SER B 2 109 ? -26.455 131.220 16.846 1.00 60.46 109 SER B CA 1
ATOM 3136 C C . SER B 2 109 ? -26.073 129.764 17.101 1.00 60.24 109 SER B C 1
ATOM 3137 O O . SER B 2 109 ? -26.716 129.084 17.899 1.00 60.15 109 SER B O 1
ATOM 3140 N N . THR B 2 110 ? -25.035 129.281 16.430 1.00 60.16 110 THR B N 1
ATOM 3141 C CA . THR B 2 110 ? -24.610 127.899 16.613 1.00 60.04 110 THR B CA 1
ATOM 3142 C C . THR B 2 110 ? -23.526 127.782 17.680 1.00 59.59 110 THR B C 1
ATOM 3143 O O . THR B 2 110 ? -23.645 126.989 18.617 1.00 59.43 110 THR B O 1
ATOM 3147 N N . ASP B 2 111 ? -22.472 128.580 17.530 1.00 59.02 111 ASP B N 1
ATOM 3148 C CA . ASP B 2 111 ? -21.351 128.570 18.465 1.00 58.07 111 ASP B CA 1
ATOM 3149 C C . ASP B 2 111 ? -21.768 128.953 19.884 1.00 57.25 111 ASP B C 1
ATOM 3150 O O . ASP B 2 111 ? -22.733 129.693 20.083 1.00 57.15 111 ASP B O 1
ATOM 3155 N N . LYS B 2 112 ? -21.036 128.436 20.866 1.00 56.25 112 LYS B N 1
ATOM 3156 C CA . LYS B 2 112 ? -21.319 128.719 22.268 1.00 55.38 112 LYS B CA 1
ATOM 3157 C C . LYS B 2 112 ? -20.313 129.730 22.815 1.00 54.50 112 LYS B C 1
ATOM 3158 O O . LYS B 2 112 ? -19.104 129.493 22.807 1.00 54.24 112 LYS B O 1
ATOM 3164 N N . ILE B 2 113 ? -20.830 130.861 23.286 1.00 53.38 113 ILE B N 1
ATOM 3165 C CA . ILE B 2 113 ? -19.999 131.936 23.812 1.00 52.24 113 ILE B CA 1
ATOM 3166 C C . ILE B 2 113 ? -19.835 131.934 25.328 1.00 51.39 113 ILE B C 1
ATOM 3167 O O . ILE B 2 113 ? -20.797 131.767 26.078 1.00 51.10 113 ILE B O 1
ATOM 3172 N N . LEU B 2 114 ? -18.595 132.132 25.762 1.00 50.58 114 LEU B N 1
ATOM 3173 C CA . LEU B 2 114 ? -18.260 132.175 27.178 1.00 49.30 114 LEU B CA 1
ATOM 3174 C C . LEU B 2 114 ? -17.880 133.613 27.540 1.00 48.45 114 LEU B C 1
ATOM 3175 O O . LEU B 2 114 ? -17.052 134.240 26.872 1.00 47.99 114 LEU B O 1
ATOM 3180 N N . ILE B 2 115 ? -18.499 134.137 28.592 1.00 47.40 115 ILE B N 1
ATOM 3181 C CA . ILE B 2 115 ? -18.214 135.491 29.045 1.00 46.21 115 ILE B CA 1
ATOM 3182 C C . ILE B 2 115 ? -17.858 135.460 30.521 1.00 45.50 115 ILE B C 1
ATOM 3183 O O . ILE B 2 115 ? -18.641 134.984 31.344 1.00 45.30 115 ILE B O 1
ATOM 3188 N N . ILE B 2 116 ? -16.670 135.961 30.847 1.00 44.38 116 ILE B N 1
ATOM 3189 C CA . ILE B 2 116 ? -16.190 135.979 32.223 1.00 43.26 116 ILE B CA 1
ATOM 3190 C C . ILE B 2 116 ? -15.866 137.403 32.663 1.00 42.70 116 ILE B C 1
ATOM 3191 O O . ILE B 2 116 ? -15.047 138.087 32.045 1.00 42.36 116 ILE B O 1
ATOM 3196 N N . GLY B 2 117 ? -16.516 137.846 33.734 1.00 41.91 117 GLY B N 1
ATOM 3197 C CA . GLY B 2 117 ? -16.289 139.190 34.227 1.00 41.10 117 GLY B CA 1
ATOM 3198 C C . GLY B 2 117 ? -15.883 139.259 35.685 1.00 40.71 117 GLY B C 1
ATOM 3199 O O . GLY B 2 117 ? -16.240 138.395 36.491 1.00 40.40 117 GLY B O 1
ATOM 3200 N N . GLY B 2 118 ? -15.127 140.300 36.018 1.00 40.27 118 GLY B N 1
ATOM 3201 C CA . GLY B 2 118 ? -14.677 140.490 37.382 1.00 39.57 118 GLY B CA 1
ATOM 3202 C C . GLY B 2 118 ? -14.757 141.941 37.824 1.00 39.21 118 GLY B C 1
ATOM 3203 O O . GLY B 2 118 ? -14.371 142.850 37.086 1.00 39.04 118 GLY B O 1
ATOM 3204 N N . GLY B 2 119 ? -15.269 142.152 39.033 1.00 38.69 119 GLY B N 1
ATOM 3205 C CA . GLY B 2 119 ? -15.382 143.488 39.583 1.00 38.00 119 GLY B CA 1
ATOM 3206 C C . GLY B 2 119 ? -15.895 144.552 38.637 1.00 37.65 119 GLY B C 1
ATOM 3207 O O . GLY B 2 119 ? -16.907 144.363 37.967 1.00 37.95 119 GLY B O 1
ATOM 3208 N N . ILE B 2 120 ? -15.190 145.676 38.582 1.00 37.28 120 ILE B N 1
ATOM 3209 C CA . ILE B 2 120 ? -15.587 146.793 37.734 1.00 36.97 120 ILE B CA 1
ATOM 3210 C C . ILE B 2 120 ? -15.295 146.561 36.260 1.00 36.25 120 ILE B C 1
ATOM 3211 O O . ILE B 2 120 ? -15.421 147.478 35.451 1.00 35.54 120 ILE B O 1
ATOM 3216 N N . GLY B 2 121 ? -14.897 145.338 35.923 1.00 35.74 121 GLY B N 1
ATOM 3217 C CA . GLY B 2 121 ? -14.617 145.000 34.539 1.00 35.45 121 GLY B CA 1
ATOM 3218 C C . GLY B 2 121 ? -15.861 144.401 33.904 1.00 35.30 121 GLY B C 1
ATOM 3219 O O . GLY B 2 121 ? -15.916 144.163 32.693 1.00 34.70 121 GLY B O 1
ATOM 3220 N N . VAL B 2 122 ? -16.866 144.160 34.742 1.00 34.84 122 VAL B N 1
ATOM 3221 C CA . VAL B 2 122 ? -18.136 143.588 34.310 1.00 34.64 122 VAL B CA 1
ATOM 3222 C C . VAL B 2 122 ? -19.008 144.510 33.448 1.00 34.60 122 VAL B C 1
ATOM 3223 O O . VAL B 2 122 ? -19.586 144.070 32.459 1.00 34.80 122 VAL B O 1
ATOM 3227 N N . PRO B 2 123 ? -19.104 145.801 33.806 1.00 34.69 123 PRO B N 1
ATOM 3228 C CA . PRO B 2 123 ? -19.920 146.765 33.060 1.00 35.22 123 PRO B CA 1
ATOM 3229 C C . PRO B 2 123 ? -19.922 146.687 31.527 1.00 36.34 123 PRO B C 1
ATOM 3230 O O . PRO B 2 123 ? -20.989 146.635 30.907 1.00 36.05 123 PRO B O 1
ATOM 3234 N N . PRO B 2 124 ? -18.735 146.680 30.894 1.00 37.17 124 PRO B N 1
ATOM 3235 C CA . PRO B 2 124 ? -18.690 146.614 29.429 1.00 38.00 124 PRO B CA 1
ATOM 3236 C C . PRO B 2 124 ? -19.279 145.323 28.867 1.00 38.66 124 PRO B C 1
ATOM 3237 O O . PRO B 2 124 ? -19.789 145.297 27.745 1.00 38.46 124 PRO B O 1
ATOM 3241 N N . LEU B 2 125 ? -19.207 144.258 29.658 1.00 39.79 125 LEU B N 1
ATOM 3242 C CA . LEU B 2 125 ? -19.714 142.961 29.239 1.00 40.90 125 LEU B CA 1
ATOM 3243 C C . LEU B 2 125 ? -21.232 142.933 29.089 1.00 42.07 125 LEU B C 1
ATOM 3244 O O . LEU B 2 125 ? -21.780 142.024 28.460 1.00 41.99 125 LEU B O 1
ATOM 3249 N N . TYR B 2 126 ? -21.917 143.921 29.657 1.00 43.11 126 TYR B N 1
ATOM 3250 C CA . TYR B 2 126 ? -23.367 143.948 29.539 1.00 44.59 126 TYR B CA 1
ATOM 3251 C C . TYR B 2 126 ? -23.790 144.264 28.110 1.00 45.37 126 TYR B C 1
ATOM 3252 O O . TYR B 2 126 ? -24.649 143.579 27.554 1.00 45.51 126 TYR B O 1
ATOM 3261 N N . GLU B 2 127 ? -23.193 145.296 27.519 1.00 46.36 127 GLU B N 1
ATOM 3262 C CA . GLU B 2 127 ? -23.524 145.671 26.146 1.00 47.75 127 GLU B CA 1
ATOM 3263 C C . GLU B 2 127 ? -23.141 144.534 25.205 1.00 48.60 127 GLU B C 1
ATOM 3264 O O . GLU B 2 127 ? -23.833 144.266 24.222 1.00 48.71 127 GLU B O 1
ATOM 3270 N N . LEU B 2 128 ? -22.033 143.870 25.513 1.00 49.61 128 LEU B N 1
ATOM 3271 C CA . LEU B 2 128 ? -21.567 142.748 24.710 1.00 50.74 128 LEU B CA 1
ATOM 3272 C C . LEU B 2 128 ? -22.650 141.671 24.744 1.00 51.62 128 LEU B C 1
ATOM 3273 O O . LEU B 2 128 ? -23.054 141.150 23.705 1.00 51.60 128 LEU B O 1
ATOM 3278 N N . ALA B 2 129 ? -23.123 141.355 25.947 1.00 52.56 129 ALA B N 1
ATOM 3279 C CA . ALA B 2 129 ? -24.171 140.355 26.131 1.00 53.39 129 ALA B CA 1
ATOM 3280 C C . ALA B 2 129 ? -25.428 140.764 25.362 1.00 54.14 129 ALA B C 1
ATOM 3281 O O . ALA B 2 129 ? -26.006 139.963 24.630 1.00 54.48 129 ALA B O 1
ATOM 3283 N N . LYS B 2 130 ? -25.850 142.013 25.532 1.00 54.86 130 LYS B N 1
ATOM 3284 C CA . LYS B 2 130 ? -27.027 142.509 24.831 1.00 55.75 130 LYS B CA 1
ATOM 3285 C C . LYS B 2 130 ? -26.845 142.284 23.338 1.00 56.17 130 LYS B C 1
ATOM 3286 O O . LYS B 2 130 ? -27.750 141.812 22.649 1.00 56.39 130 LYS B O 1
ATOM 3292 N N . GLN B 2 131 ? -25.657 142.629 22.855 1.00 56.67 131 GLN B N 1
ATOM 3293 C CA . GLN B 2 131 ? -25.303 142.493 21.448 1.00 57.11 131 GLN B CA 1
ATOM 3294 C C . GLN B 2 131 ? -25.447 141.043 20.984 1.00 57.38 131 GLN B C 1
ATOM 3295 O O . GLN B 2 131 ? -26.166 140.754 20.028 1.00 57.51 131 GLN B O 1
ATOM 3301 N N . LEU B 2 132 ? -24.756 140.137 21.672 1.00 57.57 132 LEU B N 1
ATOM 3302 C CA . LEU B 2 132 ? -24.778 138.719 21.331 1.00 57.87 132 LEU B CA 1
ATOM 3303 C C . LEU B 2 132 ? -26.159 138.082 21.464 1.00 58.48 132 LEU B C 1
ATOM 3304 O O . LEU B 2 132 ? -26.475 137.120 20.767 1.00 58.53 132 LEU B O 1
ATOM 3309 N N . GLU B 2 133 ? -26.984 138.608 22.361 1.00 59.09 133 GLU B N 1
ATOM 3310 C CA . GLU B 2 133 ? -28.317 138.055 22.549 1.00 59.54 133 GLU B CA 1
ATOM 3311 C C . GLU B 2 133 ? -29.042 137.965 21.209 1.00 59.75 133 GLU B C 1
ATOM 3312 O O . GLU B 2 133 ? -29.757 136.999 20.943 1.00 59.93 133 GLU B O 1
ATOM 3318 N N . LYS B 2 134 ? -28.844 138.972 20.364 1.00 59.86 134 LYS B N 1
ATOM 3319 C CA . LYS B 2 134 ? -29.481 139.014 19.052 1.00 59.99 134 LYS B CA 1
ATOM 3320 C C . LYS B 2 134 ? -29.101 137.818 18.181 1.00 60.03 134 LYS B C 1
ATOM 3321 O O . LYS B 2 134 ? -29.945 137.251 17.487 1.00 60.13 134 LYS B O 1
ATOM 3327 N N . THR B 2 135 ? -27.829 137.436 18.216 1.00 60.03 135 THR B N 1
ATOM 3328 C CA . THR B 2 135 ? -27.357 136.315 17.415 1.00 59.97 135 THR B CA 1
ATOM 3329 C C . THR B 2 135 ? -27.987 135.004 17.879 1.00 59.81 135 THR B C 1
ATOM 3330 O O . THR B 2 135 ? -27.875 133.977 17.211 1.00 59.76 135 THR B O 1
ATOM 3334 N N . GLY B 2 136 ? -28.651 135.046 19.028 1.00 59.68 136 GLY B N 1
ATOM 3335 C CA . GLY B 2 136 ? -29.288 133.852 19.553 1.00 59.37 136 GLY B CA 1
ATOM 3336 C C . GLY B 2 136 ? -28.315 132.727 19.858 1.00 59.02 136 GLY B C 1
ATOM 3337 O O . GLY B 2 136 ? -28.715 131.571 19.977 1.00 59.00 136 GLY B O 1
ATOM 3338 N N . CYS B 2 137 ? -27.033 133.058 19.983 1.00 58.57 137 CYS B N 1
ATOM 3339 C CA . CYS B 2 137 ? -26.020 132.055 20.288 0.01 58.13 137 CYS B CA 1
ATOM 3340 C C . CYS B 2 137 ? -26.197 131.594 21.729 1.00 57.90 137 CYS B C 1
ATOM 3341 O O . CYS B 2 137 ? -27.067 132.091 22.445 1.00 58.08 137 CYS B O 1
ATOM 3344 N N . GLN B 2 138 ? -25.369 130.646 22.153 1.00 57.56 138 GLN B N 1
ATOM 3345 C CA . GLN B 2 138 ? -25.432 130.129 23.517 1.00 57.05 138 GLN B CA 1
ATOM 3346 C C . GLN B 2 138 ? -24.446 130.932 24.366 1.00 56.67 138 GLN B C 1
ATOM 3347 O O . GLN B 2 138 ? -23.244 130.913 24.106 1.00 56.69 138 GLN B O 1
ATOM 3353 N N . MET B 2 139 ? -24.958 131.642 25.370 1.00 56.04 139 MET B N 1
ATOM 3354 C CA . MET B 2 139 ? -24.111 132.453 26.245 1.00 55.12 139 MET B CA 1
ATOM 3355 C C . MET B 2 139 ? -24.082 131.997 27.695 1.00 54.32 139 MET B C 1
ATOM 3356 O O . MET B 2 139 ? -25.121 131.788 28.321 1.00 54.52 139 MET B O 1
ATOM 3361 N N . THR B 2 140 ? -22.876 131.865 28.228 1.00 53.30 140 THR B N 1
ATOM 3362 C CA . THR B 2 140 ? -22.696 131.475 29.614 1.00 52.08 140 THR B CA 1
ATOM 3363 C C . THR B 2 140 ? -21.856 132.570 30.280 1.00 51.25 140 THR B C 1
ATOM 3364 O O . THR B 2 140 ? -20.683 132.765 29.946 1.00 51.09 140 THR B O 1
ATOM 3368 N N . ILE B 2 141 ? -22.477 133.295 31.208 1.00 50.09 141 ILE B N 1
ATOM 3369 C CA . ILE B 2 141 ? -21.819 134.396 31.902 1.00 48.91 141 ILE B CA 1
ATOM 3370 C C . ILE B 2 141 ? -21.388 134.066 33.326 1.00 48.11 141 ILE B C 1
ATOM 3371 O O . ILE B 2 141 ? -22.222 133.780 34.185 1.00 47.86 141 ILE B O 1
ATOM 3376 N N . LEU B 2 142 ? -20.085 134.125 33.574 1.00 47.20 142 LEU B N 1
ATOM 3377 C CA . LEU B 2 142 ? -19.546 133.872 34.904 1.00 46.55 142 LEU B CA 1
ATOM 3378 C C . LEU B 2 142 ? -19.056 135.220 35.436 1.00 46.25 142 LEU B C 1
ATOM 3379 O O . LEU B 2 142 ? -18.173 135.843 34.848 1.00 45.95 142 LEU B O 1
ATOM 3384 N N . LEU B 2 143 ? -19.641 135.678 36.537 1.00 45.98 143 LEU B N 1
ATOM 3385 C CA . LEU B 2 143 ? -19.248 136.958 37.119 1.00 45.72 143 LEU B CA 1
ATOM 3386 C C . LEU B 2 143 ? -18.717 136.795 38.537 1.00 45.48 143 LEU B C 1
ATOM 3387 O O . LEU B 2 143 ? -19.298 136.072 39.347 1.00 45.69 143 LEU B O 1
ATOM 3392 N N . GLY B 2 144 ? -17.611 137.472 38.831 1.00 45.02 144 GLY B N 1
ATOM 3393 C CA . GLY B 2 144 ? -17.017 137.385 40.153 1.00 44.40 144 GLY B CA 1
ATOM 3394 C C . GLY B 2 144 ? -16.879 138.732 40.835 1.00 44.07 144 GLY B C 1
ATOM 3395 O O . GLY B 2 144 ? -16.666 139.753 40.179 1.00 43.98 144 GLY B O 1
ATOM 3396 N N . PHE B 2 145 ? -17.000 138.727 42.160 1.00 43.40 145 PHE B N 1
ATOM 3397 C CA . PHE B 2 145 ? -16.892 139.945 42.953 1.00 42.91 145 PHE B CA 1
ATOM 3398 C C . PHE B 2 145 ? -16.188 139.642 44.275 1.00 42.73 145 PHE B C 1
ATOM 3399 O O . PHE B 2 145 ? -16.168 138.496 44.729 1.00 42.98 145 PHE B O 1
ATOM 3407 N N . ALA B 2 146 ? -15.604 140.669 44.884 1.00 42.47 146 ALA B N 1
ATOM 3408 C CA . ALA B 2 146 ? -14.901 140.510 46.156 1.00 42.12 146 ALA B CA 1
ATOM 3409 C C . ALA B 2 146 ? -15.906 140.216 47.262 1.00 41.87 146 ALA B C 1
ATOM 3410 O O . ALA B 2 146 ? -15.652 139.412 48.162 1.00 42.03 146 ALA B O 1
ATOM 3412 N N . SER B 2 147 ? -17.051 140.884 47.188 1.00 41.25 147 SER B N 1
ATOM 3413 C CA . SER B 2 147 ? -18.106 140.700 48.169 1.00 40.42 147 SER B CA 1
ATOM 3414 C C . SER B 2 147 ? -19.460 141.031 47.554 1.00 39.64 147 SER B C 1
ATOM 3415 O O . SER B 2 147 ? -19.547 141.514 46.421 1.00 39.71 147 SER B O 1
ATOM 3418 N N . GLU B 2 148 ? -20.513 140.767 48.316 1.00 38.67 148 GLU B N 1
ATOM 3419 C CA . GLU B 2 148 ? -21.882 141.011 47.883 1.00 37.43 148 GLU B CA 1
ATOM 3420 C C . GLU B 2 148 ? -22.185 142.501 47.699 1.00 36.93 148 GLU B C 1
ATOM 3421 O O . GLU B 2 148 ? -22.893 142.887 46.769 1.00 36.72 148 GLU B O 1
ATOM 3427 N N . ASN B 2 149 ? -21.640 143.340 48.576 1.00 36.70 149 ASN B N 1
ATOM 3428 C CA . ASN B 2 149 ? -21.889 144.778 48.496 1.00 36.53 149 ASN B CA 1
ATOM 3429 C C . ASN B 2 149 ? -21.347 145.460 47.239 1.00 36.06 149 ASN B C 1
ATOM 3430 O O . ASN B 2 149 ? -21.657 146.623 46.983 1.00 35.42 149 ASN B O 1
ATOM 3435 N N . VAL B 2 150 ? -20.539 144.749 46.459 1.00 35.69 150 VAL B N 1
ATOM 3436 C CA . VAL B 2 150 ? -19.998 145.329 45.237 1.00 35.40 150 VAL B CA 1
ATOM 3437 C C . VAL B 2 150 ? -20.479 144.593 43.995 1.00 34.94 150 VAL B C 1
ATOM 3438 O O . VAL B 2 150 ? -20.005 144.855 42.891 1.00 34.86 150 VAL B O 1
ATOM 3442 N N . LYS B 2 151 ? -21.418 143.669 44.179 1.00 34.33 151 LYS B N 1
ATOM 3443 C CA . LYS B 2 151 ? -21.980 142.929 43.052 1.00 33.63 151 LYS B CA 1
ATOM 3444 C C . LYS B 2 151 ? -22.847 143.909 42.269 1.00 33.71 151 LYS B C 1
ATOM 3445 O O . LYS B 2 151 ? -23.524 144.742 42.868 1.00 33.40 151 LYS B O 1
ATOM 3451 N N . ILE B 2 152 ? -22.821 143.815 40.941 1.00 33.39 152 ILE B N 1
ATOM 3452 C CA . ILE B 2 152 ? -23.613 144.707 40.094 1.00 33.36 152 ILE B CA 1
ATOM 3453 C C . ILE B 2 152 ? -24.112 144.026 38.819 1.00 33.54 152 ILE B C 1
ATOM 3454 O O . ILE B 2 152 ? -23.576 142.998 38.399 1.00 33.34 152 ILE B O 1
ATOM 3459 N N . LEU B 2 153 ? -25.144 144.611 38.214 1.00 33.76 153 LEU B N 1
ATOM 3460 C CA . LEU B 2 153 ? -25.713 144.111 36.961 1.00 34.53 153 LEU B CA 1
ATOM 3461 C C . LEU B 2 153 ? -26.327 142.704 36.955 1.00 35.07 153 LEU B C 1
ATOM 3462 O O . LEU B 2 153 ? -26.634 142.179 35.882 1.00 34.92 153 LEU B O 1
ATOM 3467 N N . GLU B 2 154 ? -26.507 142.084 38.118 1.00 35.58 154 GLU B N 1
ATOM 3468 C CA . GLU B 2 154 ? -27.088 140.745 38.124 1.00 36.45 154 GLU B CA 1
ATOM 3469 C C . GLU B 2 154 ? -28.458 140.760 37.465 1.00 36.53 154 GLU B C 1
ATOM 3470 O O . GLU B 2 154 ? -28.743 139.933 36.602 1.00 36.43 154 GLU B O 1
ATOM 3476 N N . ASN B 2 155 ? -29.306 141.703 37.864 1.00 36.76 155 ASN B N 1
ATOM 3477 C CA . ASN B 2 155 ? -30.635 141.782 37.276 1.00 37.37 155 A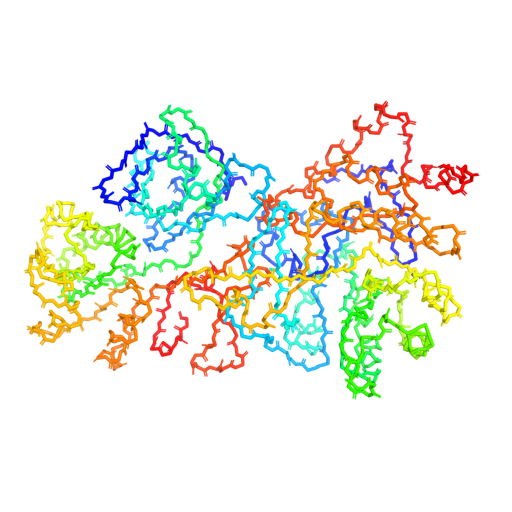SN B CA 1
ATOM 3478 C C . ASN B 2 155 ? -30.539 141.887 35.755 1.00 37.89 155 ASN B C 1
ATOM 3479 O O . ASN B 2 155 ? -31.149 141.099 35.035 1.00 37.67 155 ASN B O 1
ATOM 3484 N N . GLU B 2 156 ? -29.754 142.850 35.275 1.00 39.05 156 GLU B N 1
ATOM 3485 C CA . GLU B 2 156 ? -29.570 143.075 33.838 1.00 40.16 156 GLU B CA 1
ATOM 3486 C C . GLU B 2 156 ? -29.176 141.815 33.067 1.00 41.01 156 GLU B C 1
ATOM 3487 O O . GLU B 2 156 ? -29.737 141.525 32.008 1.00 41.17 156 GLU B O 1
ATOM 3493 N N . PHE B 2 157 ? -28.206 141.074 33.594 1.00 41.77 157 PHE B N 1
ATOM 3494 C CA . PHE B 2 157 ? -27.740 139.858 32.939 1.00 43.11 157 PHE B CA 1
ATOM 3495 C C . PHE B 2 157 ? -28.755 138.716 32.962 1.00 44.04 157 PHE B C 1
ATOM 3496 O O . PHE B 2 157 ? -29.086 138.157 31.914 1.00 43.74 157 PHE B O 1
ATOM 3504 N N . SER B 2 158 ? -29.250 138.373 34.151 1.00 45.14 158 SER B N 1
ATOM 3505 C CA . SER B 2 158 ? -30.208 137.278 34.280 1.00 46.17 158 SER B CA 1
ATOM 3506 C C . SER B 2 158 ? -31.417 137.454 33.368 1.00 46.66 158 SER B C 1
ATOM 3507 O O . SER B 2 158 ? -31.924 136.483 32.813 1.00 46.85 158 SER B O 1
ATOM 3510 N N . ASN B 2 159 ? -31.863 138.693 33.198 1.00 47.49 159 ASN B N 1
ATOM 3511 C CA . ASN B 2 159 ? -33.015 138.974 32.347 1.00 48.54 159 ASN B CA 1
ATOM 3512 C C . ASN B 2 159 ? -32.710 138.961 30.849 1.00 49.31 159 ASN B C 1
ATOM 3513 O O . ASN B 2 159 ? -33.344 139.674 30.067 1.00 49.29 159 ASN B O 1
ATOM 3518 N N . LEU B 2 160 ? -31.737 138.147 30.456 1.00 50.16 160 LEU B N 1
ATOM 3519 C CA . LEU B 2 160 ? -31.365 138.021 29.052 1.00 50.98 160 LEU B CA 1
ATOM 3520 C C . LEU B 2 160 ? -31.534 136.571 28.639 1.00 51.51 160 LEU B C 1
ATOM 3521 O O . LEU B 2 160 ? -30.984 135.673 29.274 1.00 51.47 160 LEU B O 1
ATOM 3526 N N . LYS B 2 161 ? -32.304 136.341 27.582 1.00 52.53 161 LYS B N 1
ATOM 3527 C CA . LYS B 2 161 ? -32.527 134.985 27.094 1.00 53.42 161 LYS B CA 1
ATOM 3528 C C . LYS B 2 161 ? -31.189 134.385 26.691 1.00 53.89 161 LYS B C 1
ATOM 3529 O O . LYS B 2 161 ? -30.166 135.069 26.723 1.00 54.19 161 LYS B O 1
ATOM 3535 N N . ASN B 2 162 ? -31.201 133.114 26.305 1.00 54.48 162 ASN B N 1
ATOM 3536 C CA . ASN B 2 162 ? -29.987 132.406 25.896 1.00 55.02 162 ASN B CA 1
ATOM 3537 C C . ASN B 2 162 ? -28.751 132.815 26.704 1.00 54.84 162 ASN B C 1
ATOM 3538 O O . ASN B 2 162 ? -27.654 132.939 26.162 1.00 54.74 162 ASN B O 1
ATOM 3543 N N . VAL B 2 163 ? -28.943 133.014 28.007 1.00 54.73 163 VAL B N 1
ATOM 3544 C CA . VAL B 2 163 ? -27.856 133.399 28.902 1.00 54.46 163 VAL B CA 1
ATOM 3545 C C . VAL B 2 163 ? -27.938 132.644 30.226 1.00 54.18 163 VAL B C 1
ATOM 3546 O O . VAL B 2 163 ? -28.957 132.693 30.916 1.00 54.09 163 VAL B O 1
ATOM 3550 N N . THR B 2 164 ? -26.861 131.942 30.571 1.00 53.78 164 THR B N 1
ATOM 3551 C CA . THR B 2 164 ? -26.796 131.186 31.819 1.00 53.30 164 THR B CA 1
ATOM 3552 C C . THR B 2 164 ? -25.816 131.895 32.750 1.00 52.83 164 THR B C 1
ATOM 3553 O O . THR B 2 164 ? -24.602 131.722 32.629 1.00 52.92 164 THR B O 1
ATOM 3557 N N . LEU B 2 165 ? -26.353 132.686 33.676 1.00 52.04 165 LEU B N 1
ATOM 3558 C CA . LEU B 2 165 ? -25.549 133.460 34.618 1.00 51.02 165 LEU B CA 1
ATOM 3559 C C . LEU B 2 165 ? -25.078 132.706 35.856 1.00 50.57 165 LEU B C 1
ATOM 3560 O O . LEU B 2 165 ? -25.864 132.050 36.536 1.00 50.70 165 LEU B O 1
ATOM 3565 N N . LYS B 2 166 ? -23.786 132.821 36.146 1.00 49.99 166 LYS B N 1
ATOM 3566 C CA . LYS B 2 166 ? -23.176 132.195 37.316 1.00 49.36 166 LYS B CA 1
ATOM 3567 C C . LYS B 2 166 ? -22.379 133.275 38.042 1.00 49.07 166 LYS B C 1
ATOM 3568 O O . LYS B 2 166 ? -21.524 133.926 37.444 1.00 48.96 166 LYS B O 1
ATOM 3574 N N . ILE B 2 167 ? -22.660 133.467 39.327 1.00 48.65 167 ILE B N 1
ATOM 3575 C CA . ILE B 2 167 ? -21.968 134.484 40.111 1.00 48.42 167 ILE B CA 1
ATOM 3576 C C . ILE B 2 167 ? -21.223 133.910 41.313 1.00 48.28 167 ILE B C 1
ATOM 3577 O O . ILE B 2 167 ? -21.689 132.976 41.966 1.00 48.20 167 ILE B O 1
ATOM 3582 N N . ALA B 2 168 ? -20.057 134.484 41.594 1.00 47.86 168 ALA B N 1
ATOM 3583 C CA . ALA B 2 168 ? -19.229 134.051 42.709 1.00 47.62 168 ALA B CA 1
ATOM 3584 C C . ALA B 2 168 ? -18.681 135.260 43.455 1.00 47.56 168 ALA B C 1
ATOM 3585 O O . ALA B 2 168 ? -18.576 136.348 42.891 1.00 47.49 168 ALA B O 1
ATOM 3587 N N . THR B 2 169 ? -18.347 135.064 44.727 1.00 47.85 169 THR B N 1
ATOM 3588 C CA . THR B 2 169 ? -17.781 136.121 45.559 1.00 48.19 169 THR B CA 1
ATOM 3589 C C . THR B 2 169 ? -16.625 135.513 46.335 1.00 48.64 169 THR B C 1
ATOM 3590 O O . THR B 2 169 ? -16.707 134.371 46.781 1.00 48.85 169 THR B O 1
ATOM 3594 N N . ASP B 2 170 ? -15.546 136.270 46.492 1.00 48.85 170 ASP B N 1
ATOM 3595 C CA . ASP B 2 170 ? -14.381 135.769 47.202 1.00 49.25 170 ASP B CA 1
ATOM 3596 C C . ASP B 2 170 ? -14.723 135.215 48.581 1.00 49.55 170 ASP B C 1
ATOM 3597 O O . ASP B 2 170 ? -14.308 134.108 48.926 1.00 49.58 170 ASP B O 1
ATOM 3602 N N . ASP B 2 171 ? -15.476 135.985 49.364 1.00 49.68 171 ASP B N 1
ATOM 3603 C CA . ASP B 2 171 ? -15.866 135.565 50.705 1.00 49.45 171 ASP B CA 1
ATOM 3604 C C . ASP B 2 171 ? -17.156 134.754 50.697 1.00 49.53 171 ASP B C 1
ATOM 3605 O O . ASP B 2 171 ? -17.695 134.421 51.752 1.00 49.38 171 ASP B O 1
ATOM 3610 N N . GLY B 2 172 ? -17.654 134.447 49.504 1.00 49.57 172 GLY B N 1
ATOM 3611 C CA . GLY B 2 172 ? -18.874 133.668 49.393 1.00 49.70 172 GLY B CA 1
ATOM 3612 C C . GLY B 2 172 ? -20.088 134.280 50.071 1.00 49.71 172 GLY B C 1
ATOM 3613 O O . GLY B 2 172 ? -20.937 133.556 50.589 1.00 49.51 172 GLY B O 1
ATOM 3614 N N . SER B 2 173 ? -20.175 135.608 50.071 1.00 49.62 173 SER B N 1
ATOM 3615 C CA . SER B 2 173 ? -21.306 136.300 50.683 1.00 49.49 173 SER B CA 1
ATOM 3616 C C . SER B 2 173 ? -22.492 136.302 49.722 1.00 49.52 173 SER B C 1
ATOM 3617 O O . SER B 2 173 ? -23.529 136.904 49.996 1.00 49.36 173 SER B O 1
ATOM 3620 N N . TYR B 2 174 ? -22.322 135.624 48.591 1.00 49.57 174 TYR B N 1
ATOM 3621 C CA . TYR B 2 174 ? -23.366 135.518 47.579 1.00 49.85 174 TYR B CA 1
ATOM 3622 C C . TYR B 2 174 ? -22.905 134.596 46.456 1.00 50.40 174 TYR B C 1
ATOM 3623 O O . TYR B 2 174 ? -21.729 134.590 46.091 1.00 50.19 174 TYR B O 1
ATOM 3632 N N . GLY B 2 175 ? -23.839 133.829 45.904 1.00 51.03 175 GLY B N 1
ATOM 3633 C CA . GLY B 2 175 ? -23.497 132.906 44.838 1.00 52.29 175 GLY B CA 1
ATOM 3634 C C . GLY B 2 175 ? -22.474 131.879 45.293 1.00 53.17 175 GLY B C 1
ATOM 3635 O O . GLY B 2 175 ? -22.458 131.480 46.458 1.00 52.92 175 GLY B O 1
ATOM 3636 N N . THR B 2 176 ? -21.615 131.449 44.375 1.00 54.11 176 THR B N 1
ATOM 3637 C CA . THR B 2 176 ? -20.586 130.469 44.693 1.00 55.15 176 THR B CA 1
ATOM 3638 C C . THR B 2 176 ? -19.437 131.144 45.435 1.00 55.90 176 THR B C 1
ATOM 3639 O O . THR B 2 176 ? -19.159 132.322 45.220 1.00 55.96 176 THR B O 1
ATOM 3643 N N . LYS B 2 177 ? -18.779 130.395 46.314 1.00 56.86 177 LYS B N 1
ATOM 3644 C CA . LYS B 2 177 ? -17.660 130.926 47.087 1.00 57.86 177 LYS B CA 1
ATOM 3645 C C . LYS B 2 177 ? -16.346 130.782 46.322 1.00 58.57 177 LYS B C 1
ATOM 3646 O O . LYS B 2 177 ? -16.036 129.714 45.794 1.00 58.79 177 LYS B O 1
ATOM 3652 N N . GLY B 2 178 ? -15.579 131.868 46.266 0.80 59.36 178 GLY B N 1
ATOM 3653 C CA . GLY B 2 178 ? -14.308 131.845 45.563 0.80 60.05 178 GLY B CA 1
ATOM 3654 C C . GLY B 2 178 ? -14.260 132.835 44.414 0.80 60.57 178 GLY B C 1
ATOM 3655 O O . GLY B 2 178 ? -15.087 133.747 44.333 0.80 60.39 178 GLY B O 1
ATOM 3656 N N . HIS B 2 179 ? -13.286 132.657 43.526 1.00 61.09 179 HIS B N 1
ATOM 3657 C CA . HIS B 2 179 ? -13.126 133.532 42.369 1.00 61.64 179 HIS B CA 1
ATOM 3658 C C . HIS B 2 179 ? -13.776 132.882 41.155 1.00 61.93 179 HIS B C 1
ATOM 3659 O O . HIS B 2 179 ? -14.000 131.672 41.145 1.00 61.96 179 HIS B O 1
ATOM 3666 N N . VAL B 2 180 ? -14.078 133.681 40.134 1.00 62.38 180 VAL B N 1
ATOM 3667 C CA . VAL B 2 180 ? -14.696 133.153 38.920 1.00 62.93 180 VAL B CA 1
ATOM 3668 C C . VAL B 2 180 ? -13.916 131.951 38.416 1.00 63.36 180 VAL B C 1
ATOM 3669 O O . VAL B 2 180 ? -14.496 131.006 37.886 1.00 63.48 180 VAL B O 1
ATOM 3673 N N . GLY B 2 181 ? -12.597 131.996 38.587 1.00 63.93 181 GLY B N 1
ATOM 3674 C CA . GLY B 2 181 ? -11.751 130.903 38.146 1.00 64.76 181 GLY B CA 1
ATOM 3675 C C . GLY B 2 181 ? -12.308 129.550 38.542 1.00 65.40 181 GLY B C 1
ATOM 3676 O O . GLY B 2 181 ? -12.087 128.552 37.858 1.00 65.52 181 GLY B O 1
ATOM 3677 N N . MET B 2 182 ? -13.039 129.514 39.650 1.00 65.96 182 MET B N 1
ATOM 3678 C CA . MET B 2 182 ? -13.628 128.272 40.127 1.00 66.76 182 MET B CA 1
ATOM 3679 C C . MET B 2 182 ? -14.795 127.861 39.231 1.00 66.90 182 MET B C 1
ATOM 3680 O O . MET B 2 182 ? -14.877 126.716 38.786 1.00 66.90 182 MET B O 1
ATOM 3685 N N . LEU B 2 183 ? -15.691 128.809 38.968 1.00 67.18 183 LEU B N 1
ATOM 3686 C CA . LEU B 2 183 ? -16.857 128.574 38.120 1.00 67.35 183 LEU B CA 1
ATOM 3687 C C . LEU B 2 183 ? -16.439 128.214 36.698 1.00 67.57 183 LEU B C 1
ATOM 3688 O O . LEU B 2 183 ? -17.151 127.502 35.989 1.00 67.67 183 LEU B O 1
ATOM 3693 N N . MET B 2 184 ? -15.280 128.720 36.291 1.00 67.81 184 MET B N 1
ATOM 3694 C CA . MET B 2 184 ? -14.744 128.477 34.958 1.00 68.03 184 MET B CA 1
ATOM 3695 C C . MET B 2 184 ? -14.427 126.997 34.753 1.00 68.28 184 MET B C 1
ATOM 3696 O O . MET B 2 184 ? -14.787 126.407 33.735 1.00 68.21 184 MET B O 1
ATOM 3701 N N . ASN B 2 185 ? -13.746 126.406 35.728 1.00 68.53 185 ASN B N 1
ATOM 3702 C CA . ASN B 2 185 ? -13.375 124.999 35.660 1.00 68.81 185 ASN B CA 1
ATOM 3703 C C . ASN B 2 185 ? -14.613 124.108 35.700 1.00 68.93 185 ASN B C 1
ATOM 3704 O O . ASN B 2 185 ? -14.571 122.951 35.283 1.00 69.18 185 ASN B O 1
ATOM 3709 N N . GLU B 2 186 ? -15.717 124.657 36.192 1.00 68.86 186 GLU B N 1
ATOM 3710 C CA . GLU B 2 186 ? -16.963 123.909 36.302 1.00 68.80 186 GLU B CA 1
ATOM 3711 C C . GLU B 2 186 ? -17.697 123.729 34.973 1.00 68.59 186 GLU B C 1
ATOM 3712 O O . GLU B 2 186 ? -18.355 122.710 34.762 1.00 68.66 186 GLU B O 1
ATOM 3718 N N . ILE B 2 187 ? -17.587 124.708 34.080 0.80 68.16 187 ILE B N 1
ATOM 3719 C CA . ILE B 2 187 ? -18.276 124.627 32.795 0.80 67.74 187 ILE B CA 1
ATOM 3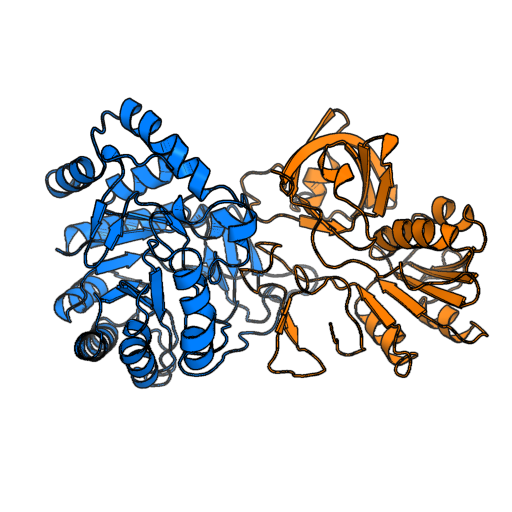720 C C . ILE B 2 187 ? -17.933 123.366 32.006 0.80 67.53 187 ILE B C 1
ATOM 3721 O O . ILE B 2 187 ? -16.811 122.859 32.068 0.80 67.45 187 ILE B O 1
ATOM 3726 N N . ASP B 2 188 ? -18.918 122.867 31.264 0.80 67.19 188 ASP B N 1
ATOM 3727 C CA . ASP B 2 188 ? -18.753 121.665 30.458 0.80 66.81 188 ASP B CA 1
ATOM 3728 C C . ASP B 2 188 ? -19.324 121.828 29.056 0.80 66.30 188 ASP B C 1
ATOM 3729 O O . ASP B 2 188 ? -20.509 121.580 28.827 0.80 66.46 188 ASP B O 1
ATOM 3734 N N . PHE B 2 189 ? -18.473 122.237 28.122 0.80 65.51 189 PHE B N 1
ATOM 3735 C CA . PHE B 2 189 ? -18.868 122.436 26.733 0.80 64.67 189 PHE B CA 1
ATOM 3736 C C . PHE B 2 189 ? -17.706 123.057 25.970 0.80 63.99 189 PHE B C 1
ATOM 3737 O O . PHE B 2 189 ? -16.803 123.643 26.568 0.80 63.93 189 PHE B O 1
ATOM 3745 N N . GLU B 2 190 ? -17.729 122.928 24.649 0.80 63.17 190 GLU B N 1
ATOM 3746 C CA . GLU B 2 190 ? -16.664 123.481 23.828 0.80 62.13 190 GLU B CA 1
ATOM 3747 C C . GLU B 2 190 ? -17.003 124.921 23.470 0.80 61.27 190 GLU B C 1
ATOM 3748 O O . GLU B 2 190 ? -17.926 125.176 22.698 0.80 61.14 190 GLU B O 1
ATOM 3754 N N . VAL B 2 191 ? -16.258 125.863 24.038 0.80 60.21 191 VAL B N 1
ATOM 3755 C CA . VAL B 2 191 ? -16.497 127.273 23.768 0.80 59.34 191 VAL B CA 1
ATOM 3756 C C . VAL B 2 191 ? -15.889 127.687 22.434 0.80 58.52 191 VAL B C 1
ATOM 3757 O O . VAL B 2 191 ? -14.778 127.288 22.095 0.80 58.44 191 VAL B O 1
ATOM 3761 N N . ASP B 2 192 ? -16.627 128.492 21.680 1.00 57.71 192 ASP B N 1
ATOM 3762 C CA . ASP B 2 192 ? -16.160 128.969 20.385 1.00 56.90 192 ASP B CA 1
ATOM 3763 C C . ASP B 2 192 ? -15.421 130.300 20.525 1.00 55.79 192 ASP B C 1
ATOM 3764 O O . ASP B 2 192 ? -14.446 130.556 19.818 1.00 55.92 192 ASP B O 1
ATOM 3769 N N . ALA B 2 193 ? -15.893 131.140 21.441 1.00 54.33 193 ALA B N 1
ATOM 3770 C CA . ALA B 2 193 ? -15.284 132.442 21.694 1.00 52.70 193 ALA B CA 1
ATOM 3771 C C . ALA B 2 193 ? -15.500 132.813 23.156 1.00 51.50 193 ALA B C 1
ATOM 3772 O O . ALA B 2 193 ? -16.589 132.615 23.697 1.00 51.14 193 ALA B O 1
ATOM 3774 N N . LEU B 2 194 ? -14.462 133.351 23.790 1.00 50.23 194 LEU B N 1
ATOM 3775 C CA . LEU B 2 194 ? -14.535 133.741 25.195 1.00 48.99 194 LEU B CA 1
ATOM 3776 C C . LEU B 2 194 ? -14.173 135.215 25.398 1.00 48.37 194 LEU B C 1
ATOM 3777 O O . LEU B 2 194 ? -13.024 135.613 25.202 1.00 48.52 194 LEU B O 1
ATOM 3782 N N . TYR B 2 195 ? -15.156 136.021 25.789 1.00 47.13 195 TYR B N 1
ATOM 3783 C CA . TYR B 2 195 ? -14.930 137.443 26.027 1.00 45.94 195 TYR B CA 1
ATOM 3784 C C . TYR B 2 195 ? -14.686 137.643 27.517 1.00 45.29 195 TYR B C 1
ATOM 3785 O O . TYR B 2 195 ? -15.438 137.128 28.340 1.00 45.38 195 TYR B O 1
ATOM 3794 N N . THR B 2 196 ? -13.649 138.396 27.871 1.00 44.24 196 THR B N 1
ATOM 3795 C CA . THR B 2 196 ? -13.352 138.612 29.282 1.00 43.51 196 THR B CA 1
ATOM 3796 C C . THR B 2 196 ? -12.863 140.027 29.622 1.00 43.37 196 THR B C 1
ATOM 3797 O O . THR B 2 196 ? -12.276 140.721 28.788 1.00 43.23 196 THR B O 1
ATOM 3801 N N . CYS B 2 197 ? -13.134 140.445 30.857 1.00 43.10 197 CYS B N 1
ATOM 3802 C CA . CYS B 2 197 ? -12.740 141.757 31.366 1.00 42.41 197 CYS B CA 1
ATOM 3803 C C . CYS B 2 197 ? -12.806 141.712 32.894 1.00 42.56 197 CYS B C 1
ATOM 3804 O O . CYS B 2 197 ? -13.815 141.300 33.471 1.00 42.11 197 CYS B O 1
ATOM 3807 N N . GLY B 2 198 ? -11.723 142.124 33.544 1.00 42.43 198 GLY B N 1
ATOM 3808 C CA . GLY B 2 198 ? -11.684 142.110 34.994 1.00 42.45 198 GLY B CA 1
ATOM 3809 C C . GLY B 2 198 ? -10.281 142.337 35.524 1.00 42.50 198 GLY B C 1
ATOM 3810 O O . GLY B 2 198 ? -9.404 142.788 34.792 1.00 42.16 198 GLY B O 1
ATOM 3811 N N . ALA B 2 199 ? -10.070 142.020 36.798 1.00 42.59 199 ALA B N 1
ATOM 3812 C CA . ALA B 2 199 ? -8.768 142.205 37.429 1.00 43.06 199 ALA B CA 1
ATOM 3813 C C . ALA B 2 199 ? -7.683 141.432 36.686 1.00 43.25 199 ALA B C 1
ATOM 3814 O O . ALA B 2 199 ? -7.937 140.361 36.133 1.00 43.34 199 ALA B O 1
ATOM 3816 N N . PRO B 2 200 ? -6.454 141.974 36.663 1.00 43.48 200 PRO B N 1
ATOM 3817 C CA . PRO B 2 200 ? -5.319 141.343 35.987 1.00 43.58 200 PRO B CA 1
ATOM 3818 C C . PRO B 2 200 ? -5.171 139.862 36.304 1.00 43.63 200 PRO B C 1
ATOM 3819 O O . PRO B 2 200 ? -5.058 139.039 35.399 1.00 43.88 200 PRO B O 1
ATOM 3823 N N . ALA B 2 201 ? -5.177 139.525 37.589 1.00 43.87 201 ALA B N 1
ATOM 3824 C CA . ALA B 2 201 ? -5.042 138.134 38.012 1.00 43.90 201 ALA B CA 1
ATOM 3825 C C . ALA B 2 201 ? -6.107 137.249 37.368 1.00 44.08 201 ALA B C 1
ATOM 3826 O O . ALA B 2 201 ? -5.860 136.076 37.079 1.00 44.06 201 ALA B O 1
ATOM 3828 N N . MET B 2 202 ? -7.290 137.813 37.147 1.00 44.09 202 MET B N 1
ATOM 3829 C CA . MET B 2 202 ? -8.388 137.066 36.540 1.00 44.28 202 MET B CA 1
ATOM 3830 C C . MET B 2 202 ? -8.142 136.852 35.045 1.00 44.36 202 MET B C 1
ATOM 3831 O O . MET B 2 202 ? -8.418 135.781 34.509 1.00 44.10 202 MET B O 1
ATOM 3836 N N . LEU B 2 203 ? -7.627 137.877 34.377 1.00 44.37 203 LEU B N 1
ATOM 3837 C CA . LEU B 2 203 ? -7.340 137.779 32.953 1.00 45.01 203 LEU B CA 1
ATOM 3838 C C . LEU B 2 203 ? -6.239 136.755 32.711 1.00 45.35 203 LEU B C 1
ATOM 3839 O O . LEU B 2 203 ? -6.306 135.973 31.766 1.00 45.13 203 LEU B O 1
ATOM 3844 N N . LYS B 2 204 ? -5.229 136.760 33.575 1.00 46.37 204 LYS B N 1
ATOM 3845 C CA . LYS B 2 204 ? -4.110 135.828 33.460 1.00 47.27 204 LYS B CA 1
ATOM 3846 C C . LYS B 2 204 ? -4.619 134.399 33.618 1.00 47.90 204 LYS B C 1
ATOM 3847 O O . LYS B 2 204 ? -4.179 133.487 32.918 1.00 47.44 204 LYS B O 1
ATOM 3853 N N . ALA B 2 205 ? -5.559 134.218 34.540 1.00 48.95 205 ALA B N 1
ATOM 3854 C CA . ALA B 2 205 ? -6.142 132.908 34.797 1.00 49.80 205 ALA B CA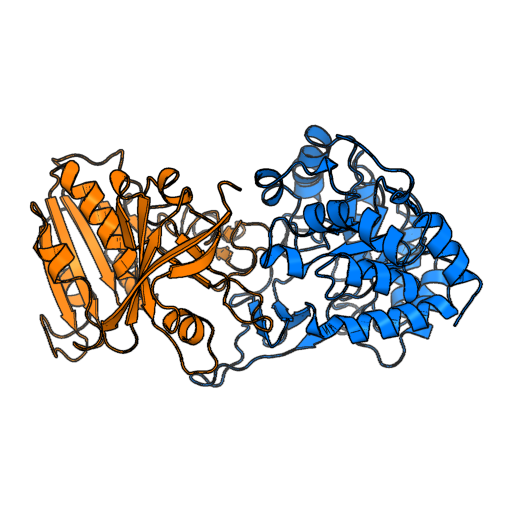 1
ATOM 3855 C C . ALA B 2 205 ? -6.973 132.433 33.608 1.00 50.53 205 ALA B C 1
ATOM 3856 O O . ALA B 2 205 ? -6.858 131.282 33.185 1.00 51.01 205 ALA B O 1
ATOM 3858 N N . VAL B 2 206 ? -7.806 133.320 33.068 1.00 51.07 206 VAL B N 1
ATOM 3859 C CA . VAL B 2 206 ? -8.656 132.978 31.930 1.00 51.83 206 VAL B CA 1
ATOM 3860 C C . VAL B 2 206 ? -7.845 132.644 30.680 1.00 52.53 206 VAL B C 1
ATOM 3861 O O . VAL B 2 206 ? -7.988 131.562 30.109 1.00 52.55 206 VAL B O 1
ATOM 3865 N N . ALA B 2 207 ? -7.000 133.579 30.254 1.00 53.22 207 ALA B N 1
ATOM 3866 C CA . ALA B 2 207 ? -6.175 133.381 29.067 1.00 53.99 207 ALA B CA 1
ATOM 3867 C C . ALA B 2 207 ? -5.194 132.226 29.244 1.00 54.51 207 ALA B C 1
ATOM 3868 O O . ALA B 2 207 ? -4.586 131.770 28.276 1.00 54.83 207 ALA B O 1
ATOM 3870 N N . LYS B 2 208 ? -5.039 131.760 30.480 1.00 55.02 208 LYS B N 1
ATOM 3871 C CA . LYS B 2 208 ? -4.138 130.651 30.772 1.00 55.71 208 LYS B CA 1
ATOM 3872 C C . LYS B 2 208 ? -4.856 129.320 30.573 1.00 56.44 208 LYS B C 1
ATOM 3873 O O . LYS B 2 208 ? -4.277 128.366 30.052 1.00 56.60 208 LYS B O 1
ATOM 3879 N N . LYS B 2 209 ? -6.117 129.264 30.994 1.00 57.10 209 LYS B N 1
ATOM 3880 C CA . LYS B 2 209 ? -6.920 128.055 30.860 1.00 57.91 209 LYS B CA 1
ATOM 3881 C C . LYS B 2 209 ? -7.340 127.850 29.405 1.00 58.54 209 LYS B C 1
ATOM 3882 O O . LYS B 2 209 ? -7.447 126.716 28.929 1.00 58.74 209 LYS B O 1
ATOM 3888 N N . TYR B 2 210 ? -7.575 128.953 28.702 1.00 59.00 210 TYR B N 1
ATOM 3889 C CA . TYR B 2 210 ? -7.984 128.892 27.307 1.00 59.38 210 TYR B CA 1
ATOM 3890 C C . TYR B 2 210 ? -6.896 129.390 26.371 1.00 59.40 210 TYR B C 1
ATOM 3891 O O . TYR B 2 210 ? -7.136 130.229 25.506 1.00 59.23 210 TYR B O 1
ATOM 3900 N N . ASP B 2 211 ? -5.697 128.850 26.547 1.00 59.61 211 ASP B N 1
ATOM 3901 C CA . ASP B 2 211 ? -4.555 129.228 25.731 1.00 60.00 211 ASP B CA 1
ATOM 3902 C C . ASP B 2 211 ? -4.734 128.877 24.253 1.00 60.18 211 ASP B C 1
ATOM 3903 O O . ASP B 2 211 ? -4.457 129.698 23.375 1.00 60.36 211 ASP B O 1
ATOM 3908 N N . GLN B 2 212 ? -5.210 127.666 23.981 1.00 60.08 212 GLN B N 1
ATOM 3909 C CA . GLN B 2 212 ? -5.399 127.211 22.606 1.00 59.94 212 GLN B CA 1
ATOM 3910 C C . GLN B 2 212 ? -6.566 127.861 21.867 1.00 59.76 212 GLN B C 1
ATOM 3911 O O . GLN B 2 212 ? -6.711 127.686 20.654 1.00 59.76 212 GLN B O 1
ATOM 3917 N N . LEU B 2 213 ? -7.396 128.607 22.589 1.00 59.37 213 LEU B N 1
ATOM 3918 C CA . LEU B 2 213 ? -8.543 129.271 21.971 1.00 58.76 213 LEU B CA 1
ATOM 3919 C C . LEU B 2 213 ? -8.080 130.523 21.224 1.00 58.32 213 LEU B C 1
ATOM 3920 O O . LEU B 2 213 ? -7.476 131.419 21.817 1.00 58.33 213 LEU B O 1
ATOM 3925 N N . GLU B 2 214 ? -8.365 130.581 19.926 1.00 57.71 214 GLU B N 1
ATOM 3926 C CA . GLU B 2 214 ? -7.975 131.726 19.106 1.00 57.06 214 GLU B CA 1
ATOM 3927 C C . GLU B 2 214 ? -8.937 132.892 19.308 1.00 56.40 214 GLU B C 1
ATOM 3928 O O . GLU B 2 214 ? -8.522 134.048 19.373 1.00 56.39 214 GLU B O 1
ATOM 3934 N N . ARG B 2 215 ? -10.224 132.575 19.405 1.00 55.65 215 ARG B N 1
ATOM 3935 C CA . ARG B 2 215 ? -11.258 133.584 19.595 1.00 54.77 215 ARG B CA 1
ATOM 3936 C C . ARG B 2 215 ? -11.342 134.029 21.055 1.00 53.82 215 ARG B C 1
ATOM 3937 O O . ARG B 2 215 ? -12.417 134.038 21.659 1.00 53.84 215 ARG B O 1
ATOM 3945 N N . LEU B 2 216 ? -10.190 134.396 21.612 1.00 52.65 216 LEU B N 1
ATOM 3946 C CA . LEU B 2 216 ? -10.097 134.860 22.995 1.00 51.20 216 LEU B CA 1
ATOM 3947 C C . LEU B 2 216 ? -9.964 136.381 23.010 1.00 50.25 216 LEU B C 1
ATOM 3948 O O . LEU B 2 216 ? -8.932 136.934 22.622 1.00 50.19 216 LEU B O 1
ATOM 3953 N N . TYR B 2 217 ? -11.017 137.053 23.457 1.00 48.85 217 TYR B N 1
ATOM 3954 C CA . TYR B 2 217 ? -11.026 138.507 23.509 1.00 47.33 217 TYR B CA 1
ATOM 3955 C C . TYR B 2 217 ? -10.865 139.013 24.936 1.00 45.80 217 TYR B C 1
ATOM 3956 O O . TYR B 2 217 ? -11.725 138.797 25.788 1.00 45.70 217 TYR B O 1
ATOM 3965 N N . ILE B 2 218 ? -9.752 139.697 25.176 1.00 43.85 218 ILE B N 1
ATOM 3966 C CA . ILE B 2 218 ? -9.422 140.227 26.491 1.00 41.87 218 ILE B CA 1
ATOM 3967 C C . ILE B 2 218 ? -9.381 141.754 26.525 1.00 40.65 218 ILE B C 1
ATOM 3968 O O . ILE B 2 218 ? -8.597 142.374 25.810 1.00 40.31 218 ILE B O 1
ATOM 3973 N N . SER B 2 219 ? -10.221 142.353 27.366 1.00 39.04 219 SER B N 1
ATOM 3974 C CA . SER B 2 219 ? -10.259 143.808 27.495 1.00 37.81 219 SER B CA 1
ATOM 3975 C C . SER B 2 219 ? -9.292 144.235 28.602 1.00 36.90 219 SER B C 1
ATOM 3976 O O . SER B 2 219 ? -9.359 143.737 29.730 1.00 36.92 219 SER B O 1
ATOM 3979 N N . MET B 2 220 ? -8.398 145.164 28.276 1.00 35.39 220 MET B N 1
ATOM 3980 C CA . MET B 2 220 ? -7.392 145.632 29.225 1.00 34.27 220 MET B CA 1
ATOM 3981 C C . MET B 2 220 ? -7.622 147.033 29.782 1.00 33.15 220 MET B C 1
ATOM 3982 O O . MET B 2 220 ? -8.401 147.823 29.243 1.00 32.80 220 MET B O 1
ATOM 3987 N N . GLU B 2 221 ? -6.919 147.318 30.874 1.00 31.98 221 GLU B N 1
ATOM 3988 C CA . GLU B 2 221 ? -6.948 148.621 31.526 1.00 30.73 221 GLU B CA 1
ATOM 3989 C C . GLU B 2 221 ? -5.491 149.055 31.641 1.00 30.08 221 GLU B C 1
ATOM 3990 O O . GLU B 2 221 ? -4.582 148.228 31.547 1.00 30.28 221 GLU B O 1
ATOM 3996 N N . SER B 2 222 ? -5.268 150.345 31.851 1.00 29.24 222 SER B N 1
ATOM 3997 C CA . SER B 2 222 ? -3.918 150.881 31.967 1.00 28.35 222 SER B CA 1
ATOM 3998 C C . SER B 2 222 ? -4.013 152.343 32.405 1.00 27.66 222 SER B C 1
ATOM 3999 O O . SER B 2 222 ? -5.097 152.925 32.379 1.00 27.60 222 SER B O 1
ATOM 4002 N N . ARG B 2 223 ? -2.901 152.931 32.837 1.00 26.40 223 ARG B N 1
ATOM 4003 C CA . ARG B 2 223 ? -2.929 154.345 33.205 1.00 26.12 223 ARG B CA 1
ATOM 4004 C C . ARG B 2 223 ? -2.857 155.050 31.854 1.00 25.34 223 ARG B C 1
ATOM 4005 O O . ARG B 2 223 ? -2.062 154.666 30.995 1.00 26.31 223 ARG B O 1
ATOM 4013 N N . MET B 2 224 ? -3.686 156.066 31.653 1.00 24.39 224 MET B N 1
ATOM 4014 C CA . MET B 2 224 ? -3.695 156.775 30.382 1.00 23.16 224 MET B CA 1
ATOM 4015 C C . MET B 2 224 ? -3.521 158.270 30.572 1.00 22.86 224 MET B C 1
ATOM 4016 O O . MET B 2 224 ? -3.624 158.788 31.683 1.00 22.39 224 MET B O 1
ATOM 4021 N N . ALA B 2 225 ? -3.270 158.954 29.462 1.00 22.09 225 ALA B N 1
ATOM 4022 C CA . ALA B 2 225 ? -3.140 160.396 29.448 1.00 21.51 225 ALA B CA 1
ATOM 4023 C C . ALA B 2 225 ? -3.975 160.919 28.269 1.00 21.28 225 ALA B C 1
ATOM 4024 O O . ALA B 2 225 ? -5.139 161.297 28.441 1.00 20.85 225 ALA B O 1
ATOM 4026 N N . CYS B 2 226 ? -3.398 160.910 27.070 1.00 21.22 226 CYS B N 1
ATOM 4027 C CA . CYS B 2 226 ? -4.099 161.409 25.881 1.00 21.10 226 CYS B CA 1
ATOM 4028 C C . CYS B 2 226 ? -5.369 160.623 25.551 1.00 20.77 226 CYS B C 1
ATOM 4029 O O . CYS B 2 226 ? -6.370 161.204 25.153 1.00 20.97 226 CYS B O 1
ATOM 4032 N N . GLY B 2 227 ? -5.316 159.304 25.702 1.00 21.55 227 GLY B N 1
ATOM 4033 C CA . GLY B 2 227 ? -6.471 158.474 25.407 1.00 21.81 227 GLY B CA 1
ATOM 4034 C C . GLY B 2 227 ? -6.717 158.223 23.920 1.00 22.45 227 GLY B C 1
ATOM 4035 O O . GLY B 2 227 ? -7.708 157.582 23.565 1.00 21.67 227 GLY B O 1
ATOM 4036 N N . ILE B 2 228 ? -5.829 158.708 23.051 1.00 22.60 228 ILE B N 1
ATOM 4037 C CA . ILE B 2 228 ? -6.014 158.514 21.610 1.00 23.39 228 ILE B CA 1
ATOM 4038 C C . ILE B 2 228 ? -4.873 157.816 20.872 1.00 23.58 228 ILE B C 1
ATOM 4039 O O . ILE B 2 228 ? -4.980 157.550 19.668 1.00 23.55 228 ILE B O 1
ATOM 4044 N N . GLY B 2 229 ? -3.782 157.523 21.574 1.00 23.50 229 GLY B N 1
ATOM 4045 C CA . GLY B 2 229 ? -2.685 156.817 20.934 1.00 23.57 229 GLY B CA 1
ATOM 4046 C C . GLY B 2 229 ? -1.427 157.600 20.621 1.00 23.28 229 GLY B C 1
ATOM 4047 O O . GLY B 2 229 ? -0.489 157.054 20.043 1.00 23.25 229 GLY B O 1
ATOM 4048 N N . ALA B 2 230 ? -1.385 158.862 21.024 1.00 23.57 230 ALA B N 1
ATOM 4049 C CA . ALA B 2 230 ? -0.227 159.704 20.760 1.00 24.04 230 ALA B CA 1
ATOM 4050 C C . ALA B 2 230 ? 0.879 159.704 21.832 1.00 24.49 230 ALA B C 1
ATOM 4051 O O . ALA B 2 230 ? 2.060 159.658 21.496 1.00 24.59 230 ALA B O 1
ATOM 4053 N N . CYS B 2 231 ? 0.511 159.731 23.114 1.00 24.56 231 CYS B N 1
ATOM 4054 C CA . CYS B 2 231 ? 1.524 159.818 24.170 1.00 24.57 231 CYS B CA 1
ATOM 4055 C C . CYS B 2 231 ? 2.266 158.551 24.568 1.00 25.08 231 CYS B C 1
ATOM 4056 O O . CYS B 2 231 ? 3.347 158.630 25.159 1.00 25.33 231 CYS B O 1
ATOM 4059 N N . TYR B 2 232 ? 1.693 157.394 24.260 1.00 25.84 232 TYR B N 1
ATOM 4060 C CA . TYR B 2 232 ? 2.307 156.109 24.587 1.00 26.75 232 TYR B CA 1
ATOM 4061 C C . TYR B 2 232 ? 2.429 155.774 26.074 1.00 26.80 232 TYR B C 1
ATOM 4062 O O . TYR B 2 232 ? 3.322 155.036 26.485 1.00 26.72 232 TYR B O 1
ATOM 4071 N N . ALA B 2 233 ? 1.515 156.297 26.877 1.00 26.99 233 ALA B N 1
ATOM 4072 C CA . ALA B 2 233 ? 1.523 156.022 28.311 1.00 27.47 233 ALA B CA 1
ATOM 4073 C C . ALA B 2 233 ? 0.953 154.638 28.628 1.00 27.84 233 ALA B C 1
ATOM 4074 O O . ALA B 2 233 ? 1.438 153.950 29.522 1.00 27.48 233 ALA B O 1
ATOM 4076 N N . CYS B 2 234 ? -0.064 154.233 27.869 1.00 28.55 234 CYS B N 1
ATOM 4077 C CA . CYS B 2 234 ? -0.776 152.966 28.085 1.00 29.12 234 CYS B CA 1
ATOM 4078 C C . CYS B 2 234 ? -0.231 151.707 27.404 1.00 30.22 234 CYS B C 1
ATOM 4079 O O . CYS B 2 234 ? -1.002 150.796 27.102 1.00 30.29 234 CYS B O 1
ATOM 4082 N N . VAL B 2 235 ? 1.076 151.623 27.198 1.00 31.58 235 VAL B N 1
ATOM 4083 C CA . VAL B 2 235 ? 1.651 150.483 26.487 1.00 33.05 235 VAL B CA 1
ATOM 4084 C C . VAL B 2 235 ? 1.720 149.107 27.142 1.00 34.51 235 VAL B C 1
ATOM 4085 O O . VAL B 2 235 ? 1.754 148.968 28.367 1.00 34.50 235 VAL B O 1
ATOM 4089 N N . GLU B 2 236 ? 1.759 148.098 26.270 1.00 36.20 236 GLU B N 1
ATOM 4090 C CA . GLU B 2 236 ? 1.857 146.678 26.611 1.00 37.68 236 GLU B CA 1
ATOM 4091 C C . GLU B 2 236 ? 2.818 146.072 25.581 1.00 38.42 236 GLU B C 1
ATOM 4092 O O . GLU B 2 236 ? 2.942 146.598 24.476 1.00 38.16 236 GLU B O 1
ATOM 4098 N N . HIS B 2 237 ? 3.499 144.984 25.936 1.00 39.36 237 HIS B N 1
ATOM 4099 C CA . HIS B 2 237 ? 4.400 144.326 24.990 1.00 40.63 237 HIS B CA 1
ATOM 4100 C C . HIS B 2 237 ? 3.588 143.341 24.159 1.00 41.34 237 HIS B C 1
ATOM 4101 O O . HIS B 2 237 ? 2.785 142.582 24.698 1.00 41.17 237 HIS B O 1
ATOM 4108 N N . ASP B 2 238 ? 3.793 143.358 22.847 1.00 42.31 238 ASP B N 1
ATOM 4109 C CA . ASP B 2 238 ? 3.107 142.453 21.957 1.00 43.61 238 ASP B CA 1
ATOM 4110 C C . ASP B 2 238 ? 3.673 141.054 22.115 1.00 44.68 238 ASP B C 1
ATOM 4111 O O . ASP B 2 238 ? 4.839 140.839 21.794 1.00 44.64 238 ASP B O 1
ATOM 4116 N N . LYS B 2 239 ? 2.886 140.104 22.616 1.00 46.34 239 LYS B N 1
ATOM 4117 C CA . LYS B 2 239 ? 3.391 138.745 22.798 1.00 47.75 239 LYS B CA 1
ATOM 4118 C C . LYS B 2 239 ? 4.002 138.205 21.512 1.00 48.65 239 LYS B C 1
ATOM 4119 O O . LYS B 2 239 ? 4.896 137.358 21.529 1.00 49.26 239 LYS B O 1
ATOM 4125 N N . GLU B 2 240 ? 3.520 138.723 20.395 1.00 49.14 240 GLU B N 1
ATOM 4126 C CA . GLU B 2 240 ? 3.968 138.357 19.078 1.00 49.77 240 GLU B CA 1
ATOM 4127 C C . GLU B 2 240 ? 5.316 138.905 18.693 1.00 50.05 240 GLU B C 1
ATOM 4128 O O . GLU B 2 240 ? 6.079 138.307 17.937 1.00 50.39 240 GLU B O 1
ATOM 4134 N N . ASP B 2 241 ? 5.584 140.089 19.237 1.00 50.05 241 ASP B N 1
ATOM 4135 C CA . ASP B 2 241 ? 6.829 140.816 19.034 1.00 49.86 241 ASP B CA 1
ATOM 4136 C C . ASP B 2 241 ? 6.996 141.784 20.202 1.00 49.66 241 ASP B C 1
ATOM 4137 O O . ASP B 2 241 ? 6.402 142.861 20.218 1.00 49.59 241 ASP B O 1
ATOM 4142 N N . GLU B 2 242 ? 7.795 141.380 21.185 1.00 49.18 242 GLU B N 1
ATOM 4143 C CA . GLU B 2 242 ? 8.028 142.195 22.370 1.00 48.94 242 GLU B CA 1
ATOM 4144 C C . GLU B 2 242 ? 8.449 143.619 22.034 1.00 47.90 242 GLU B C 1
ATOM 4145 O O . GLU B 2 242 ? 8.184 144.550 22.798 1.00 47.82 242 GLU B O 1
ATOM 4151 N N . SER B 2 243 ? 9.114 143.782 20.895 0.80 46.53 243 SER B N 1
ATOM 4152 C CA . SER B 2 243 ? 9.574 145.093 20.456 0.80 45.36 243 SER B CA 1
ATOM 4153 C C . SER B 2 243 ? 8.379 145.971 20.126 0.80 44.37 243 SER B C 1
ATOM 4154 O O . SER B 2 243 ? 8.395 147.175 20.365 0.80 44.07 243 SER B O 1
ATOM 4157 N N . HIS B 2 244 ? 7.344 145.358 19.566 1.00 43.45 244 HIS B N 1
ATOM 4158 C CA . HIS B 2 244 ? 6.144 146.092 19.194 1.00 42.82 244 HIS B CA 1
ATOM 4159 C C . HIS B 2 244 ? 5.335 146.444 20.433 1.00 42.14 244 HIS B C 1
ATOM 4160 O O . HIS B 2 244 ? 5.073 145.591 21.281 1.00 42.44 244 HIS B O 1
ATOM 4167 N N . ALA B 2 245 ? 4.940 147.706 20.537 1.00 41.11 245 ALA B N 1
ATOM 4168 C CA . ALA B 2 245 ? 4.153 148.149 21.676 1.00 39.59 245 ALA B CA 1
ATOM 4169 C C . ALA B 2 245 ? 2.684 148.240 21.295 1.00 38.55 245 ALA B C 1
ATOM 4170 O O . ALA B 2 245 ? 2.337 148.758 20.229 1.00 38.65 245 ALA B O 1
ATOM 4172 N N . LEU B 2 246 ? 1.826 147.706 22.159 1.00 36.79 246 LEU B N 1
ATOM 4173 C CA . LEU B 2 246 ? 0.386 147.754 21.943 1.00 35.07 246 LEU B CA 1
ATOM 4174 C C . LEU B 2 246 ? -0.168 148.836 22.876 1.00 33.93 246 LEU B C 1
ATOM 4175 O O . LEU B 2 246 ? 0.149 148.863 24.063 1.00 33.26 246 LEU B O 1
ATOM 4180 N N . LYS B 2 247 ? -0.979 149.733 22.334 1.00 32.46 247 LYS B N 1
ATOM 4181 C CA . LYS B 2 247 ? -1.554 150.803 23.136 1.00 30.95 247 LYS B CA 1
ATOM 4182 C C . LYS B 2 247 ? -2.974 150.446 23.541 1.00 29.89 247 LYS B C 1
ATOM 4183 O O . LYS B 2 247 ? -3.857 150.308 22.697 1.00 29.46 247 LYS B O 1
ATOM 4189 N N . VAL B 2 248 ? -3.181 150.278 24.843 1.00 28.64 248 VAL B N 1
ATOM 4190 C CA . VAL B 2 248 ? -4.493 149.916 25.360 1.00 27.43 248 VAL B CA 1
ATOM 4191 C C . VAL B 2 248 ? -5.597 150.846 24.878 1.00 27.09 248 VAL B C 1
ATOM 4192 O O . VAL B 2 248 ? -6.683 150.388 24.526 1.00 26.31 248 VAL B O 1
ATOM 4196 N N . CYS B 2 249 ? -5.323 152.146 24.851 1.00 26.90 249 CYS B N 1
ATOM 4197 C CA . CYS B 2 249 ? -6.333 153.114 24.428 1.00 27.94 249 CYS B CA 1
ATOM 4198 C C . CYS B 2 249 ? -6.706 153.062 22.946 1.00 28.80 249 CYS B C 1
ATOM 4199 O O . CYS B 2 249 ? -7.881 153.210 22.595 1.00 28.95 249 CYS B O 1
ATOM 4202 N N . GLU B 2 250 ? -5.712 152.855 22.084 1.00 29.44 250 GLU B N 1
ATOM 4203 C CA . GLU B 2 250 ? -5.934 152.835 20.636 1.00 30.48 250 GLU B CA 1
ATOM 4204 C C . GLU B 2 250 ? -5.962 151.438 20.027 1.00 31.19 250 GLU B C 1
ATOM 4205 O O . GLU B 2 250 ? -6.855 151.111 19.242 1.00 31.48 250 GLU B O 1
ATOM 4211 N N . ASP B 2 251 ? -4.975 150.620 20.376 1.00 32.02 251 ASP B N 1
ATOM 4212 C CA . ASP B 2 251 ? -4.915 149.255 19.880 1.00 32.71 251 ASP B CA 1
ATOM 4213 C C . ASP B 2 251 ? -5.942 148.426 20.638 1.00 33.69 251 ASP B C 1
ATOM 4214 O O . ASP B 2 251 ? -6.581 147.543 20.071 1.00 34.01 251 ASP B O 1
ATOM 4219 N N . GLY B 2 252 ? -6.100 148.724 21.923 1.00 34.17 252 GLY B N 1
ATOM 4220 C CA . GLY B 2 252 ? -7.064 148.007 22.734 1.00 35.37 252 GLY B CA 1
ATOM 4221 C C . GLY B 2 252 ? -8.322 148.833 22.902 1.00 36.33 252 GLY B C 1
ATOM 4222 O O . GLY B 2 252 ? -8.659 149.623 22.018 1.00 35.92 252 GLY B O 1
ATOM 4223 N N . PRO B 2 253 ? -9.008 148.726 24.051 1.00 37.36 253 PRO B N 1
ATOM 4224 C CA . PRO B 2 253 ? -8.661 147.897 25.211 1.00 38.61 253 PRO B CA 1
ATOM 4225 C C . PRO B 2 253 ? -8.733 146.381 25.054 1.00 39.76 253 PRO B C 1
ATOM 4226 O O . PRO B 2 253 ? -8.070 145.653 25.786 1.00 39.51 253 PRO B O 1
ATOM 4230 N N . VAL B 2 254 ? -9.530 145.889 24.117 1.00 42.11 254 VAL B N 1
ATOM 4231 C CA . VAL B 2 254 ? -9.618 144.444 23.951 1.00 44.43 254 VAL B CA 1
ATOM 4232 C C . VAL B 2 254 ? -8.641 143.939 22.897 1.00 45.95 254 VAL B C 1
ATOM 4233 O O . VAL B 2 254 ? -8.548 144.487 21.800 1.00 45.40 254 VAL B O 1
ATOM 4237 N N . PHE B 2 255 ? -7.937 142.894 23.263 1.00 48.30 255 PHE B N 1
ATOM 4238 C CA . PHE B 2 255 ? -6.940 142.272 22.401 1.00 51.04 255 PHE B CA 1
ATOM 4239 C C . PHE B 2 255 ? -7.200 140.774 22.285 1.00 53.18 255 PHE B C 1
ATOM 4240 O O . PHE B 2 255 ? -8.080 140.232 22.944 1.00 53.43 255 PHE B O 1
ATOM 4248 N N . LEU B 2 256 ? -6.361 140.122 21.451 1.00 55.75 256 LEU B N 1
ATOM 4249 C CA . LEU B 2 256 ? -6.309 138.615 21.207 1.00 58.22 256 LEU B CA 1
ATOM 4250 C C . LEU B 2 256 ? -5.070 137.997 22.000 1.00 60.10 256 LEU B C 1
ATOM 4251 O O . LEU B 2 256 ? -4.208 138.799 22.377 1.00 60.42 256 LEU B O 1
ATOM 4256 N N . GLY B 2 257 ? -4.925 136.647 22.273 1.00 62.08 257 GLY B N 1
ATOM 4257 C CA . GLY B 2 257 ? -3.723 135.972 22.983 1.00 64.44 257 GLY B CA 1
ATOM 4258 C C . GLY B 2 257 ? -3.412 136.277 24.513 1.00 66.41 257 GLY B C 1
ATOM 4259 O O . GLY B 2 257 ? -3.714 137.378 24.969 1.00 66.59 257 GLY B O 1
ATOM 4260 N N . LYS B 2 258 ? -2.806 135.296 25.356 1.00 68.05 258 LYS B N 1
ATOM 4261 C CA . LYS B 2 258 ? -2.467 135.564 26.838 1.00 69.95 258 LYS B CA 1
ATOM 4262 C C . LYS B 2 258 ? -1.518 136.698 26.912 1.00 71.02 258 LYS B C 1
ATOM 4263 O O . LYS B 2 258 ? -1.912 137.854 26.684 1.00 71.36 258 LYS B O 1
ATOM 4269 N N . GLN B 2 259 ? -0.237 136.418 27.235 1.00 72.09 259 GLN B N 1
ATOM 4270 C CA . GLN B 2 259 ? 0.453 137.640 27.115 1.00 73.03 259 GLN B CA 1
ATOM 4271 C C . GLN B 2 259 ? -0.187 138.064 25.810 1.00 73.61 259 GLN B C 1
ATOM 4272 O O . GLN B 2 259 ? -0.426 137.253 24.910 1.00 73.79 259 GLN B O 1
ATOM 4278 N N . LEU B 2 260 ? -0.445 139.330 25.767 1.00 74.15 260 LEU B N 1
ATOM 4279 C CA . LEU B 2 260 ? -1.258 139.908 24.754 1.00 74.77 260 LEU B CA 1
ATOM 4280 C C . LEU B 2 260 ? -0.799 140.075 23.305 1.00 74.86 260 LEU B C 1
ATOM 4281 O O . LEU B 2 260 ? 0.334 140.423 23.003 1.00 74.82 260 LEU B O 1
ATOM 4286 N N . SER B 2 261 ? -1.781 139.836 22.411 1.00 75.01 261 SER B N 1
ATOM 4287 C CA . SER B 2 261 ? -1.670 139.937 20.928 1.00 75.20 261 SER B CA 1
ATOM 4288 C C . SER B 2 261 ? -2.896 140.722 20.328 1.00 75.33 261 SER B C 1
ATOM 4289 O O . SER B 2 261 ? -4.027 140.288 20.538 1.00 75.24 261 SER B O 1
ATOM 4292 N N . LEU B 2 262 ? -2.732 141.880 19.600 1.00 75.79 262 LEU B N 1
ATOM 4293 C CA . LEU B 2 262 ? -3.913 142.694 19.113 1.00 76.29 262 LEU B CA 1
ATOM 4294 C C . LEU B 2 262 ? -4.893 141.864 18.286 1.00 76.78 262 LEU B C 1
ATOM 4295 O O . LEU B 2 262 ? -5.995 142.325 17.970 1.00 77.05 262 LEU B O 1
#

CATH classification: 3.20.20.70

B-factor: mean 32.15, std 14.47, range [8.89, 77.26]